Protein 8TBA (pdb70)

Foldseek 3Di:
DEEEEEEQAQLLLLLVLLVLVLQFDAEYEYEHAPVDDDPLVDDLVVLQVVLLVVVVVCVVVPHQEYEHSFLLSVLRHQVVNCVVDPHYYHYLQVLLLVVCVVVPVPLAAAEEEEEGNNNVVSCSNVVSSVVVRRDHYHYFYLHVLVVCVVVVVQDDDVVLVSLCVGCVVDPDQGLEYEDSGSRCVSNVVVNQVNSCVVVVDPGGRHYGDRSNSVSVVVCVVGPSNSHHYHFHYSPDRCVRVVCSVVSSD/DFAEEEEEQAQLLLLLVLLCVVLVDDAHYEYEHAPVDDDPLPDDLVVLQVVLCVVLVVCVVVPGQEYEHSFLLSVLRHQVVNVVPDPHHYHYLQVLLLVVCVVVPVDLAAAEEEEEGNNNVVSCSNVVSSVVVRRDHYHYFYLHVLVVCVVVVVQDDDVVLVSCCVGPVPDPDLGQEYEPSGSRCVSNVVVNQVVSCVVPVDPGGRHYRHSSNSVVVVVCVVPVHYYDFHYSPDRVVRVVSSVVSND

Sequence (496 aa):
MKIGVFDSGVGGFSVLKSLLKARLFDEIIYYGDSARVPYGTKDPTTIKQFGLEALDFFKPHEIELLIVACNTASALALEEMQKYSKIPIVGVIEPSILAIKRQVEDKNAPILVLGTKATIQSNAYDNALKQQGYLNISHLATSLFVPLIEESILEGELLETCMHYYFTPLEILPEVIILGCTHFPLIAQKIEGYFMGHFALPTPPLLIHSGDAIVEYLQQKYALKFPKVEFHASGDVIWLERQAKEWLKHMKIGVFDSGVGGFSVLKSLLKARLFDEIIYYGDSARVPYGTKDPTTIKQFGLEALDFFKPHEIELLIVACNTASALALEEMQKYSKIPIVGVIEPSILAIKRQVEDKNAPILVLGTKATIQSNAYDNALKQQGYLNISHLATSLFVPLIEESILEGELLETCMHYYFTPLEILPEVIILGCTHFPLIAQKIEGYFMGHFALPTPPLLIHSGDAIVEYLQQKYAPKVEFHASGDVIWLERQAKEWLK

Nearest PDB structures (foldseek):
  8tba-assembl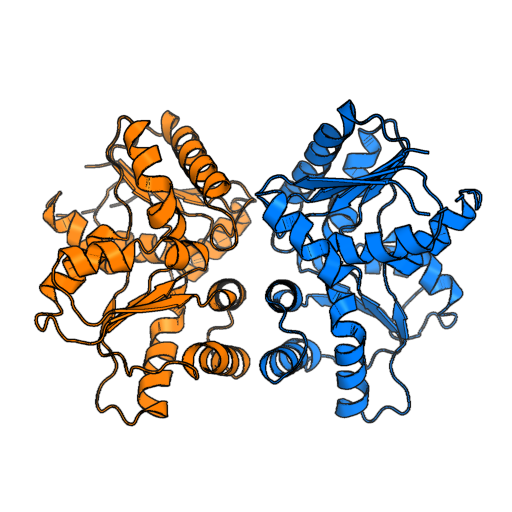y1_B  TM=1.004E+00  e=4.350E-52  Helicobacter pylori
  8udi-assembly1_A  TM=1.001E+00  e=2.253E-48  Helicobacter pylori
  8tba-assembly1_A  TM=9.999E-01  e=2.119E-48  Helicobacter pylori
  8udi-assembly1_B  TM=1.002E+00  e=6.819E-48  Helicobacter pylori
  5w1q-assembly1_B  TM=9.992E-01  e=3.377E-47  Helicobacter pylori

Organism: Helicobacter pylori (strain J99 / ATCC 700824) (NCBI:txid85963)

Structure (mmCIF, N/CA/C/O backbone):
data_8TBA
#
_entry.id   8TBA
#
_cell.length_a   63.350
_cell.length_b   79.868
_cell.length_c   114.887
_cell.angle_alpha   90.00
_cell.angle_beta   90.00
_cell.angle_gamma   90.00
#
_symmetry.space_group_name_H-M   'P 21 21 21'
#
loop_
_entity.id
_entity.type
_entity.pdbx_description
1 polymer 'Glutamate racemase'
2 non-polymer (2M)-N-(1,5-dimethyl-3-oxo-2-phenyl-2,3-dihydro-1H-pyrazol-4-yl)-2-[5-(4-methylphenyl)-1,3-oxazol-2-yl]benzamide
3 non-polymer 'D-GLUTAMIC ACID'
4 non-polymer 'DIMETHYL SULFOXIDE'
5 water water
#
loop_
_atom_site.group_PDB
_atom_site.id
_atom_site.type_symbol
_atom_site.label_atom_id
_atom_site.label_alt_id
_atom_site.label_comp_id
_atom_site.label_asym_id
_atom_site.label_entity_id
_atom_site.label_seq_id
_atom_site.pdbx_PDB_ins_code
_atom_site.Cartn_x
_atom_site.Cartn_y
_atom_site.Cartn_z
_atom_site.occupancy
_atom_site.B_iso_or_equiv
_atom_site.auth_seq_id
_atom_site.auth_comp_id
_atom_site.auth_asym_id
_atom_site.auth_atom_id
_atom_site.pdbx_PDB_model_num
ATOM 1 N N . MET A 1 2 ? -0.929 -22.617 3.787 1.00 50.26 1 MET A N 1
ATOM 2 C CA . MET A 1 2 ? -0.698 -21.336 3.118 1.00 50.14 1 MET A CA 1
ATOM 3 C C . MET A 1 2 ? -0.683 -21.521 1.599 1.00 47.80 1 MET A C 1
ATOM 4 O O . MET A 1 2 ? 0.266 -22.072 1.044 1.00 45.42 1 MET A O 1
ATOM 9 N N . LYS A 1 3 ? -1.747 -21.069 0.943 1.00 45.18 2 LYS A N 1
ATOM 10 C CA . LYS A 1 3 ? -1.945 -21.261 -0.488 1.00 41.38 2 LYS A CA 1
ATOM 11 C C . LYS A 1 3 ? -1.842 -19.909 -1.176 1.00 41.12 2 LYS A C 1
ATOM 12 O O . LYS A 1 3 ? -2.548 -18.967 -0.803 1.00 41.71 2 LYS A O 1
ATOM 18 N N . ILE A 1 4 ? -0.974 -19.814 -2.185 1.00 42.74 3 ILE A N 1
ATOM 19 C CA . ILE A 1 4 ? -0.741 -18.546 -2.864 1.00 35.71 3 ILE A CA 1
ATOM 20 C C . ILE A 1 4 ? -0.881 -18.744 -4.366 1.00 34.00 3 ILE A C 1
ATOM 21 O O . ILE A 1 4 ? -0.846 -19.864 -4.880 1.00 36.27 3 ILE A O 1
ATOM 26 N N . GLY A 1 5 ? -1.067 -17.628 -5.061 1.00 35.81 4 GLY A N 1
ATOM 27 C CA . GLY A 1 5 ? -1.080 -17.603 -6.511 1.00 35.60 4 GLY A CA 1
ATOM 28 C C . GLY A 1 5 ? 0.126 -16.838 -7.014 1.00 34.66 4 GLY A C 1
ATOM 29 O O . GLY A 1 5 ? 0.648 -15.953 -6.331 1.00 33.28 4 GLY A O 1
ATOM 30 N N . VAL A 1 6 ? 0.595 -17.211 -8.205 1.00 34.28 5 VAL A N 1
ATOM 31 C CA . VAL A 1 6 ? 1.655 -16.497 -8.899 1.00 34.00 5 VAL A CA 1
ATOM 32 C C . VAL A 1 6 ? 1.122 -16.189 -10.283 1.00 32.56 5 VAL A C 1
ATOM 33 O O . VAL A 1 6 ? 0.638 -17.094 -10.968 1.00 32.75 5 VAL A O 1
ATOM 37 N N . PHE A 1 7 ? 1.181 -14.920 -10.678 1.00 32.17 6 PHE A N 1
ATOM 38 C CA . PHE A 1 7 ? 0.674 -14.465 -11.967 1.00 34.51 6 PHE A CA 1
ATOM 39 C C . PHE A 1 7 ? 1.826 -13.954 -12.825 1.00 34.98 6 PHE A C 1
ATOM 40 O O . PHE A 1 7 ? 2.646 -13.152 -12.358 1.00 32.22 6 PHE A O 1
ATOM 48 N N . ASP A 1 8 ? 1.878 -14.409 -14.080 1.00 30.80 7 ASP A N 1
ATOM 49 C CA . ASP A 1 8 ? 2.804 -13.865 -15.064 1.00 31.42 7 ASP A CA 1
ATOM 50 C C . ASP A 1 8 ? 2.130 -13.849 -16.430 1.00 31.06 7 ASP A C 1
ATOM 51 O O . ASP A 1 8 ? 1.114 -14.510 -16.652 1.00 28.86 7 ASP A O 1
ATOM 56 N N . SER A 1 9 ? 2.680 -13.048 -17.352 1.00 30.33 8 SER A N 1
ATOM 57 C CA . SER A 1 9 ? 2.153 -13.077 -18.715 1.00 29.26 8 SER A CA 1
ATOM 58 C C . SER A 1 9 ? 2.359 -14.421 -19.409 1.00 30.50 8 SER A C 1
ATOM 59 O O . SER A 1 9 ? 1.672 -14.707 -20.400 1.00 31.28 8 SER A O 1
ATOM 62 N N . GLY A 1 10 ? 3.278 -15.252 -18.938 1.00 27.17 9 GLY A N 1
ATOM 63 C CA . GLY A 1 10 ? 3.544 -16.489 -19.662 1.00 30.23 9 GLY A CA 1
ATOM 64 C C . GLY A 1 10 ? 4.461 -17.410 -18.895 1.00 30.54 9 GLY A C 1
ATOM 65 O O . GLY A 1 10 ? 4.148 -17.788 -17.759 1.00 30.42 9 GLY A O 1
ATOM 66 N N . VAL A 1 11 ? 5.600 -17.765 -19.498 1.00 30.60 10 VAL A N 1
ATOM 67 C CA . VAL A 1 11 ? 6.571 -18.655 -18.862 1.00 31.15 10 VAL A CA 1
ATOM 68 C C . VAL A 1 11 ? 7.690 -17.905 -18.152 1.00 32.01 10 VAL A C 1
ATOM 69 O O . VAL A 1 11 ? 8.410 -18.506 -17.341 1.00 30.55 10 VAL A O 1
ATOM 73 N N . GLY A 1 12 ? 7.847 -16.607 -18.396 1.00 30.99 11 GLY A N 1
ATOM 74 C CA . GLY A 1 12 ? 8.944 -15.902 -17.760 1.00 33.34 11 GLY A CA 1
ATOM 75 C C . GLY A 1 12 ? 8.869 -15.951 -16.250 1.00 30.92 11 GLY A C 1
ATOM 76 O O . GLY A 1 12 ? 9.901 -16.007 -15.573 1.00 32.05 11 GLY A O 1
ATOM 77 N N . GLY A 1 13 ? 7.653 -15.931 -15.702 1.00 31.38 12 GLY A N 1
ATOM 78 C CA . GLY A 1 13 ? 7.462 -15.985 -14.269 1.00 31.03 12 GLY A CA 1
ATOM 79 C C . GLY A 1 13 ? 8.091 -17.192 -13.607 1.00 30.51 12 GLY A C 1
ATOM 80 O O . GLY A 1 13 ? 8.212 -17.198 -12.376 1.00 33.82 12 GLY A O 1
ATOM 81 N N . PHE A 1 14 ? 8.502 -18.203 -14.388 1.00 30.20 13 PHE A N 1
ATOM 82 C CA . PHE A 1 14 ? 9.185 -19.340 -13.778 1.00 31.07 13 PHE A CA 1
ATOM 83 C C . PHE A 1 14 ? 10.489 -18.912 -13.112 1.00 34.95 13 PHE A C 1
ATOM 84 O O . PHE A 1 14 ? 10.948 -19.594 -12.189 1.00 34.59 13 PHE A O 1
ATOM 92 N N . SER A 1 15 ? 11.078 -17.785 -13.534 1.00 35.28 14 SER A N 1
ATOM 93 C CA . SER A 1 15 ? 12.303 -17.322 -12.893 1.00 38.97 14 SER A CA 1
ATOM 94 C C . SER A 1 15 ? 12.030 -16.873 -11.467 1.00 36.69 14 SER A C 1
ATOM 95 O O . SER A 1 15 ? 12.886 -17.046 -10.591 1.00 40.24 14 SER A O 1
ATOM 98 N N . VAL A 1 16 ? 10.834 -16.341 -11.208 1.00 34.55 15 VAL A N 1
ATOM 99 C CA . VAL A 1 16 ? 10.431 -16.003 -9.846 1.00 34.41 15 VAL A CA 1
ATOM 100 C C . VAL A 1 16 ? 10.019 -17.261 -9.085 1.00 37.80 15 VAL A C 1
ATOM 101 O O . VAL A 1 16 ? 10.400 -17.450 -7.925 1.00 38.04 15 VAL A O 1
ATOM 105 N N . LEU A 1 17 ? 9.266 -18.156 -9.739 1.00 34.34 16 LEU A N 1
ATOM 106 C CA . LEU A 1 17 ? 8.876 -19.417 -9.120 1.00 36.57 16 LEU A CA 1
ATOM 107 C C . LEU A 1 17 ? 10.089 -20.174 -8.602 1.00 37.39 16 LEU A C 1
ATOM 108 O O . LEU A 1 17 ? 10.063 -20.722 -7.492 1.00 38.88 16 LEU A O 1
ATOM 113 N N . LYS A 1 18 ? 11.173 -20.195 -9.380 1.00 38.38 17 LYS A N 1
ATOM 114 C CA . LYS A 1 18 ? 12.395 -20.854 -8.933 1.00 38.75 17 LYS A CA 1
ATOM 115 C C . LYS A 1 18 ? 12.834 -20.335 -7.567 1.00 39.07 17 LYS A C 1
ATOM 116 O O . LYS A 1 18 ? 13.163 -21.117 -6.666 1.00 42.43 17 LYS A O 1
ATOM 122 N N . SER A 1 19 ? 12.855 -19.009 -7.400 1.00 38.23 18 SER A N 1
ATOM 123 C CA . SER A 1 19 ? 13.229 -18.432 -6.110 1.00 40.31 18 SER A CA 1
ATOM 124 C C . SER A 1 19 ? 12.216 -18.790 -5.029 1.00 43.92 18 SER A C 1
ATOM 125 O O . SER A 1 19 ? 12.593 -19.068 -3.885 1.00 42.64 18 SER A O 1
ATOM 128 N N . LEU A 1 20 ? 10.925 -18.784 -5.365 1.00 42.35 19 LEU A N 1
ATOM 129 C CA . LEU A 1 20 ? 9.903 -19.060 -4.360 1.00 41.17 19 LEU A CA 1
ATOM 130 C C . LEU A 1 20 ? 9.985 -20.498 -3.874 1.00 47.40 19 LEU A C 1
ATOM 131 O O . LEU A 1 20 ? 9.749 -20.773 -2.692 1.00 44.53 19 LEU A O 1
ATOM 136 N N . LEU A 1 21 ? 10.303 -21.432 -4.772 1.00 41.78 20 LEU A N 1
ATOM 137 C CA . LEU A 1 21 ? 10.401 -22.829 -4.360 1.00 42.90 20 LEU A CA 1
ATOM 138 C C . LEU A 1 21 ? 11.568 -23.036 -3.409 1.00 51.30 20 LEU A C 1
ATOM 139 O O . LEU A 1 21 ? 11.457 -23.792 -2.437 1.00 53.17 20 LEU A O 1
ATOM 144 N N . LYS A 1 22 ? 12.696 -22.378 -3.674 1.00 52.75 21 LYS A N 1
ATOM 145 C CA . LYS A 1 22 ? 13.873 -22.541 -2.833 1.00 54.09 21 LYS A CA 1
ATOM 146 C C . LYS A 1 22 ? 13.745 -21.829 -1.495 1.00 59.52 21 LYS A C 1
ATOM 147 O O . LYS A 1 22 ? 14.637 -21.972 -0.653 1.00 64.49 21 LYS A O 1
ATOM 153 N N . ALA A 1 23 ? 12.667 -21.077 -1.275 1.00 57.23 22 ALA A N 1
ATOM 154 C CA . ALA A 1 23 ? 12.489 -20.337 -0.035 1.00 59.21 22 ALA A CA 1
ATOM 155 C C . ALA A 1 23 ? 11.722 -21.117 1.020 1.00 61.25 22 ALA A C 1
ATOM 156 O O . ALA A 1 23 ? 11.738 -20.719 2.190 1.00 64.84 22 ALA A O 1
ATOM 158 N N . ARG A 1 24 ? 11.055 -22.203 0.642 1.00 62.66 23 ARG A N 1
ATOM 159 C CA . ARG A 1 24 ? 10.324 -23.039 1.589 1.00 65.08 23 ARG A CA 1
ATOM 160 C C . ARG A 1 24 ? 9.436 -22.177 2.488 1.00 65.36 23 ARG A C 1
ATOM 161 O O . ARG A 1 24 ? 9.508 -22.213 3.720 1.00 68.44 23 ARG A O 1
ATOM 163 N N . LEU A 1 25 ? 8.595 -21.380 1.833 1.00 61.50 24 LEU A N 1
ATOM 164 C CA . LEU A 1 25 ? 7.703 -20.450 2.510 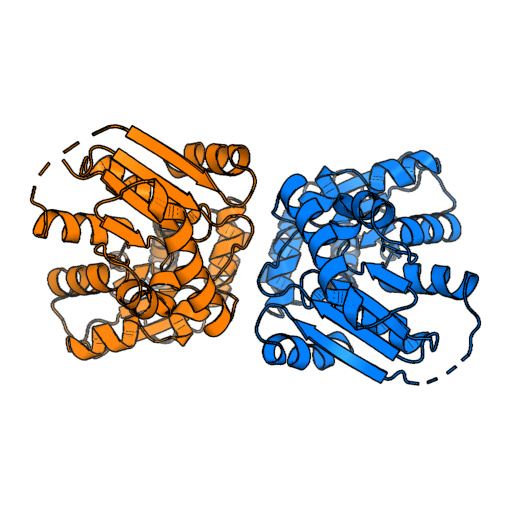1.00 58.82 24 LEU A CA 1
ATOM 165 C C . LEU A 1 25 ? 6.230 -20.802 2.374 1.00 57.36 24 LEU A C 1
ATOM 166 O O . LEU A 1 25 ? 5.439 -20.439 3.249 1.00 57.80 24 LEU A O 1
ATOM 171 N N . PHE A 1 26 ? 5.841 -21.503 1.309 1.00 51.37 25 PHE A N 1
ATOM 172 C CA . PHE A 1 26 ? 4.440 -21.755 1.012 1.00 48.24 25 PHE A CA 1
ATOM 173 C C . PHE A 1 26 ? 4.186 -23.246 0.866 1.00 48.70 25 PHE A C 1
ATOM 174 O O . PHE A 1 26 ? 5.067 -24.006 0.460 1.00 51.66 25 PHE A O 1
ATOM 182 N N . ASP A 1 27 ? 2.954 -23.650 1.185 1.00 44.34 26 ASP A N 1
ATOM 183 C CA . ASP A 1 27 ? 2.527 -25.037 1.049 1.00 48.92 26 ASP A CA 1
ATOM 184 C C . ASP A 1 27 ? 1.981 -25.368 -0.331 1.00 46.33 26 ASP A C 1
ATOM 185 O O . ASP A 1 27 ? 2.134 -26.506 -0.789 1.00 44.68 26 ASP A O 1
ATOM 190 N N . GLU A 1 28 ? 1.358 -24.399 -1.003 1.00 43.30 27 GLU A N 1
ATOM 191 C CA . GLU A 1 28 ? 0.680 -24.629 -2.274 1.00 42.13 27 GLU A CA 1
ATOM 192 C C . GLU A 1 28 ? 0.848 -23.379 -3.121 1.00 39.04 27 GLU A C 1
ATOM 193 O O . GLU A 1 28 ? 0.642 -22.274 -2.616 1.00 39.04 27 GLU A O 1
ATOM 199 N N . ILE A 1 29 ? 1.216 -23.548 -4.390 1.00 37.83 28 ILE A N 1
ATOM 200 C CA . ILE A 1 29 ? 1.381 -22.424 -5.312 1.00 37.39 28 ILE A CA 1
ATOM 201 C C . ILE A 1 29 ? 0.552 -22.708 -6.556 1.00 35.14 28 ILE A C 1
ATOM 202 O O . ILE A 1 29 ? 0.725 -23.754 -7.194 1.00 37.40 28 ILE A O 1
ATOM 207 N N . ILE A 1 30 ? -0.348 -21.792 -6.893 1.00 36.68 29 ILE A N 1
ATOM 208 C CA . ILE A 1 30 ? -1.121 -21.847 -8.131 1.00 36.41 29 ILE A CA 1
ATOM 209 C C . ILE A 1 30 ? -0.471 -20.864 -9.094 1.00 34.00 29 ILE A C 1
ATOM 210 O O . ILE A 1 30 ? -0.545 -19.647 -8.885 1.00 34.81 29 ILE A O 1
ATOM 215 N N . TYR A 1 31 ? 0.180 -21.384 -10.133 1.00 34.86 30 TYR A N 1
ATOM 216 C CA . TYR A 1 31 ? 0.836 -20.554 -11.140 1.00 33.48 30 TYR A CA 1
ATOM 217 C C . TYR A 1 31 ? -0.084 -20.391 -12.341 1.00 34.11 30 TYR A C 1
ATOM 218 O O . TYR A 1 31 ? -0.609 -21.381 -12.858 1.00 32.55 30 TYR A O 1
ATOM 227 N N . TYR A 1 32 ? -0.287 -19.144 -12.773 1.00 31.37 31 TYR A N 1
ATOM 228 C CA . TYR A 1 32 ? -1.102 -18.851 -13.949 1.00 31.93 31 TYR A CA 1
ATOM 229 C C . TYR A 1 32 ? -0.304 -17.953 -14.879 1.00 32.21 31 TYR A C 1
ATOM 230 O O . TYR A 1 32 ? 0.072 -16.845 -14.485 1.00 30.93 31 TYR A O 1
ATOM 239 N N . GLY A 1 33 ? -0.070 -18.414 -16.106 1.00 30.10 32 GLY A N 1
ATOM 240 C CA . GLY A 1 33 ? 0.531 -17.592 -17.147 1.00 29.11 32 GLY A CA 1
ATOM 241 C C . GLY A 1 33 ? -0.487 -17.327 -18.250 1.00 30.10 32 GLY A C 1
ATOM 242 O O . GLY A 1 33 ? -1.097 -18.259 -18.773 1.00 29.88 32 GLY A O 1
ATOM 243 N N . ASP A 1 34 ? -0.627 -16.050 -18.605 1.00 30.35 33 ASP A N 1
ATOM 244 C CA . ASP A 1 34 ? -1.571 -15.618 -19.636 1.00 31.52 33 ASP A CA 1
ATOM 245 C C . ASP A 1 34 ? -0.944 -15.804 -21.016 1.00 30.08 33 ASP A C 1
ATOM 246 O O . ASP A 1 34 ? -0.854 -14.883 -21.829 1.00 29.75 33 ASP A O 1
ATOM 251 N N . SER A 1 35 ? -0.538 -17.051 -21.283 1.00 29.63 34 SER A N 1
ATOM 252 C CA . SER A 1 35 ? 0.234 -17.357 -22.482 1.00 28.37 34 SER A CA 1
ATOM 253 C C . SER A 1 35 ? -0.546 -17.143 -23.782 1.00 29.45 34 SER A C 1
ATOM 254 O O . SER A 1 35 ? 0.075 -17.107 -24.852 1.00 28.30 34 SER A O 1
ATOM 257 N N . ALA A 1 36 ? -1.874 -16.997 -23.737 1.00 28.15 35 ALA A N 1
ATOM 258 C CA . ALA A 1 36 ? -2.581 -16.653 -24.966 1.00 30.63 35 ALA A CA 1
ATOM 259 C C . ALA A 1 36 ? -2.320 -15.215 -25.387 1.00 30.24 35 ALA A C 1
ATOM 260 O O . ALA A 1 36 ? -2.441 -14.900 -26.576 1.00 28.31 35 ALA A O 1
ATOM 262 N N . ARG A 1 37 ? -1.941 -14.339 -24.448 1.00 30.41 36 ARG A N 1
ATOM 263 C CA . ARG A 1 37 ? -1.836 -12.923 -24.758 1.00 28.14 36 ARG A CA 1
ATOM 264 C C . ARG A 1 37 ? -0.440 -12.350 -24.586 1.00 27.16 36 ARG A C 1
ATOM 265 O O . ARG A 1 37 ? -0.241 -11.170 -24.881 1.00 31.29 36 ARG A O 1
ATOM 273 N N . VAL A 1 38 ? 0.530 -13.157 -24.185 1.00 26.85 37 VAL A N 1
ATOM 274 C CA . VAL A 1 38 ? 1.924 -12.740 -24.016 1.00 27.12 37 VAL A CA 1
ATOM 275 C C . VAL A 1 38 ? 2.494 -12.329 -25.370 1.00 28.64 37 VAL A C 1
ATOM 276 O O . VAL A 1 38 ? 2.091 -12.893 -26.410 1.00 29.89 37 VAL A O 1
ATOM 280 N N . PRO A 1 39 ? 3.397 -11.332 -25.448 1.00 27.54 38 PRO A N 1
ATOM 281 C CA . PRO A 1 39 ? 3.945 -10.481 -24.369 1.00 29.94 38 PRO A CA 1
ATOM 282 C C . PRO A 1 39 ? 3.066 -9.308 -23.985 1.00 29.11 38 PRO A C 1
ATOM 283 O O . PRO A 1 39 ? 2.258 -8.797 -24.758 1.00 30.00 38 PRO A O 1
ATOM 287 N N . TYR A 1 40 ? 3.258 -8.854 -22.752 1.00 27.10 39 TYR A N 1
ATOM 288 C CA . TYR A 1 40 ? 2.640 -7.627 -22.274 1.00 28.44 39 TYR A CA 1
ATOM 289 C C . TYR A 1 40 ? 3.503 -6.401 -22.544 1.00 28.11 39 TYR A C 1
ATOM 290 O O . TYR A 1 40 ? 2.975 -5.294 -22.730 1.00 27.93 39 TYR A O 1
ATOM 299 N N . GLY A 1 41 ? 4.822 -6.575 -22.588 1.00 29.32 40 GLY A N 1
ATOM 300 C CA . GLY A 1 41 ? 5.701 -5.420 -22.513 1.00 28.75 40 GLY A CA 1
ATOM 301 C C . GLY A 1 41 ? 5.716 -4.564 -23.756 1.00 29.56 40 GLY A C 1
ATOM 302 O O . GLY A 1 41 ? 6.193 -3.423 -23.707 1.00 30.59 40 GLY A O 1
ATOM 303 N N . THR A 1 42 ? 5.214 -5.082 -24.878 1.00 28.85 41 THR A N 1
ATOM 304 C CA . THR A 1 42 ? 5.111 -4.289 -26.093 1.00 30.17 41 THR A CA 1
ATOM 305 C C . THR A 1 42 ? 3.781 -3.566 -26.206 1.00 31.31 41 THR A C 1
ATOM 306 O O . THR A 1 42 ? 3.520 -2.922 -27.235 1.00 31.59 41 THR A O 1
ATOM 310 N N . LYS A 1 43 ? 2.929 -3.681 -25.196 1.00 30.24 42 LYS A N 1
ATOM 311 C CA . LYS A 1 43 ? 1.596 -3.128 -25.295 1.00 29.42 42 LYS A CA 1
ATOM 312 C C . LYS A 1 43 ? 1.467 -1.915 -24.379 1.00 31.69 42 LYS A C 1
ATOM 313 O O . LYS A 1 43 ? 2.426 -1.484 -23.725 1.00 32.57 42 LYS A O 1
ATOM 319 N N . ASP A 1 44 ? 0.275 -1.359 -24.361 1.00 31.07 43 ASP A N 1
ATOM 320 C CA . ASP A 1 44 ? -0.072 -0.051 -23.816 1.00 29.64 43 ASP A CA 1
ATOM 321 C C . ASP A 1 44 ? -0.662 -0.133 -22.418 1.00 31.24 43 ASP A C 1
ATOM 322 O O . ASP A 1 44 ? -1.230 -1.144 -22.012 1.00 29.69 43 ASP A O 1
ATOM 327 N N . PRO A 1 45 ? -0.492 0.925 -21.626 1.00 31.95 44 PRO A N 1
ATOM 328 C CA . PRO A 1 45 ? -0.933 0.877 -20.221 1.00 33.49 44 PRO A CA 1
ATOM 329 C C . PRO A 1 45 ? -2.388 0.489 -20.037 1.00 31.97 44 PRO A C 1
ATOM 330 O O . PRO A 1 45 ? -2.695 -0.303 -19.140 1.00 32.97 44 PRO A O 1
ATOM 334 N N . THR A 1 46 ? -3.294 1.004 -20.866 1.00 34.09 45 THR A N 1
ATOM 335 C CA . THR A 1 46 ? -4.703 0.648 -20.707 1.00 33.97 45 THR A CA 1
ATOM 336 C C . THR A 1 46 ? -4.910 -0.855 -20.849 1.00 36.14 45 THR A C 1
ATOM 337 O O . THR A 1 46 ? -5.555 -1.494 -20.009 1.00 33.91 45 THR A O 1
ATOM 341 N N . THR A 1 47 ? -4.350 -1.434 -21.907 1.00 31.95 46 THR A N 1
ATOM 342 C CA . THR A 1 47 ? -4.468 -2.874 -22.123 1.00 31.82 46 THR A CA 1
ATOM 343 C C . THR A 1 47 ? -3.907 -3.676 -20.948 1.00 31.66 46 THR A C 1
ATOM 344 O O . THR A 1 47 ? -4.526 -4.639 -20.488 1.00 32.78 46 THR A O 1
ATOM 348 N N . ILE A 1 48 ? -2.710 -3.322 -20.484 1.00 32.23 47 ILE A N 1
ATOM 349 C CA . ILE A 1 48 ? -2.054 -4.103 -19.441 1.00 30.57 47 ILE A CA 1
ATOM 350 C C . ILE A 1 48 ? -2.827 -4.005 -18.124 1.00 32.73 47 ILE A C 1
ATOM 351 O O . ILE A 1 48 ? -2.961 -4.993 -17.399 1.00 33.02 47 ILE A O 1
ATOM 356 N N . LYS A 1 49 ? -3.349 -2.818 -17.799 1.00 33.41 48 LYS A N 1
ATOM 357 C CA . LYS A 1 49 ? -4.168 -2.677 -16.591 1.00 35.34 48 LYS A CA 1
ATOM 358 C C . LYS A 1 49 ? -5.349 -3.632 -16.629 1.00 36.72 48 LYS A C 1
ATOM 359 O O . LYS A 1 49 ? -5.658 -4.302 -15.636 1.00 36.58 48 LYS A O 1
ATOM 365 N N . GLN A 1 50 ? -6.019 -3.713 -17.774 1.00 34.03 49 GLN A N 1
ATOM 366 C CA . GLN A 1 50 ? -7.180 -4.583 -17.877 1.00 35.56 49 GLN A CA 1
ATOM 367 C C . GLN A 1 50 ? -6.786 -6.055 -17.790 1.00 37.44 49 GLN A C 1
ATOM 368 O O . GLN A 1 50 ? -7.502 -6.855 -17.174 1.00 37.42 49 GLN A O 1
ATOM 374 N N . PHE A 1 51 ? -5.641 -6.432 -18.377 1.00 34.51 50 PHE A N 1
ATOM 375 C CA . PHE A 1 51 ? -5.129 -7.792 -18.202 1.00 34.07 50 PHE A CA 1
ATOM 376 C C . PHE A 1 51 ? -4.961 -8.137 -16.730 1.00 35.33 50 PHE A C 1
ATOM 377 O O . PHE A 1 51 ? -5.294 -9.251 -16.296 1.00 35.90 50 PHE A O 1
ATOM 385 N N . GLY A 1 52 ? -4.384 -7.210 -15.962 1.00 34.40 51 GLY A N 1
ATOM 386 C CA . GLY A 1 52 ? -4.157 -7.454 -14.549 1.00 37.81 51 GLY A CA 1
ATOM 387 C C . GLY A 1 52 ? -5.448 -7.666 -13.786 1.00 37.02 51 GLY A C 1
ATOM 388 O O . GLY A 1 52 ? -5.539 -8.563 -12.941 1.00 36.18 51 GLY A O 1
ATOM 389 N N . LEU A 1 53 ? -6.464 -6.846 -14.071 1.00 36.03 52 LEU A N 1
ATOM 390 C CA . LEU A 1 53 ? -7.762 -7.048 -13.430 1.00 41.17 52 LEU A CA 1
ATOM 391 C C . LEU A 1 53 ? -8.356 -8.407 -13.793 1.00 43.93 52 LEU A C 1
ATOM 392 O O . LEU A 1 53 ? -8.913 -9.102 -12.934 1.00 40.96 52 LEU A O 1
ATOM 397 N N . GLU A 1 54 ? -8.248 -8.814 -15.062 1.00 39.45 53 GLU A N 1
ATOM 398 C CA . GLU A 1 54 ? -8.779 -10.121 -15.431 1.00 41.16 53 GLU A CA 1
ATOM 399 C C . GLU A 1 54 ? -8.024 -11.248 -14.732 1.00 39.65 53 GLU A C 1
ATOM 400 O O . GLU A 1 54 ? -8.596 -12.313 -14.460 1.00 43.62 53 GLU A O 1
ATOM 406 N N . ALA A 1 55 ? -6.746 -11.037 -14.427 1.00 37.67 54 ALA A N 1
ATOM 407 C CA . ALA A 1 55 ? -5.988 -12.064 -13.727 1.00 39.20 54 ALA A CA 1
ATOM 408 C C . ALA A 1 55 ? -6.587 -12.339 -12.354 1.00 40.10 54 ALA A C 1
ATOM 409 O O . ALA A 1 55 ? -6.607 -13.488 -11.895 1.00 39.62 54 ALA A O 1
ATOM 411 N N . LEU A 1 56 ? -7.083 -11.298 -11.681 1.00 39.73 55 LEU A N 1
ATOM 412 C CA . LEU A 1 56 ? -7.714 -11.525 -10.380 1.00 39.03 55 LEU A CA 1
ATOM 413 C C . LEU A 1 56 ? -8.903 -12.458 -10.525 1.00 44.94 55 LEU A C 1
ATOM 414 O O . LEU A 1 56 ? -9.137 -13.318 -9.664 1.00 44.49 55 LEU A O 1
ATOM 419 N N . ASP A 1 57 ? -9.656 -12.308 -11.618 1.00 44.05 56 ASP A N 1
ATOM 420 C CA . ASP A 1 57 ? -10.789 -13.191 -11.878 1.00 48.08 56 ASP A CA 1
ATOM 421 C C . ASP A 1 57 ? -10.354 -14.653 -11.907 1.00 49.59 56 ASP A C 1
ATOM 422 O O . ASP A 1 57 ? -11.042 -15.527 -11.361 1.00 48.55 56 ASP A O 1
ATOM 427 N N . PHE A 1 58 ? -9.217 -14.949 -12.541 1.00 45.55 57 PHE A N 1
ATOM 428 C CA . PHE A 1 58 ? -8.793 -16.341 -12.618 1.00 43.90 57 PHE A CA 1
ATOM 429 C C . PHE A 1 58 ? -8.615 -16.945 -11.229 1.00 45.37 57 PHE A C 1
ATOM 430 O O . PHE A 1 58 ? -9.012 -18.091 -10.990 1.00 44.03 57 PHE A O 1
ATOM 438 N N . PHE A 1 59 ? -8.024 -16.192 -10.294 1.00 43.83 58 PHE A N 1
ATOM 439 C CA . PHE A 1 59 ? -7.638 -16.772 -9.012 1.00 43.02 58 PHE A CA 1
ATOM 440 C C . PHE A 1 59 ? -8.782 -16.861 -8.010 1.00 49.23 58 PHE A C 1
ATOM 441 O O . PHE A 1 59 ? -8.625 -17.538 -6.991 1.00 46.57 58 PHE A O 1
ATOM 449 N N . LYS A 1 60 ? -9.914 -16.214 -8.269 1.00 50.02 59 LYS A N 1
ATOM 450 C CA . LYS A 1 60 ? -11.035 -16.217 -7.332 1.00 51.69 59 LYS A CA 1
ATOM 451 C C . LYS A 1 60 ? -11.344 -17.630 -6.849 1.00 51.76 59 LYS A C 1
ATOM 452 O O . LYS A 1 60 ? -11.300 -17.892 -5.638 1.00 56.19 59 LYS A O 1
ATOM 454 N N . PRO A 1 61 ? -11.645 -18.573 -7.751 1.00 52.64 60 PRO A N 1
ATOM 455 C CA . PRO A 1 61 ? -12.046 -19.919 -7.306 1.00 50.33 60 PRO A CA 1
ATOM 456 C C . PRO A 1 61 ? -10.948 -20.712 -6.619 1.00 51.95 60 PRO A C 1
ATOM 457 O O . PRO A 1 61 ? -11.238 -21.799 -6.103 1.00 56.10 60 PRO A O 1
ATOM 461 N N . HIS A 1 62 ? -9.707 -20.230 -6.592 1.00 48.72 61 HIS A N 1
ATOM 462 C CA . HIS A 1 62 ? -8.630 -20.987 -5.965 1.00 50.81 61 HIS A CA 1
ATOM 463 C C . HIS A 1 62 ? -8.383 -20.597 -4.512 1.00 49.64 61 HIS A C 1
ATOM 464 O O . HIS A 1 62 ? -7.542 -21.222 -3.855 1.00 47.93 61 HIS A O 1
ATOM 471 N N . GLU A 1 63 ? -9.076 -19.578 -4.008 1.00 50.10 62 GLU A N 1
ATOM 472 C CA . GLU A 1 63 ? -9.015 -19.193 -2.600 1.00 52.61 62 GLU A CA 1
ATOM 473 C C . GLU A 1 63 ? -7.570 -19.090 -2.103 1.00 51.80 62 GLU A C 1
ATOM 474 O O . GLU A 1 63 ? -7.158 -19.761 -1.158 1.00 50.92 62 GLU A O 1
ATOM 476 N N . ILE A 1 64 ? -6.794 -18.226 -2.758 1.00 47.15 63 ILE A N 1
ATOM 477 C CA . ILE A 1 64 ? -5.403 -18.016 -2.379 1.00 44.43 63 ILE A CA 1
ATOM 478 C C . ILE A 1 64 ? -5.347 -16.962 -1.279 1.00 39.50 63 ILE A C 1
ATOM 479 O O . ILE A 1 64 ? -6.238 -16.126 -1.146 1.00 45.60 63 ILE A O 1
ATOM 484 N N . GLU A 1 65 ? -4.279 -16.994 -0.486 1.00 41.25 64 GLU A N 1
ATOM 485 C CA . GLU A 1 65 ? -4.131 -16.036 0.605 1.00 46.80 64 GLU A CA 1
ATOM 486 C C . GLU A 1 65 ? -3.294 -14.826 0.210 1.00 44.20 64 GLU A C 1
ATOM 487 O O . GLU A 1 65 ? -3.327 -13.798 0.898 1.00 41.61 64 GLU A O 1
ATOM 489 N N . LEU A 1 66 ? -2.577 -14.922 -0.902 1.00 40.40 65 LEU A N 1
ATOM 490 C CA . LEU A 1 66 ? -1.620 -13.921 -1.334 1.00 38.68 65 LEU A CA 1
ATOM 491 C C . LEU A 1 66 ? -1.454 -14.130 -2.831 1.00 35.55 65 LEU A C 1
ATOM 492 O O . LEU A 1 66 ? -1.484 -15.274 -3.290 1.00 37.87 65 LEU A O 1
ATOM 497 N N . LEU A 1 67 ? -1.315 -13.039 -3.586 1.00 39.12 66 LEU A N 1
ATOM 498 C CA . LEU A 1 67 ? -1.055 -13.126 -5.024 1.00 37.56 66 LEU A CA 1
ATOM 499 C C . LEU A 1 67 ? 0.266 -12.438 -5.307 1.00 34.62 66 LEU A C 1
ATOM 500 O O . LEU A 1 67 ? 0.432 -11.264 -4.969 1.00 36.76 66 LEU A O 1
ATOM 505 N N . ILE A 1 68 ? 1.206 -13.172 -5.895 1.00 34.81 67 ILE A N 1
ATOM 506 C CA . ILE A 1 68 ? 2.472 -12.613 -6.338 1.00 33.34 67 ILE A CA 1
ATOM 507 C C . ILE A 1 68 ? 2.340 -12.304 -7.823 1.00 36.54 67 ILE A C 1
ATOM 508 O O . ILE A 1 68 ? 2.021 -13.197 -8.620 1.00 35.33 67 ILE A O 1
ATOM 513 N N . VAL A 1 69 ? 2.578 -11.049 -8.193 1.00 33.98 68 VAL A N 1
ATOM 514 C CA . VAL A 1 69 ? 2.662 -10.652 -9.601 1.00 30.83 68 VAL A CA 1
ATOM 515 C C . VAL A 1 69 ? 4.134 -10.765 -9.987 1.00 33.41 68 VAL A C 1
ATOM 516 O O . VAL A 1 69 ? 4.929 -9.864 -9.723 1.00 34.08 68 VAL A O 1
ATOM 520 N N . ALA A 1 70 ? 4.498 -11.896 -10.600 1.00 32.72 69 ALA A N 1
ATOM 521 C CA . ALA A 1 70 ? 5.884 -12.152 -10.986 1.00 29.19 69 ALA A CA 1
ATOM 522 C C . ALA A 1 70 ? 6.326 -11.293 -12.159 1.00 32.16 69 ALA A C 1
ATOM 523 O O . ALA A 1 70 ? 7.531 -11.083 -12.343 1.00 30.66 69 ALA A O 1
ATOM 525 N N . CYS A 1 71 ? 5.373 -10.816 -12.957 1.00 30.11 70 CYS A N 1
ATOM 526 C CA . CYS A 1 71 ? 5.653 -10.063 -14.178 1.00 29.36 70 CYS A CA 1
ATOM 527 C C . CYS A 1 71 ? 6.050 -8.635 -13.833 1.00 29.18 70 CYS A C 1
ATOM 528 O O . CYS A 1 71 ? 5.293 -7.920 -13.169 1.00 31.67 70 CYS A O 1
ATOM 531 N N . ASN A 1 72 ? 7.223 -8.209 -14.297 1.00 29.71 71 ASN A N 1
ATOM 532 C CA . ASN A 1 72 ? 7.640 -6.828 -14.057 1.00 30.12 71 ASN A CA 1
ATOM 533 C C . ASN A 1 72 ? 6.749 -5.823 -14.788 1.00 32.04 71 ASN A C 1
ATOM 534 O O . ASN A 1 72 ? 6.518 -4.715 -14.283 1.00 29.75 71 ASN A O 1
ATOM 539 N N . THR A 1 73 ? 6.237 -6.191 -15.965 1.00 28.78 72 THR A N 1
ATOM 540 C CA . THR A 1 73 ? 5.380 -5.287 -16.721 1.00 30.44 72 THR A CA 1
ATOM 541 C C . THR A 1 73 ? 4.045 -5.097 -16.013 1.00 31.33 72 THR A C 1
ATOM 542 O O . THR A 1 73 ? 3.583 -3.964 -15.813 1.00 30.72 72 THR A O 1
ATOM 546 N N . ALA A 1 74 ? 3.402 -6.196 -15.627 1.00 29.78 73 ALA A N 1
ATOM 547 C CA . ALA A 1 74 ? 2.169 -6.061 -14.861 1.00 30.46 73 ALA A CA 1
ATOM 548 C C . ALA A 1 74 ? 2.416 -5.345 -13.536 1.00 32.57 73 ALA A C 1
ATOM 549 O O . ALA A 1 74 ? 1.585 -4.540 -13.101 1.00 30.20 73 ALA A O 1
ATOM 551 N N . SER A 1 75 ? 3.555 -5.615 -12.886 1.00 30.14 74 SER A N 1
ATOM 552 C CA . SER A 1 75 ? 3.873 -4.908 -11.640 1.00 33.40 74 SER A CA 1
ATOM 553 C C . SER A 1 75 ? 3.964 -3.406 -11.862 1.00 35.99 74 SER A C 1
ATOM 554 O O . SER A 1 75 ? 3.566 -2.613 -10.992 1.00 35.37 74 SER A O 1
ATOM 557 N N . ALA A 1 76 ? 4.514 -2.998 -13.003 1.00 31.70 75 ALA A N 1
ATOM 558 C CA . ALA A 1 76 ? 4.716 -1.577 -13.283 1.00 31.03 75 ALA A CA 1
ATOM 559 C C . ALA A 1 76 ? 3.430 -0.856 -13.670 1.00 37.49 75 ALA A C 1
ATOM 560 O O . ALA A 1 76 ? 3.284 0.341 -13.381 1.00 37.03 75 ALA A O 1
ATOM 562 N N . LEU A 1 77 ? 2.501 -1.534 -14.339 1.00 35.35 76 LEU A N 1
ATOM 563 C CA . LEU A 1 77 ? 1.346 -0.858 -14.919 1.00 35.48 76 LEU A CA 1
ATOM 564 C C . LEU A 1 77 ? 0.025 -1.171 -14.232 1.00 40.28 76 LEU A C 1
ATOM 565 O O . LEU A 1 77 ? -0.864 -0.317 -14.228 1.00 42.99 76 LEU A O 1
ATOM 570 N N . ALA A 1 78 ? -0.125 -2.354 -13.630 1.00 35.34 77 ALA A N 1
ATOM 571 C CA . ALA A 1 78 ? -1.435 -2.823 -13.204 1.00 35.67 77 ALA A CA 1
ATOM 572 C C . ALA A 1 78 ? -1.550 -3.068 -11.707 1.00 38.71 77 ALA A C 1
ATOM 573 O O . ALA A 1 78 ? -2.664 -3.292 -11.221 1.00 39.70 77 ALA A O 1
ATOM 575 N N . LEU A 1 79 ? -0.440 -3.039 -10.969 1.00 37.31 78 LEU A N 1
ATOM 576 C CA . LEU A 1 79 ? -0.469 -3.475 -9.579 1.00 40.28 78 LEU A CA 1
ATOM 577 C C . LEU A 1 79 ? -1.395 -2.600 -8.743 1.00 40.91 78 LEU A C 1
ATOM 578 O O . LEU A 1 79 ? -2.216 -3.107 -7.970 1.00 39.55 78 LEU A O 1
ATOM 583 N N . GLU A 1 80 ? -1.281 -1.277 -8.888 1.00 40.21 79 GLU A N 1
ATOM 584 C CA . GLU A 1 80 ? -2.125 -0.383 -8.101 1.00 42.27 79 GLU A CA 1
ATOM 585 C C . GLU A 1 80 ? -3.598 -0.634 -8.395 1.00 43.01 79 GLU A C 1
ATOM 586 O O . GLU A 1 80 ? -4.423 -0.700 -7.476 1.00 44.41 79 GLU A O 1
ATOM 588 N N . GLU A 1 81 ? -3.938 -0.801 -9.672 1.00 41.69 80 GLU A N 1
ATOM 589 C CA . GLU A 1 81 ? -5.299 -1.161 -10.054 1.00 44.40 80 GLU A CA 1
ATOM 590 C C . GLU A 1 81 ? -5.724 -2.507 -9.476 1.00 45.74 80 GLU A C 1
ATOM 591 O O . GLU A 1 81 ? -6.856 -2.654 -9.007 1.00 48.32 80 GLU A O 1
ATOM 597 N N . MET A 1 82 ? -4.860 -3.524 -9.529 1.00 40.84 81 MET A N 1
ATOM 598 C CA . MET A 1 82 ? -5.312 -4.788 -8.950 1.00 41.31 81 MET A CA 1
ATOM 599 C C . MET A 1 82 ? -5.498 -4.677 -7.439 1.00 43.44 81 MET A C 1
ATOM 600 O O . MET A 1 82 ? -6.388 -5.322 -6.870 1.00 44.54 81 MET A O 1
ATOM 605 N N . GLN A 1 83 ? -4.637 -3.914 -6.764 1.00 41.06 82 GLN A N 1
ATOM 606 C CA . GLN A 1 83 ? -4.746 -3.830 -5.312 1.00 45.71 82 GLN A CA 1
ATOM 607 C C . GLN A 1 83 ? -6.047 -3.164 -4.891 1.00 47.93 82 GLN A C 1
ATOM 608 O O . GLN A 1 83 ? -6.625 -3.536 -3.861 1.00 48.25 82 GLN A O 1
ATOM 614 N N . LYS A 1 84 ? -6.532 -2.205 -5.680 1.00 47.77 83 LYS A N 1
ATOM 615 C CA . LYS A 1 84 ? -7.753 -1.495 -5.326 1.00 52.97 83 LYS A CA 1
ATOM 616 C C . LYS A 1 84 ? -8.976 -2.398 -5.393 1.00 54.77 83 LYS A C 1
ATOM 617 O O . LYS A 1 84 ? -9.963 -2.152 -4.694 1.00 59.59 83 LYS A O 1
ATOM 619 N N . TYR A 1 85 ? -8.942 -3.440 -6.222 1.00 54.21 84 TYR A N 1
ATOM 620 C CA . TYR A 1 85 ? -10.102 -4.302 -6.415 1.00 55.18 84 TYR A CA 1
ATOM 621 C C . TYR A 1 85 ? -9.925 -5.681 -5.794 1.00 53.52 84 TYR A C 1
ATOM 622 O O . TYR A 1 85 ? -10.778 -6.553 -5.994 1.00 60.06 84 TYR A O 1
ATOM 631 N N . SER A 1 86 ? -8.853 -5.904 -5.039 1.00 50.78 85 SER A N 1
ATOM 632 C CA . SER A 1 86 ? -8.604 -7.185 -4.396 1.00 54.10 85 SER A CA 1
ATOM 633 C C . SER A 1 86 ? -8.778 -7.077 -2.887 1.00 55.66 85 SER A C 1
ATOM 634 O O . SER A 1 86 ? -8.348 -6.099 -2.270 1.00 56.59 85 SER A O 1
ATOM 637 N N . LYS A 1 87 ? -9.399 -8.098 -2.296 1.00 57.10 86 LYS A N 1
ATOM 638 C CA . LYS A 1 87 ? -9.455 -8.178 -0.843 1.00 55.40 86 LYS A CA 1
ATOM 639 C C . LYS A 1 87 ? -8.195 -8.807 -0.264 1.00 56.74 86 LYS A C 1
ATOM 640 O O . LYS A 1 87 ? -7.856 -8.542 0.895 1.00 61.02 86 LYS A O 1
ATOM 642 N N . ILE A 1 88 ? -7.486 -9.619 -1.044 1.00 55.24 87 ILE A N 1
ATOM 643 C CA . ILE A 1 88 ? -6.269 -10.285 -0.582 1.00 50.46 87 ILE A CA 1
ATOM 644 C C . ILE A 1 88 ? -5.047 -9.451 -0.948 1.00 49.24 87 ILE A C 1
ATOM 645 O O . ILE A 1 88 ? -5.099 -8.663 -1.902 1.00 49.35 87 ILE A O 1
ATOM 650 N N . PRO A 1 89 ? -3.939 -9.587 -0.224 1.00 44.13 88 PRO A N 1
ATOM 651 C CA . PRO A 1 89 ? -2.735 -8.817 -0.557 1.00 45.03 88 PRO A CA 1
ATOM 652 C C . PRO A 1 89 ? -2.109 -9.251 -1.876 1.00 42.00 88 PRO A C 1
ATOM 653 O O . PRO A 1 89 ? -2.144 -10.426 -2.253 1.00 42.18 88 PRO A O 1
ATOM 657 N N . ILE A 1 90 ? -1.516 -8.274 -2.566 1.00 41.56 89 ILE A N 1
ATOM 658 C CA . ILE A 1 90 ? -0.851 -8.471 -3.855 1.00 41.78 89 ILE A CA 1
ATOM 659 C C . ILE A 1 90 ? 0.543 -7.870 -3.748 1.00 39.77 89 ILE A C 1
ATOM 660 O O . ILE A 1 90 ? 0.690 -6.693 -3.392 1.00 40.60 89 ILE A O 1
ATOM 665 N N . VAL A 1 91 ? 1.560 -8.678 -4.021 1.00 36.50 90 VAL A N 1
ATOM 666 C CA . VAL A 1 91 ? 2.955 -8.253 -4.010 1.00 38.09 90 VAL A CA 1
ATOM 667 C C . VAL A 1 91 ? 3.493 -8.363 -5.434 1.00 35.64 90 VAL A C 1
ATOM 668 O O . VAL A 1 91 ? 3.420 -9.440 -6.045 1.00 36.32 90 VAL A O 1
ATOM 672 N N . GLY A 1 92 ? 4.033 -7.261 -5.962 1.00 36.09 91 GLY A N 1
ATOM 673 C CA . GLY A 1 92 ? 4.710 -7.263 -7.241 1.00 35.08 91 GLY A CA 1
ATOM 674 C C . GLY A 1 92 ? 6.214 -7.322 -7.051 1.00 37.66 91 GLY A C 1
ATOM 675 O O . GLY A 1 92 ? 6.725 -7.395 -5.931 1.00 38.20 91 GLY A O 1
ATOM 676 N N . VAL A 1 93 ? 6.941 -7.237 -8.165 1.00 33.97 92 VAL A N 1
ATOM 677 C CA . VAL A 1 93 ? 8.374 -7.503 -8.149 1.00 35.68 92 VAL A CA 1
ATOM 678 C C . VAL A 1 93 ? 9.212 -6.251 -8.232 1.00 38.38 92 VAL A C 1
ATOM 679 O O . VAL A 1 93 ? 10.448 -6.354 -8.275 1.00 37.86 92 VAL A O 1
ATOM 683 N N . ILE A 1 94 ? 8.598 -5.071 -8.256 1.00 37.06 93 ILE A N 1
ATOM 684 C CA . ILE A 1 94 ? 9.363 -3.836 -8.340 1.00 35.15 93 ILE A CA 1
ATOM 685 C C . ILE A 1 94 ? 9.738 -3.330 -6.956 1.00 37.62 93 ILE A C 1
ATOM 686 O O . ILE A 1 94 ? 10.920 -3.146 -6.655 1.00 37.81 93 ILE A O 1
ATOM 691 N N . GLU A 1 95 ? 8.746 -3.147 -6.095 1.00 39.20 94 GLU A N 1
ATOM 692 C CA . GLU A 1 95 ? 9.025 -2.588 -4.775 1.00 40.95 94 GLU A CA 1
ATOM 693 C C . GLU A 1 95 ? 9.994 -3.441 -3.966 1.00 40.61 94 GLU A C 1
ATOM 694 O O . GLU A 1 95 ? 10.886 -2.860 -3.325 1.00 39.54 94 GLU A O 1
ATOM 700 N N . PRO A 1 96 ? 9.895 -4.778 -3.934 1.00 38.91 95 PRO A N 1
ATOM 701 C CA . PRO A 1 96 ? 10.929 -5.554 -3.227 1.00 35.77 95 PRO A CA 1
ATOM 702 C C . PRO A 1 96 ? 12.315 -5.341 -3.798 1.00 37.44 95 PRO A C 1
ATOM 703 O O . PRO A 1 96 ? 13.307 -5.470 -3.072 1.00 37.92 95 PRO A O 1
ATOM 707 N N . SER A 1 97 ? 12.422 -5.057 -5.097 1.00 35.39 96 SER A N 1
ATOM 708 C CA . SER A 1 97 ? 13.732 -4.802 -5.685 1.00 34.33 96 SER A CA 1
ATOM 709 C C . SER A 1 97 ? 14.299 -3.481 -5.186 1.00 38.85 96 SER A C 1
ATOM 710 O O . SER A 1 97 ? 15.517 -3.338 -5.045 1.00 38.54 96 SER A O 1
ATOM 713 N N . ILE A 1 98 ? 13.438 -2.498 -4.946 1.00 37.41 97 ILE A N 1
ATOM 714 C CA . ILE A 1 98 ? 13.926 -1.218 -4.441 1.00 37.17 97 ILE A CA 1
ATOM 715 C C . ILE A 1 98 ? 14.531 -1.406 -3.053 1.00 41.29 97 ILE A C 1
ATOM 716 O O . ILE A 1 98 ? 15.564 -0.811 -2.721 1.00 42.67 97 ILE A O 1
ATOM 721 N N . LEU A 1 99 ? 13.918 -2.264 -2.234 1.00 40.91 98 LEU A N 1
ATOM 722 C CA . LEU A 1 99 ? 14.463 -2.531 -0.904 1.00 41.17 98 LEU A CA 1
ATOM 723 C C . LEU A 1 99 ? 15.806 -3.249 -0.990 1.00 44.38 98 LEU A C 1
ATOM 724 O O . LEU A 1 99 ? 16.716 -2.986 -0.193 1.00 44.94 98 LEU A O 1
ATOM 729 N N . ALA A 1 100 ? 15.953 -4.162 -1.950 1.00 42.30 99 ALA A N 1
ATOM 730 C CA . ALA A 1 100 ? 17.225 -4.856 -2.098 1.00 42.57 99 ALA A CA 1
ATOM 731 C C . ALA A 1 100 ? 18.335 -3.888 -2.491 1.00 43.88 99 ALA A C 1
ATOM 732 O O . ALA A 1 100 ? 19.480 -4.031 -2.045 1.00 44.10 99 ALA A O 1
ATOM 734 N N . ILE A 1 101 ? 18.015 -2.902 -3.333 1.00 39.13 100 ILE A N 1
ATOM 735 C CA . ILE A 1 101 ? 19.001 -1.896 -3.727 1.00 40.25 100 ILE A CA 1
ATOM 736 C C . ILE A 1 101 ? 19.403 -1.042 -2.530 1.00 45.15 100 ILE A C 1
ATOM 737 O O . ILE A 1 101 ? 20.570 -0.660 -2.389 1.00 44.54 100 ILE A O 1
ATOM 742 N N . LYS A 1 102 ? 18.443 -0.734 -1.654 1.00 42.88 101 LYS A N 1
ATOM 743 C CA . LYS A 1 102 ? 18.750 0.027 -0.445 1.00 45.88 101 LYS A CA 1
ATOM 744 C C . LYS A 1 102 ? 19.734 -0.708 0.454 1.00 48.90 101 LYS A C 1
ATOM 745 O O . LYS A 1 102 ? 20.531 -0.067 1.152 1.00 50.59 101 LYS A O 1
ATOM 751 N N . ARG A 1 103 ? 19.687 -2.045 0.463 1.00 45.55 102 ARG A N 1
ATOM 752 C CA . ARG A 1 103 ? 20.617 -2.829 1.269 1.00 49.36 102 ARG A CA 1
ATOM 753 C C . ARG A 1 103 ? 21.980 -2.963 0.594 1.00 50.26 102 ARG A C 1
ATOM 754 O O . ARG A 1 103 ? 23.018 -2.845 1.252 1.00 49.82 102 ARG A O 1
ATOM 762 N N . GLN A 1 104 ? 22.005 -3.207 -0.711 1.00 47.85 103 GLN A N 1
ATOM 763 C CA . GLN A 1 104 ? 23.240 -3.568 -1.390 1.00 46.84 103 GLN A CA 1
ATOM 764 C C . GLN A 1 104 ? 23.953 -2.393 -2.043 1.00 50.10 103 GLN A C 1
ATOM 765 O O . GLN A 1 104 ? 25.112 -2.544 -2.444 1.00 51.93 103 GLN A O 1
ATOM 771 N N . VAL A 1 105 ? 23.309 -1.233 -2.155 1.00 49.15 104 VAL A N 1
ATOM 772 C CA . VAL A 1 105 ? 23.868 -0.090 -2.875 1.00 49.05 104 VAL A CA 1
ATOM 773 C C . VAL A 1 105 ? 23.778 1.112 -1.937 1.00 50.90 104 VAL A C 1
ATOM 774 O O . VAL A 1 105 ? 22.781 1.839 -1.931 1.00 51.22 104 VAL A O 1
ATOM 778 N N . GLU A 1 106 ? 24.828 1.336 -1.146 1.00 50.34 105 GLU A N 1
ATOM 779 C CA . GLU A 1 106 ? 24.781 2.436 -0.189 1.00 51.48 105 GLU A CA 1
ATOM 780 C C . GLU A 1 106 ? 25.101 3.786 -0.818 1.00 49.21 105 GLU A C 1
ATOM 781 O O . GLU A 1 106 ? 24.594 4.811 -0.348 1.00 50.31 105 GLU A O 1
ATOM 787 N N . ASP A 1 107 ? 25.926 3.825 -1.866 1.00 49.60 106 ASP A N 1
ATOM 788 C CA . ASP A 1 107 ? 26.246 5.088 -2.529 1.00 47.83 106 ASP A CA 1
ATOM 789 C C . ASP A 1 107 ? 25.055 5.495 -3.391 1.00 49.27 106 ASP A C 1
ATOM 790 O O . ASP A 1 107 ? 24.742 4.830 -4.387 1.00 48.04 106 ASP A O 1
ATOM 795 N N . LYS A 1 108 ? 24.390 6.588 -3.011 1.00 45.65 107 LYS A N 1
ATOM 796 C CA . LYS A 1 108 ? 23.234 7.064 -3.761 1.00 45.41 107 LYS A CA 1
ATOM 797 C C . LYS A 1 108 ? 23.601 7.663 -5.110 1.00 47.55 107 LYS A C 1
ATOM 798 O O . LYS A 1 108 ? 22.700 7.927 -5.912 1.00 44.32 107 LYS A O 1
ATOM 804 N N . ASN A 1 109 ? 24.884 7.901 -5.373 1.00 46.40 108 ASN A N 1
ATOM 805 C CA . ASN A 1 109 ? 25.357 8.376 -6.666 1.00 48.23 108 ASN A CA 1
ATOM 806 C C . ASN A 1 109 ? 25.868 7.254 -7.552 1.00 44.71 108 ASN A C 1
ATOM 807 O O . ASN A 1 109 ? 26.362 7.525 -8.653 1.00 47.50 108 ASN A O 1
ATOM 812 N N . ALA A 1 110 ? 25.782 6.015 -7.100 1.00 44.94 109 ALA A N 1
ATOM 813 C CA . ALA A 1 110 ? 26.219 4.899 -7.925 1.00 45.91 109 ALA A CA 1
ATOM 814 C C . ALA A 1 110 ? 25.396 4.877 -9.208 1.00 47.08 109 ALA A C 1
ATOM 815 O O . ALA A 1 110 ? 24.172 5.051 -9.152 1.00 45.87 109 ALA A O 1
ATOM 817 N N . PRO A 1 111 ? 26.021 4.710 -10.374 1.00 50.08 110 PRO A N 1
ATOM 818 C CA . PRO A 1 111 ? 25.240 4.627 -11.621 1.00 44.54 110 PRO A CA 1
ATOM 819 C C . PRO A 1 111 ? 24.476 3.311 -11.688 1.00 44.84 110 PRO A C 1
ATOM 820 O O . PRO A 1 111 ? 25.071 2.232 -11.688 1.00 45.44 110 PRO A O 1
ATOM 824 N N . ILE A 1 112 ? 23.147 3.412 -11.724 1.00 42.58 111 ILE A N 1
ATOM 825 C CA . ILE A 1 112 ? 22.238 2.272 -11.788 1.00 41.05 111 ILE A CA 1
ATOM 826 C C . ILE A 1 112 ? 21.591 2.260 -13.168 1.00 40.04 111 ILE A C 1
ATOM 827 O O . ILE A 1 112 ? 21.127 3.300 -13.652 1.00 39.08 111 ILE A O 1
ATOM 832 N N . LEU A 1 113 ? 21.561 1.085 -13.801 1.00 40.43 112 LEU A N 1
ATOM 833 C CA . LEU A 1 113 ? 20.930 0.894 -15.102 1.00 38.02 112 LEU A CA 1
ATOM 834 C C . LEU A 1 113 ? 19.746 -0.053 -14.937 1.00 36.18 112 LEU A C 1
ATOM 835 O O . LEU A 1 113 ? 19.914 -1.173 -14.447 1.00 38.70 112 LEU A O 1
ATOM 840 N N . VAL A 1 114 ? 18.555 0.403 -15.327 1.00 36.03 113 VAL A N 1
ATOM 841 C CA . VAL A 1 114 ? 17.337 -0.410 -15.292 1.00 35.17 113 VAL A CA 1
ATOM 842 C C . VAL A 1 114 ? 17.117 -0.974 -16.691 1.00 32.22 113 VAL A C 1
ATOM 843 O O . VAL A 1 114 ? 17.019 -0.210 -17.657 1.00 35.61 113 VAL A O 1
ATOM 847 N N . LEU A 1 115 ? 17.034 -2.298 -16.800 1.00 36.05 114 LEU A N 1
ATOM 848 C CA . LEU A 1 115 ? 16.673 -2.971 -18.044 1.00 36.04 114 LEU A CA 1
ATOM 849 C C . LEU A 1 115 ? 15.266 -3.541 -17.913 1.00 32.02 114 LEU A C 1
ATOM 850 O O . LEU A 1 115 ? 14.933 -4.135 -16.891 1.00 33.14 114 LEU A O 1
ATOM 855 N N . GLY A 1 116 ? 14.433 -3.360 -18.941 1.00 30.78 115 GLY A N 1
ATOM 856 C CA . GLY A 1 116 ? 13.085 -3.899 -18.848 1.00 33.21 115 GLY A CA 1
ATOM 857 C C . GLY A 1 116 ? 12.431 -3.917 -20.214 1.00 30.51 115 GLY A C 1
ATOM 858 O O . GLY A 1 116 ? 13.048 -3.564 -21.223 1.00 31.41 115 GLY A O 1
ATOM 859 N N . THR A 1 117 ? 11.157 -4.331 -20.238 1.00 31.43 116 THR A N 1
ATOM 860 C CA . THR A 1 117 ? 10.372 -4.207 -21.464 1.00 31.48 116 THR A CA 1
ATOM 861 C C . THR A 1 117 ? 10.130 -2.735 -21.801 1.00 30.34 116 THR A C 1
ATOM 862 O O . THR A 1 117 ? 10.308 -1.828 -20.973 1.00 32.38 116 THR A O 1
ATOM 866 N N . LYS A 1 118 ? 9.644 -2.489 -23.006 1.00 29.25 117 LYS A N 1
ATOM 867 C CA . LYS A 1 118 ? 9.306 -1.098 -23.386 1.00 28.61 117 LYS A CA 1
ATOM 868 C C . LYS A 1 118 ? 8.284 -0.531 -22.400 1.00 31.89 117 LYS A C 1
ATOM 869 O O . LYS A 1 118 ? 8.447 0.608 -21.976 1.00 30.86 117 LYS A O 1
ATOM 875 N N . ALA A 1 119 ? 7.253 -1.309 -22.068 1.00 29.70 118 ALA A N 1
ATOM 876 C CA . ALA A 1 119 ? 6.219 -0.755 -21.201 1.00 30.56 118 ALA A CA 1
ATOM 877 C C . ALA A 1 119 ? 6.756 -0.485 -19.800 1.00 29.97 118 ALA A C 1
ATOM 878 O O . ALA A 1 119 ? 6.436 0.545 -19.198 1.00 30.81 118 ALA A O 1
ATOM 880 N N . THR A 1 120 ? 7.588 -1.388 -19.267 1.00 29.36 119 THR A N 1
ATOM 881 C CA . THR A 1 120 ? 8.151 -1.170 -17.937 1.00 30.27 119 THR A CA 1
ATOM 882 C C . THR A 1 120 ? 8.986 0.106 -17.902 1.00 32.55 119 THR A C 1
ATOM 883 O O . THR A 1 120 ? 8.856 0.935 -16.986 1.00 32.48 119 THR A O 1
ATOM 887 N N . ILE A 1 121 ? 9.846 0.281 -18.901 1.00 33.03 120 ILE A N 1
ATOM 888 C CA . ILE A 1 121 ? 10.730 1.445 -18.931 1.00 31.85 120 ILE A CA 1
ATOM 889 C C . ILE A 1 121 ? 9.918 2.718 -19.135 1.00 35.64 120 ILE A C 1
ATOM 890 O O . ILE A 1 121 ? 10.127 3.723 -18.443 1.00 35.97 120 ILE A O 1
ATOM 895 N N . GLN A 1 122 ? 8.943 2.683 -20.044 1.00 32.90 121 GLN A N 1
ATOM 896 C CA . GLN A 1 122 ? 8.132 3.866 -20.317 1.00 35.11 121 GLN A CA 1
ATOM 897 C C . GLN A 1 122 ? 7.365 4.330 -19.083 1.00 35.78 121 GLN A C 1
ATOM 898 O O . GLN A 1 122 ? 7.150 5.537 -18.904 1.00 36.08 121 GLN A O 1
ATOM 904 N N . SER A 1 123 ? 6.936 3.399 -18.229 1.00 32.65 122 SER A N 1
ATOM 905 C CA . SER A 1 123 ? 6.196 3.757 -17.017 1.00 29.67 122 SER A CA 1
ATOM 906 C C . SER A 1 123 ? 7.039 4.519 -16.010 1.00 36.20 122 SER A C 1
ATOM 907 O O . SER A 1 123 ? 6.478 5.153 -15.113 1.00 36.16 122 SER A O 1
ATOM 910 N N . ASN A 1 124 ? 8.359 4.435 -16.105 1.00 35.21 123 ASN A N 1
ATOM 911 C CA . ASN A 1 124 ? 9.244 5.014 -15.101 1.00 37.70 123 ASN A CA 1
ATOM 912 C C . ASN A 1 124 ? 8.997 4.453 -13.698 1.00 36.85 123 ASN A C 1
ATOM 913 O O . ASN A 1 124 ? 9.374 5.086 -12.698 1.00 39.30 123 ASN A O 1
ATOM 918 N N . ALA A 1 125 ? 8.379 3.272 -13.563 1.00 32.54 124 ALA A N 1
ATOM 919 C CA . ALA A 1 125 ? 8.119 2.742 -12.226 1.00 33.01 124 ALA A CA 1
ATOM 920 C C . ALA A 1 125 ? 9.408 2.593 -11.423 1.00 35.04 124 ALA A C 1
ATOM 921 O O . ALA A 1 125 ? 9.447 2.934 -10.233 1.00 36.11 124 ALA A O 1
ATOM 923 N N . TYR A 1 126 ? 10.476 2.091 -12.048 1.00 32.22 125 TYR A N 1
ATOM 924 C CA . TYR A 1 126 ? 11.723 1.897 -11.310 1.00 35.67 125 TYR A CA 1
ATOM 925 C C . TYR A 1 126 ? 12.371 3.240 -10.980 1.00 35.99 125 TYR A C 1
ATOM 926 O O . TYR A 1 126 ? 12.742 3.492 -9.824 1.00 37.51 125 TYR A O 1
ATOM 935 N N . ASP A 1 127 ? 12.529 4.103 -11.990 1.00 36.95 126 ASP A N 1
ATOM 936 C CA . ASP A 1 127 ? 13.111 5.434 -11.772 1.00 37.94 126 ASP A CA 1
ATOM 937 C C . ASP A 1 127 ? 12.391 6.190 -10.665 1.00 41.48 126 ASP A C 1
ATOM 938 O O . ASP A 1 127 ? 13.032 6.778 -9.781 1.00 39.64 126 ASP A O 1
ATOM 943 N N . ASN A 1 128 ? 11.059 6.183 -10.683 1.00 39.11 127 ASN A N 1
ATOM 944 C CA . ASN A 1 128 ? 10.313 6.922 -9.670 1.00 40.00 127 ASN A CA 1
ATOM 945 C C . ASN A 1 128 ? 10.556 6.360 -8.273 1.00 40.59 127 ASN A C 1
ATOM 946 O O . ASN A 1 128 ? 10.800 7.121 -7.325 1.00 39.85 127 ASN A O 1
ATOM 951 N N . ALA A 1 129 ? 10.472 5.035 -8.112 1.00 37.09 128 ALA A N 1
ATOM 952 C CA . ALA A 1 129 ? 10.708 4.438 -6.804 1.00 37.28 128 ALA A CA 1
ATOM 953 C C . ALA A 1 129 ? 12.134 4.689 -6.328 1.00 38.70 128 ALA A C 1
ATOM 954 O O . ALA A 1 129 ? 12.361 4.981 -5.145 1.00 39.68 128 ALA A O 1
ATOM 956 N N . LEU A 1 130 ? 13.108 4.599 -7.233 1.00 36.41 129 LEU A N 1
ATOM 957 C CA . LEU A 1 130 ? 14.497 4.831 -6.846 1.00 34.66 129 LEU A CA 1
ATOM 958 C C . LEU A 1 130 ? 14.709 6.280 -6.431 1.00 36.69 129 LEU A C 1
ATOM 959 O O . LEU A 1 130 ? 15.334 6.557 -5.401 1.00 40.70 129 LEU A O 1
ATOM 964 N N . LYS A 1 131 ? 14.195 7.218 -7.222 1.00 37.08 130 LYS A N 1
ATOM 965 C CA . LYS A 1 131 ? 14.336 8.627 -6.852 1.00 40.82 130 LYS A CA 1
ATOM 966 C C . LYS A 1 131 ? 13.702 8.911 -5.491 1.00 41.97 130 LYS A C 1
ATOM 967 O O . LYS A 1 131 ? 14.234 9.707 -4.701 1.00 42.39 130 LYS A O 1
ATOM 973 N N . GLN A 1 132 ? 12.574 8.260 -5.185 1.00 38.47 131 GLN A N 1
ATOM 974 C CA . GLN A 1 132 ? 11.938 8.432 -3.878 1.00 43.56 131 GLN A CA 1
ATOM 975 C C . GLN A 1 132 ? 12.856 8.034 -2.728 1.00 43.14 131 GLN A C 1
ATOM 976 O O . GLN A 1 132 ? 12.677 8.511 -1.599 1.00 44.97 131 GLN A O 1
ATOM 982 N N . GLN A 1 133 ? 13.793 7.122 -2.972 1.00 39.98 132 GLN A N 1
ATOM 983 C CA . GLN A 1 133 ? 14.725 6.653 -1.960 1.00 41.15 132 GLN A CA 1
ATOM 984 C C . GLN A 1 133 ? 16.050 7.395 -1.999 1.00 42.07 132 GLN A C 1
ATOM 985 O O . GLN A 1 133 ? 16.976 7.019 -1.275 1.00 42.73 132 GLN A O 1
ATOM 991 N N . GLY A 1 134 ? 16.163 8.422 -2.833 1.00 42.84 133 GLY A N 1
ATOM 992 C CA . GLY A 1 134 ? 17.344 9.257 -2.876 1.00 39.61 133 GLY A CA 1
ATOM 993 C C . GLY A 1 134 ? 18.413 8.889 -3.883 1.00 43.24 133 GLY A C 1
ATOM 994 O O . GLY A 1 134 ? 19.516 9.444 -3.810 1.00 41.30 133 GLY A O 1
ATOM 995 N N . TYR A 1 135 ? 18.141 7.993 -4.833 1.00 39.25 134 TYR A N 1
ATOM 996 C CA . TYR A 1 135 ? 19.148 7.700 -5.846 1.00 41.82 134 TYR A CA 1
ATOM 997 C C . TYR A 1 135 ? 19.105 8.741 -6.962 1.00 41.81 134 TYR A C 1
ATOM 998 O O . TYR A 1 135 ? 18.032 9.128 -7.432 1.00 43.56 134 TYR A O 1
ATOM 1007 N N . LEU A 1 136 ? 20.284 9.224 -7.365 1.00 41.81 135 LEU A N 1
ATOM 1008 C CA . LEU A 1 136 ? 20.379 10.360 -8.276 1.00 47.09 135 LEU A CA 1
ATOM 1009 C C . LEU A 1 136 ? 20.992 10.031 -9.624 1.00 46.25 135 LEU A C 1
ATOM 1010 O O . LEU A 1 136 ? 21.079 10.919 -10.477 1.00 47.32 135 LEU A O 1
ATOM 1015 N N . ASN A 1 137 ? 21.433 8.805 -9.842 1.00 42.53 136 ASN A N 1
ATOM 1016 C CA . ASN A 1 137 ? 22.224 8.459 -11.014 1.00 42.64 136 ASN A CA 1
ATOM 1017 C C . ASN A 1 137 ? 21.592 7.222 -11.663 1.00 42.69 136 ASN A C 1
ATOM 1018 O O . ASN A 1 137 ? 22.163 6.136 -11.618 1.00 42.76 136 ASN A O 1
ATOM 1023 N N . ILE A 1 138 ? 20.412 7.396 -12.259 1.00 45.11 137 ILE A N 1
ATOM 1024 C CA . ILE A 1 138 ? 19.628 6.283 -12.794 1.00 41.40 137 ILE A CA 1
ATOM 1025 C C . ILE A 1 138 ? 19.540 6.422 -14.301 1.00 42.53 137 ILE A C 1
ATOM 1026 O O . ILE A 1 138 ? 19.141 7.475 -14.811 1.00 39.80 137 ILE A O 1
ATOM 1031 N N . SER A 1 139 ? 19.874 5.348 -15.010 1.00 40.11 138 SER A N 1
ATOM 1032 C CA . SER A 1 139 ? 19.646 5.251 -16.437 1.00 38.26 138 SER A CA 1
ATOM 1033 C C . SER A 1 139 ? 18.687 4.095 -16.685 1.00 39.26 138 SER A C 1
ATOM 1034 O O . SER A 1 139 ? 18.569 3.184 -15.868 1.00 38.43 138 SER A O 1
ATOM 1037 N N . HIS A 1 140 ? 17.977 4.150 -17.810 1.00 40.40 139 HIS A N 1
ATOM 1038 C CA . HIS A 1 140 ? 17.027 3.096 -18.130 1.00 37.32 139 HIS A CA 1
ATOM 1039 C C . HIS A 1 140 ? 17.124 2.750 -19.604 1.00 37.65 139 HIS A C 1
ATOM 1040 O O . HIS A 1 140 ? 17.445 3.593 -20.444 1.00 41.89 139 HIS A O 1
ATOM 1047 N N . LEU A 1 141 ? 16.841 1.486 -19.911 1.00 36.37 140 LEU A N 1
ATOM 1048 C CA . LEU A 1 141 ? 17.023 0.991 -21.268 1.00 38.66 140 LEU A CA 1
ATOM 1049 C C . LEU A 1 141 ? 16.007 -0.107 -21.519 1.00 35.30 140 LEU A C 1
ATOM 1050 O O . LEU A 1 141 ? 16.002 -1.107 -20.806 1.00 34.39 140 LEU A O 1
ATOM 1055 N N . ALA A 1 142 ? 15.139 0.090 -22.506 1.00 37.01 141 ALA A N 1
ATOM 1056 C CA . ALA A 1 142 ? 14.246 -0.982 -22.926 1.00 34.87 141 ALA A CA 1
ATOM 1057 C C . ALA A 1 142 ? 15.027 -1.915 -23.839 1.00 36.66 141 ALA A C 1
ATOM 1058 O O . ALA A 1 142 ? 15.588 -1.472 -24.852 1.00 41.28 141 ALA A O 1
ATOM 1060 N N . THR A 1 143 ? 15.081 -3.194 -23.481 1.00 34.61 142 THR A N 1
ATOM 1061 C CA . THR A 1 143 ? 15.789 -4.208 -24.264 1.00 34.48 142 THR A CA 1
ATOM 1062 C C . THR A 1 143 ? 14.760 -5.233 -24.750 1.00 35.02 142 THR A C 1
ATOM 1063 O O . THR A 1 143 ? 14.801 -6.416 -24.380 1.00 35.09 142 THR A O 1
ATOM 1067 N N . SER A 1 144 ? 13.845 -4.756 -25.605 1.00 36.02 143 SER A N 1
ATOM 1068 C CA . SER A 1 144 ? 12.654 -5.521 -25.972 1.00 32.78 143 SER A CA 1
ATOM 1069 C C . SER A 1 144 ? 12.997 -6.893 -26.535 1.00 32.79 143 SER A C 1
ATOM 1070 O O . SER A 1 144 ? 12.343 -7.889 -26.200 1.00 32.09 143 SER A O 1
ATOM 1073 N N . LEU A 1 145 ? 13.983 -6.959 -27.430 1.00 33.86 144 LEU A N 1
ATOM 1074 C CA . LEU A 1 145 ? 14.204 -8.194 -28.169 1.00 31.32 144 LEU A CA 1
ATOM 1075 C C . LEU A 1 145 ? 14.824 -9.291 -27.315 1.00 33.71 144 LEU A C 1
ATOM 1076 O O . LEU A 1 145 ? 14.858 -10.446 -27.755 1.00 30.85 144 LEU A O 1
ATOM 1081 N N . PHE A 1 146 ? 15.322 -8.968 -26.118 1.00 33.50 145 PHE A N 1
ATOM 1082 C CA . PHE A 1 146 ? 15.779 -10.033 -25.235 1.00 31.79 145 PHE A CA 1
ATOM 1083 C C . PHE A 1 146 ? 14.665 -11.033 -24.965 1.00 31.30 145 PHE A C 1
ATOM 1084 O O . PHE A 1 146 ? 14.928 -12.226 -24.818 1.00 31.14 145 PHE A O 1
ATOM 1092 N N . VAL A 1 147 ? 13.422 -10.567 -24.870 1.00 31.04 146 VAL A N 1
ATOM 1093 C CA . VAL A 1 147 ? 12.328 -11.447 -24.471 1.00 29.22 146 VAL A CA 1
ATOM 1094 C C . VAL A 1 147 ? 12.128 -12.527 -25.537 1.00 29.59 146 VAL A C 1
ATOM 1095 O O . VAL A 1 147 ? 12.192 -13.726 -25.203 1.00 32.30 146 VAL A O 1
ATOM 1099 N N . PRO A 1 148 ? 11.865 -12.187 -26.801 1.00 30.59 147 PRO A N 1
ATOM 1100 C CA . PRO A 1 148 ? 11.682 -13.271 -27.795 1.00 30.76 147 PRO A CA 1
ATOM 1101 C C . PRO A 1 148 ? 12.932 -14.102 -28.016 1.00 31.96 147 PRO A C 1
ATOM 1102 O O . PRO A 1 148 ? 12.821 -15.308 -28.262 1.00 33.51 147 PRO A O 1
ATOM 1106 N N . LEU A 1 149 ? 14.125 -13.506 -27.937 1.00 33.32 148 LEU A N 1
ATOM 1107 C CA . LEU A 1 149 ? 15.341 -14.310 -28.024 1.00 33.20 148 LEU A CA 1
ATOM 1108 C C . LEU A 1 149 ? 15.372 -15.386 -26.938 1.00 34.21 148 LEU A C 1
ATOM 1109 O O . LEU A 1 149 ? 15.605 -16.567 -27.220 1.00 35.85 148 LEU A O 1
ATOM 1114 N N . ILE A 1 150 ? 15.132 -14.999 -25.682 1.00 31.27 149 ILE A N 1
ATOM 1115 C CA . ILE A 1 150 ? 15.201 -15.964 -24.586 1.00 32.27 149 ILE A CA 1
ATOM 1116 C C . ILE A 1 150 ? 14.108 -17.015 -24.724 1.00 33.47 149 ILE A C 1
ATOM 1117 O O . ILE A 1 150 ? 14.302 -18.192 -24.376 1.00 35.89 149 ILE A O 1
ATOM 1122 N N . GLU A 1 151 ? 12.945 -16.622 -25.238 1.00 33.95 150 GLU A N 1
ATOM 1123 C CA . GLU A 1 151 ? 11.866 -17.590 -25.394 1.00 34.32 150 GLU A CA 1
ATOM 1124 C C . GLU A 1 151 ? 12.157 -18.604 -26.495 1.00 36.63 150 GLU A C 1
ATOM 1125 O O . GLU A 1 151 ? 11.605 -19.715 -26.451 1.00 38.95 150 GLU A O 1
ATOM 1131 N N . GLU A 1 152 ? 13.032 -18.273 -27.445 1.00 35.46 151 GLU A N 1
ATOM 1132 C CA . GLU A 1 152 ? 13.510 -19.246 -28.425 1.00 37.81 151 GLU A CA 1
ATOM 1133 C C . GLU A 1 152 ? 14.714 -20.026 -27.917 1.00 41.67 151 GLU A C 1
ATOM 1134 O O . GLU A 1 152 ? 15.329 -20.770 -28.686 1.00 44.55 151 GLU A O 1
ATOM 1140 N N . SER A 1 153 ? 15.082 -19.849 -26.655 1.00 39.13 152 SER A N 1
ATOM 1141 C CA . SER A 1 153 ? 16.241 -20.509 -26.063 1.00 43.41 152 SER A CA 1
ATOM 1142 C C . SER A 1 153 ? 17.555 -20.029 -26.674 1.00 42.22 152 SER A C 1
ATOM 1143 O O . SER A 1 153 ? 18.535 -20.776 -26.715 1.00 45.53 152 SER A O 1
ATOM 1146 N N . ILE A 1 154 ? 17.614 -18.779 -27.130 1.00 39.43 153 ILE A N 1
ATOM 1147 C CA . ILE A 1 154 ? 18.848 -18.234 -27.700 1.00 40.51 153 ILE A CA 1
ATOM 1148 C C . ILE A 1 154 ? 19.566 -17.532 -26.549 1.00 42.52 153 ILE A C 1
ATOM 1149 O O . ILE A 1 154 ? 19.379 -16.341 -26.293 1.00 41.94 153 ILE A O 1
ATOM 1154 N N . LEU A 1 155 ? 20.405 -18.296 -25.842 1.00 42.61 154 LEU A N 1
ATOM 1155 C CA . LEU A 1 155 ? 21.030 -17.852 -24.602 1.00 41.70 154 LEU A CA 1
ATOM 1156 C C . LEU A 1 155 ? 22.537 -17.655 -24.723 1.00 43.86 154 LEU A C 1
ATOM 1157 O O . LEU A 1 155 ? 23.210 -17.432 -23.711 1.00 48.90 154 LEU A O 1
ATOM 1162 N N . GLU A 1 156 ? 23.079 -17.716 -25.931 1.00 48.10 155 GLU A N 1
ATOM 1163 C CA . GLU A 1 156 ? 24.492 -17.451 -26.173 1.00 49.95 155 GLU A CA 1
ATOM 1164 C C . GLU A 1 156 ? 24.693 -17.445 -27.682 1.00 49.68 155 GLU A C 1
ATOM 1165 O O . GLU A 1 156 ? 23.778 -17.773 -28.444 1.00 48.60 155 GLU A O 1
ATOM 1171 N N . GLY A 1 157 ? 25.890 -17.057 -28.109 1.00 47.45 156 GLY A N 1
ATOM 1172 C CA . GLY A 1 157 ? 26.230 -17.066 -29.520 1.00 50.03 156 GLY A CA 1
ATOM 1173 C C . GLY A 1 157 ? 26.111 -15.700 -30.169 1.00 48.12 156 GLY A C 1
ATOM 1174 O O . GLY A 1 157 ? 25.846 -14.682 -29.524 1.00 45.66 156 GLY A O 1
ATOM 1175 N N . GLU A 1 158 ? 26.301 -15.698 -31.496 1.00 49.59 157 GLU A N 1
ATOM 1176 C CA . GLU A 1 158 ? 26.382 -14.451 -32.257 1.00 51.03 157 GLU A CA 1
ATOM 1177 C C . GLU A 1 158 ? 25.103 -13.632 -32.176 1.00 46.66 157 GLU A C 1
ATOM 1178 O O . GLU A 1 158 ? 25.157 -12.400 -32.071 1.00 47.04 157 GLU A O 1
ATOM 1184 N N . LEU A 1 159 ? 23.945 -14.281 -32.297 1.00 45.21 158 LEU A N 1
ATOM 1185 C CA . LEU A 1 159 ? 22.691 -13.533 -32.321 1.00 43.88 158 LEU A CA 1
ATOM 1186 C C . LEU A 1 159 ? 22.488 -12.780 -31.013 1.00 42.14 158 LEU A C 1
ATOM 1187 O O . LEU A 1 159 ? 22.206 -11.574 -31.013 1.00 40.58 158 LEU A O 1
ATOM 1192 N N . LEU A 1 160 ? 22.634 -13.478 -29.886 1.00 41.41 159 LEU A N 1
ATOM 1193 C CA . LEU A 1 160 ? 22.517 -12.811 -28.594 1.00 43.02 159 LEU A CA 1
ATOM 1194 C C . LEU A 1 160 ? 23.543 -11.695 -28.459 1.00 43.49 159 LEU A C 1
ATOM 1195 O O . LEU A 1 160 ? 23.217 -10.592 -28.013 1.00 41.05 159 LEU A O 1
ATOM 1200 N N . GLU A 1 161 ? 24.796 -11.962 -28.831 1.00 44.12 160 GLU A N 1
ATOM 1201 C CA . GLU A 1 161 ? 25.823 -10.943 -28.638 1.00 45.26 160 GLU A CA 1
ATOM 1202 C C . GLU A 1 161 ? 25.563 -9.714 -29.504 1.00 43.86 160 GLU A C 1
ATOM 1203 O O . GLU A 1 161 ? 25.740 -8.582 -29.045 1.00 43.57 160 GLU A O 1
ATOM 1209 N N . THR A 1 162 ? 25.146 -9.915 -30.757 1.00 43.22 161 THR A N 1
ATOM 1210 C CA . THR A 1 162 ? 24.806 -8.782 -31.609 1.00 40.96 161 THR A CA 1
ATOM 1211 C C . THR A 1 162 ? 23.614 -8.013 -31.056 1.00 39.96 161 THR A C 1
ATOM 1212 O O . THR A 1 162 ? 23.562 -6.783 -31.147 1.00 40.71 161 THR A O 1
ATOM 1216 N N . CYS A 1 163 ? 22.626 -8.724 -30.510 1.00 39.38 162 CYS A N 1
ATOM 1217 C CA . CYS A 1 163 ? 21.483 -8.034 -29.914 1.00 38.98 162 CYS A CA 1
ATOM 1218 C C . CYS A 1 163 ? 21.918 -7.225 -28.703 1.00 40.56 162 CYS A C 1
ATOM 1219 O O . CYS A 1 163 ? 21.460 -6.096 -28.486 1.00 39.16 162 CYS A O 1
ATOM 1222 N N . MET A 1 164 ? 22.815 -7.794 -27.916 1.00 39.97 163 MET A N 1
ATOM 1223 C CA . MET A 1 164 ? 23.295 -7.165 -26.699 1.00 42.99 163 MET A CA 1
ATOM 1224 C C . MET A 1 164 ? 24.088 -5.915 -27.046 1.00 45.46 163 MET A C 1
ATOM 1225 O O . MET A 1 164 ? 23.869 -4.840 -26.472 1.00 45.77 163 MET A O 1
ATOM 1230 N N . HIS A 1 165 ? 24.967 -6.034 -28.047 1.00 44.45 164 HIS A N 1
ATOM 1231 C CA . HIS A 1 165 ? 25.699 -4.884 -28.565 1.00 45.38 164 HIS A CA 1
ATOM 1232 C C . HIS A 1 165 ? 24.754 -3.799 -29.076 1.00 47.10 164 HIS A C 1
ATOM 1233 O O . HIS A 1 165 ? 24.970 -2.603 -28.833 1.00 45.57 164 HIS A O 1
ATOM 1240 N N . TYR A 1 166 ? 23.702 -4.197 -29.795 1.00 41.08 165 TYR A N 1
ATOM 1241 C CA . TYR A 1 166 ? 22.769 -3.223 -30.354 1.00 40.37 165 TYR A CA 1
ATOM 1242 C C . TYR A 1 166 ? 22.173 -2.333 -29.266 1.00 43.15 165 TYR A C 1
ATOM 1243 O O . TYR A 1 166 ? 22.055 -1.113 -29.445 1.00 42.51 165 TYR A O 1
ATOM 1252 N N . TYR A 1 167 ? 21.790 -2.924 -28.134 1.00 40.92 166 TYR A N 1
ATOM 1253 C CA . TYR A 1 167 ? 21.136 -2.150 -27.081 1.00 41.29 166 TYR A CA 1
ATOM 1254 C C . TYR A 1 167 ? 22.141 -1.383 -26.234 1.00 43.49 166 TYR A C 1
ATOM 1255 O O . TYR A 1 167 ? 21.870 -0.249 -25.827 1.00 43.64 166 TYR A O 1
ATOM 1264 N N . PHE A 1 168 ? 23.304 -1.981 -25.967 1.00 42.47 167 PHE A N 1
ATOM 1265 C CA . PHE A 1 168 ? 24.238 -1.455 -24.977 1.00 45.76 167 PHE A CA 1
ATOM 1266 C C . PHE A 1 168 ? 25.251 -0.468 -25.542 1.00 49.15 167 PHE A C 1
ATOM 1267 O O . PHE A 1 168 ? 25.798 0.339 -24.780 1.00 48.79 167 PHE A O 1
ATOM 1275 N N . THR A 1 169 ? 25.519 -0.511 -26.844 1.00 48.71 168 THR A N 1
ATOM 1276 C CA . THR A 1 169 ? 26.472 0.423 -27.442 1.00 50.53 168 THR A CA 1
ATOM 1277 C C . THR A 1 169 ? 26.150 1.881 -27.156 1.00 52.98 168 THR A C 1
ATOM 1278 O O . THR A 1 169 ? 27.076 2.639 -26.826 1.00 55.73 168 THR A O 1
ATOM 1282 N N . PRO A 1 170 ? 24.896 2.342 -27.261 1.00 50.72 169 PRO A N 1
ATOM 1283 C CA . PRO A 1 170 ? 24.613 3.771 -27.039 1.00 51.62 169 PRO A CA 1
ATOM 1284 C C . PRO A 1 170 ? 24.738 4.221 -25.589 1.00 54.80 169 PRO A C 1
ATOM 1285 O O . PRO A 1 170 ? 24.452 5.387 -25.284 1.00 57.74 169 PRO A O 1
ATOM 1289 N N . LEU A 1 171 ? 25.159 3.333 -24.689 1.00 51.52 170 LEU A N 1
ATOM 1290 C CA . LEU A 1 171 ? 25.247 3.687 -23.276 1.00 56.75 170 LEU A CA 1
ATOM 1291 C C . LEU A 1 171 ? 26.365 4.695 -23.040 1.00 57.37 170 LEU A C 1
ATOM 1292 O O . LEU A 1 171 ? 27.505 4.489 -23.470 1.00 60.05 170 LEU A O 1
ATOM 1297 N N . GLU A 1 172 ? 26.035 5.782 -22.342 1.00 61.35 171 GLU A N 1
ATOM 1298 C CA . GLU A 1 172 ? 27.001 6.828 -22.020 1.00 62.84 171 GLU A CA 1
ATOM 1299 C C . GLU A 1 172 ? 27.621 6.652 -20.644 1.00 63.23 171 GLU A C 1
ATOM 1300 O O . GLU A 1 172 ? 28.740 7.125 -20.410 1.00 63.06 171 GLU A O 1
ATOM 1306 N N . ILE A 1 173 ? 26.912 6.004 -19.727 1.00 59.55 172 ILE A N 1
ATOM 1307 C CA . ILE A 1 173 ? 27.382 5.781 -18.367 1.00 58.78 172 ILE A CA 1
ATOM 1308 C C . ILE A 1 173 ? 27.594 4.286 -18.180 1.00 58.64 172 ILE A C 1
ATOM 1309 O O . ILE A 1 173 ? 26.686 3.489 -18.443 1.00 58.45 172 ILE A O 1
ATOM 1314 N N . LEU A 1 174 ? 28.787 3.908 -17.742 1.00 57.44 173 LEU A N 1
ATOM 1315 C CA . LEU A 1 174 ? 29.048 2.521 -17.386 1.00 58.33 173 LEU A CA 1
ATOM 1316 C C . LEU A 1 174 ? 28.410 2.233 -16.032 1.00 54.73 173 LEU A C 1
ATOM 1317 O O . LEU A 1 174 ? 28.747 2.900 -15.050 1.00 54.97 173 LEU A O 1
ATOM 1322 N N . PRO A 1 175 ? 27.507 1.264 -15.931 1.00 54.60 174 PRO A N 1
ATOM 1323 C CA . PRO A 1 175 ? 26.796 1.052 -14.668 1.00 50.39 174 PRO A CA 1
ATOM 1324 C C . PRO A 1 175 ? 27.610 0.254 -13.664 1.00 50.83 174 PRO A C 1
ATOM 1325 O O . PRO A 1 175 ? 28.384 -0.641 -14.013 1.00 51.28 174 PRO A O 1
ATOM 1329 N N . GLU A 1 176 ? 27.414 0.602 -12.391 1.00 47.50 175 GLU A N 1
ATOM 1330 C CA . GLU A 1 176 ? 27.836 -0.242 -11.284 1.00 49.73 175 GLU A CA 1
ATOM 1331 C C . GLU A 1 176 ? 26.755 -1.226 -10.863 1.00 47.77 175 GLU A C 1
ATOM 1332 O O . GLU A 1 176 ? 27.073 -2.266 -10.277 1.00 44.34 175 GLU A O 1
ATOM 1338 N N . VAL A 1 177 ? 25.492 -0.922 -11.138 1.00 46.71 176 VAL A N 1
ATOM 1339 C CA . VAL A 1 177 ? 24.371 -1.781 -10.779 1.00 46.02 176 VAL A CA 1
ATOM 1340 C C . VAL A 1 177 ? 23.464 -1.913 -11.996 1.00 41.39 176 VAL A C 1
ATOM 1341 O O . VAL A 1 177 ? 23.194 -0.926 -12.687 1.00 40.24 176 VAL A O 1
ATOM 1345 N N . ILE A 1 178 ? 23.004 -3.132 -12.263 1.00 42.76 177 ILE A N 1
ATOM 1346 C CA . ILE A 1 178 ? 22.052 -3.389 -13.340 1.00 42.36 177 ILE A CA 1
ATOM 1347 C C . ILE A 1 178 ? 20.858 -4.116 -12.739 1.00 37.72 177 ILE A C 1
ATOM 1348 O O . ILE A 1 178 ? 21.016 -5.188 -12.147 1.00 39.76 177 ILE A O 1
ATOM 1353 N N . ILE A 1 179 ? 19.675 -3.523 -12.861 1.00 38.27 178 ILE A N 1
ATOM 1354 C CA . ILE A 1 179 ? 18.442 -4.158 -12.414 1.00 35.53 178 ILE A CA 1
ATOM 1355 C C . ILE A 1 179 ? 17.893 -4.980 -13.579 1.00 35.48 178 ILE A C 1
ATOM 1356 O O . ILE A 1 179 ? 17.688 -4.448 -14.677 1.00 38.46 178 ILE A O 1
ATOM 1361 N N . LEU A 1 180 ? 17.677 -6.276 -13.341 1.00 36.55 179 LEU A N 1
ATOM 1362 C CA . LEU A 1 180 ? 17.073 -7.173 -14.330 1.00 36.43 179 LEU A CA 1
ATOM 1363 C C . LEU A 1 180 ? 15.557 -7.081 -14.168 1.00 34.76 179 LEU A C 1
ATOM 1364 O O . LEU A 1 180 ? 14.901 -7.950 -13.593 1.00 37.36 179 LEU A O 1
ATOM 1369 N N . GLY A 1 181 ? 15.000 -5.984 -14.673 1.00 34.50 180 GLY A N 1
ATOM 1370 C CA . GLY A 1 181 ? 13.608 -5.655 -14.421 1.00 34.49 180 GLY A CA 1
ATOM 1371 C C . GLY A 1 181 ? 12.650 -6.289 -15.411 1.00 31.88 180 GLY A C 1
ATOM 1372 O O . GLY A 1 181 ? 11.728 -5.631 -15.908 1.00 31.87 180 GLY A O 1
ATOM 1373 N N . CYS A 1 182 ? 12.863 -7.577 -15.668 1.00 31.07 181 CYS A N 1
ATOM 1374 C CA . CYS A 1 182 ? 12.051 -8.380 -16.571 1.00 30.77 181 CYS A CA 1
ATOM 1375 C C . CYS A 1 182 ? 12.243 -9.835 -16.191 1.00 32.83 181 CYS A C 1
ATOM 1376 O O . CYS A 1 182 ? 13.376 -10.255 -15.935 1.00 32.32 181 CYS A O 1
ATOM 1379 N N . THR A 1 183 ? 11.141 -10.600 -16.179 1.00 29.53 182 THR A N 1
ATOM 1380 C CA . THR A 1 183 ? 11.209 -12.013 -15.785 1.00 32.31 182 THR A CA 1
ATOM 1381 C C . THR A 1 183 ? 12.249 -12.797 -16.577 1.00 32.77 182 THR A C 1
ATOM 1382 O O . THR A 1 183 ? 12.815 -13.773 -16.064 1.00 32.70 182 THR A O 1
ATOM 1386 N N . HIS A 1 184 ? 12.471 -12.441 -17.842 1.00 33.50 183 HIS A N 1
ATOM 1387 C CA . HIS A 1 184 ? 13.312 -13.281 -18.691 1.00 34.06 183 HIS A CA 1
ATOM 1388 C C . HIS A 1 184 ? 14.797 -13.051 -18.484 1.00 35.63 183 HIS A C 1
ATOM 1389 O O . HIS A 1 184 ? 15.595 -13.930 -18.811 1.00 32.89 183 HIS A O 1
ATOM 1396 N N . PHE A 1 185 ? 15.192 -11.892 -17.962 1.00 32.73 184 PHE A N 1
ATOM 1397 C CA . PHE A 1 185 ? 16.581 -11.480 -18.108 1.00 34.87 184 PHE A CA 1
ATOM 1398 C C . PHE A 1 185 ? 17.544 -12.278 -17.232 1.00 37.98 184 PHE A C 1
ATOM 1399 O O . PHE A 1 185 ? 18.730 -12.377 -17.581 1.00 37.45 184 PHE A O 1
ATOM 1407 N N . PRO A 1 186 ? 17.108 -12.868 -16.111 1.00 35.48 185 PRO A N 1
ATOM 1408 C CA . PRO A 1 186 ? 18.045 -13.715 -15.354 1.00 37.48 185 PRO A CA 1
ATOM 1409 C C . PRO A 1 186 ? 18.659 -14.827 -16.185 1.00 40.19 185 PRO A C 1
ATOM 1410 O O . PRO A 1 186 ? 19.766 -15.277 -15.867 1.00 39.47 185 PRO A O 1
ATOM 1414 N N . LEU A 1 187 ? 17.991 -15.280 -17.251 1.00 38.32 186 LEU A N 1
ATOM 1415 C CA . LEU A 1 187 ? 18.553 -16.379 -18.024 1.00 38.43 186 LEU A CA 1
ATOM 1416 C C . LEU A 1 187 ? 19.758 -15.953 -18.848 1.00 40.95 186 LEU A C 1
ATOM 1417 O O . LEU A 1 187 ? 20.436 -16.822 -19.407 1.00 42.41 186 LEU A O 1
ATOM 1422 N N . ILE A 1 188 ? 20.043 -14.653 -18.941 1.00 40.09 187 ILE A N 1
ATOM 1423 C CA . ILE A 1 188 ? 21.224 -14.194 -19.664 1.00 37.26 187 ILE A CA 1
ATOM 1424 C C . ILE A 1 188 ? 22.057 -13.291 -18.766 1.00 39.68 187 ILE A C 1
ATOM 1425 O O . ILE A 1 188 ? 22.863 -12.489 -19.253 1.00 41.23 187 ILE A O 1
ATOM 1430 N N . ALA A 1 189 ? 21.885 -13.437 -17.449 1.00 40.37 188 ALA A N 1
ATOM 1431 C CA . ALA A 1 189 ? 22.598 -12.586 -16.498 1.00 43.29 188 ALA A CA 1
ATOM 1432 C C . ALA A 1 189 ? 24.107 -12.692 -16.682 1.00 43.81 188 ALA A C 1
ATOM 1433 O O . ALA A 1 189 ? 24.811 -11.675 -16.747 1.00 45.86 188 ALA A O 1
ATOM 1435 N N . GLN A 1 190 ? 24.624 -13.922 -16.777 1.00 46.85 189 GLN A N 1
ATOM 1436 C CA . GLN A 1 190 ? 26.059 -14.105 -16.966 1.00 47.08 189 GLN A CA 1
ATOM 1437 C C . GLN A 1 190 ? 26.532 -13.479 -18.271 1.00 48.23 189 GLN A C 1
ATOM 1438 O O . GLN A 1 190 ? 27.629 -12.913 -18.331 1.00 47.95 189 GLN A O 1
ATOM 1440 N N . LYS A 1 191 ? 25.721 -13.571 -19.331 1.00 46.80 190 LYS A N 1
ATOM 1441 C CA . LYS A 1 191 ? 26.128 -12.996 -20.608 1.00 44.84 190 LYS A CA 1
ATOM 1442 C C . LYS A 1 191 ? 26.121 -11.472 -20.554 1.00 45.84 190 LYS A C 1
ATOM 1443 O O . LYS A 1 191 ? 26.982 -10.820 -21.156 1.00 47.19 190 LYS A O 1
ATOM 1449 N N . ILE A 1 192 ? 25.159 -10.888 -19.837 1.00 43.69 191 ILE A N 1
ATOM 1450 C CA . ILE A 1 192 ? 25.118 -9.436 -19.686 1.00 45.56 191 ILE A CA 1
ATOM 1451 C C . ILE A 1 192 ? 26.360 -8.949 -18.949 1.00 46.00 191 ILE A C 1
ATOM 1452 O O . ILE A 1 192 ? 27.020 -7.992 -19.370 1.00 48.24 191 ILE A O 1
ATOM 1457 N N . GLU A 1 193 ? 26.711 -9.611 -17.846 1.00 46.59 192 GLU A N 1
ATOM 1458 C CA . GLU A 1 193 ? 27.907 -9.176 -17.134 1.00 51.83 192 GLU A CA 1
ATOM 1459 C C . GLU A 1 193 ? 29.165 -9.465 -17.947 1.00 51.54 192 GLU A C 1
ATOM 1460 O O . GLU A 1 193 ? 30.106 -8.663 -17.947 1.00 54.69 192 GLU A O 1
A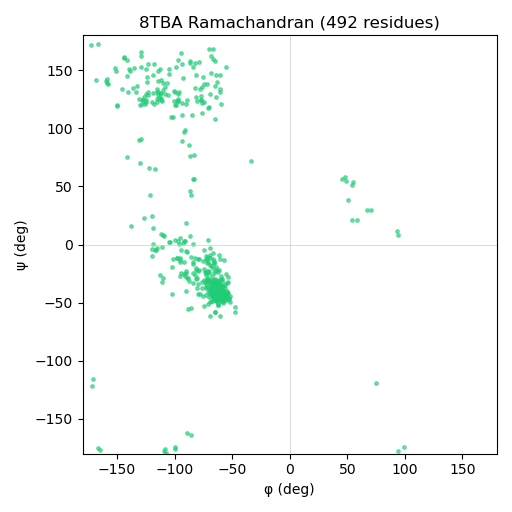TOM 1466 N N . GLY A 1 194 ? 29.187 -10.579 -18.682 1.00 51.55 193 GLY A N 1
ATOM 1467 C CA . GLY A 1 194 ? 30.282 -10.812 -19.611 1.00 51.75 193 GLY A CA 1
ATOM 1468 C C . GLY A 1 194 ? 30.450 -9.692 -20.624 1.00 55.83 193 GLY A C 1
ATOM 1469 O O . GLY A 1 194 ? 31.573 -9.333 -20.989 1.00 57.31 193 GLY A O 1
ATOM 1470 N N . TYR A 1 195 ? 29.338 -9.123 -21.096 1.00 51.56 194 TYR A N 1
ATOM 1471 C CA . TYR A 1 195 ? 29.435 -8.065 -22.097 1.00 52.91 194 TYR A CA 1
ATOM 1472 C C . TYR A 1 195 ? 30.126 -6.835 -21.526 1.00 53.68 194 TYR A C 1
ATOM 1473 O O . TYR A 1 195 ? 30.937 -6.196 -22.206 1.00 56.25 194 TYR A O 1
ATOM 1482 N N . PHE A 1 196 ? 29.817 -6.482 -20.281 1.00 53.52 195 PHE A N 1
ATOM 1483 C CA . PHE A 1 196 ? 30.354 -5.244 -19.729 1.00 57.13 195 PHE A CA 1
ATOM 1484 C C . PHE A 1 196 ? 31.819 -5.391 -19.330 1.00 60.84 195 PHE A C 1
ATOM 1485 O O . PHE A 1 196 ? 32.614 -4.465 -19.534 1.00 62.82 195 PHE A O 1
ATOM 1493 N N . MET A 1 197 ? 32.203 -6.548 -18.787 1.00 60.68 196 MET A N 1
ATOM 1494 C CA . MET A 1 197 ? 33.611 -6.779 -18.485 1.00 65.04 196 MET A CA 1
ATOM 1495 C C . MET A 1 197 ? 34.454 -6.776 -19.754 1.00 66.20 196 MET A C 1
ATOM 1496 O O . MET A 1 197 ? 35.544 -6.196 -19.783 1.00 70.64 196 MET A O 1
ATOM 1501 N N . GLY A 1 198 ? 33.960 -7.416 -20.818 1.00 62.59 197 GLY A N 1
ATOM 1502 C CA . GLY A 1 198 ? 34.736 -7.547 -22.038 1.00 65.34 197 GLY A CA 1
ATOM 1503 C C . GLY A 1 198 ? 34.756 -6.322 -22.927 1.00 63.62 197 GLY A C 1
ATOM 1504 O O . GLY A 1 198 ? 35.673 -6.183 -23.743 1.00 65.58 197 GLY A O 1
ATOM 1505 N N . HIS A 1 199 ? 33.769 -5.434 -22.801 1.00 64.45 198 HIS A N 1
ATOM 1506 C CA . HIS A 1 199 ? 33.706 -4.247 -23.645 1.00 63.38 198 HIS A CA 1
ATOM 1507 C C . HIS A 1 199 ? 34.164 -2.978 -22.945 1.00 66.28 198 HIS A C 1
ATOM 1508 O O . HIS A 1 199 ? 34.486 -1.999 -23.626 1.00 69.59 198 HIS A O 1
ATOM 1515 N N . PHE A 1 200 ? 34.193 -2.961 -21.612 1.00 66.95 199 PHE A N 1
ATOM 1516 C CA . PHE A 1 200 ? 34.663 -1.798 -20.865 1.00 70.62 199 PHE A CA 1
ATOM 1517 C C . PHE A 1 200 ? 35.876 -2.125 -20.001 1.00 73.39 199 PHE A C 1
ATOM 1518 O O . PHE A 1 200 ? 36.237 -1.336 -19.123 1.00 75.34 199 PHE A O 1
ATOM 1526 N N . ALA A 1 201 ? 36.517 -3.264 -20.245 1.00 73.54 200 ALA A N 1
ATOM 1527 C CA . ALA A 1 201 ? 37.722 -3.671 -19.528 1.00 77.55 200 ALA A CA 1
ATOM 1528 C C . ALA A 1 201 ? 37.559 -3.443 -18.026 1.00 78.85 200 ALA A C 1
ATOM 1529 O O . ALA A 1 201 ? 38.333 -2.736 -17.378 1.00 81.45 200 ALA A O 1
ATOM 1531 N N . LEU A 1 202 ? 36.508 -4.052 -17.482 1.00 78.33 201 LEU A N 1
ATOM 1532 C CA . LEU A 1 202 ? 36.229 -3.886 -16.061 1.00 77.73 201 LEU A CA 1
ATOM 1533 C C . LEU A 1 202 ? 36.874 -5.009 -15.259 1.00 79.53 201 LEU A C 1
ATOM 1534 O O . LEU A 1 202 ? 36.916 -6.156 -15.717 1.00 79.31 201 LEU A O 1
ATOM 1539 N N . PRO A 1 203 ? 37.381 -4.696 -14.067 1.00 81.93 202 PRO A N 1
ATOM 1540 C CA . PRO A 1 203 ? 37.970 -5.742 -13.221 1.00 81.73 202 PRO A CA 1
ATOM 1541 C C . PRO A 1 203 ? 36.946 -6.809 -12.865 1.00 81.47 202 PRO A C 1
ATOM 1542 O O . PRO A 1 203 ? 37.098 -7.984 -13.214 1.00 80.02 202 PRO A O 1
ATOM 1546 N N . THR A 1 204 ? 35.891 -6.391 -12.172 1.00 81.30 203 THR A N 1
ATOM 1547 C CA . THR A 1 204 ? 34.770 -7.245 -11.807 1.00 76.86 203 THR A CA 1
ATOM 1548 C C . THR A 1 204 ? 33.558 -6.865 -12.650 1.00 74.61 203 THR A C 1
ATOM 1549 O O . THR A 1 204 ? 33.649 -5.962 -13.493 1.00 75.28 203 THR A O 1
ATOM 1553 N N . PRO A 1 205 ? 32.417 -7.520 -12.466 1.00 72.53 204 PRO A N 1
ATOM 1554 C CA . PRO A 1 205 ? 31.221 -7.146 -13.222 1.00 69.06 204 PRO A CA 1
ATOM 1555 C C . PRO A 1 205 ? 30.367 -6.171 -12.431 1.00 64.82 204 PRO A C 1
ATOM 1556 O O . PRO A 1 205 ? 30.560 -6.005 -11.218 1.00 62.95 204 PRO A O 1
ATOM 1560 N N . PRO A 1 206 ? 29.420 -5.497 -13.079 1.00 59.54 205 PRO A N 1
ATOM 1561 C CA . PRO A 1 206 ? 28.426 -4.730 -12.323 1.00 56.61 205 PRO A CA 1
ATOM 1562 C C . PRO A 1 206 ? 27.559 -5.663 -11.493 1.00 55.10 205 PRO A C 1
ATOM 1563 O O . PRO A 1 206 ? 27.430 -6.856 -11.778 1.00 54.58 205 PRO A O 1
ATOM 1567 N N . LEU A 1 207 ? 26.955 -5.102 -10.450 1.00 49.99 206 LEU A N 1
ATOM 1568 C CA . LEU A 1 207 ? 26.091 -5.888 -9.579 1.00 48.54 206 LEU A CA 1
ATOM 1569 C C . LEU A 1 207 ? 24.707 -6.029 -10.203 1.00 48.06 206 LEU A C 1
ATOM 1570 O O . LEU A 1 207 ? 24.082 -5.029 -10.571 1.00 46.94 206 LEU A O 1
ATOM 1575 N N . LEU A 1 208 ? 24.227 -7.269 -10.321 1.00 48.67 207 LEU A N 1
ATOM 1576 C CA . LEU A 1 208 ? 22.933 -7.553 -10.931 1.00 45.44 207 LEU A CA 1
ATOM 1577 C C . LEU A 1 208 ? 21.888 -7.796 -9.847 1.00 43.20 207 LEU A C 1
ATOM 1578 O O . LEU A 1 208 ? 22.125 -8.558 -8.904 1.00 47.32 207 LEU A O 1
ATOM 1583 N N . ILE A 1 209 ? 20.739 -7.142 -9.981 1.00 42.39 208 ILE A N 1
ATOM 1584 C CA . ILE A 1 209 ? 19.608 -7.319 -9.078 1.00 39.89 208 ILE A CA 1
ATOM 1585 C C . ILE A 1 209 ? 18.600 -8.237 -9.760 1.00 40.04 208 ILE A C 1
ATOM 1586 O O . ILE A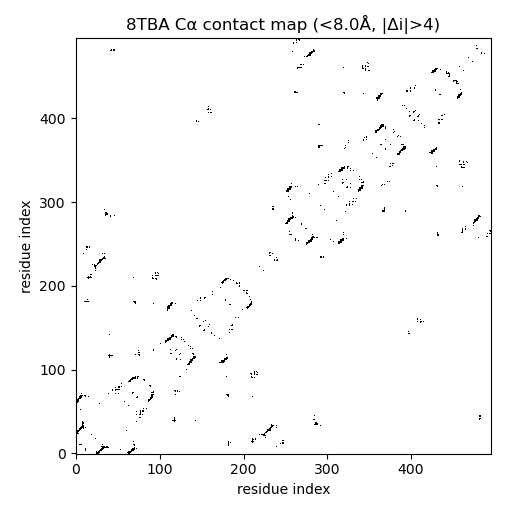 1 209 ? 18.122 -7.935 -10.859 1.00 39.90 208 ILE A O 1
ATOM 1591 N N . HIS A 1 210 ? 18.261 -9.343 -9.109 1.00 40.58 209 HIS A N 1
ATOM 1592 C CA . HIS A 1 210 ? 17.345 -10.339 -9.654 1.00 40.50 209 HIS A CA 1
ATOM 1593 C C . HIS A 1 210 ? 16.009 -10.194 -8.924 1.00 39.05 209 HIS A C 1
ATOM 1594 O O . HIS A 1 210 ? 15.982 -10.120 -7.692 1.00 37.38 209 HIS A O 1
ATOM 1601 N N . SER A 1 211 ? 14.909 -10.082 -9.686 1.00 36.70 210 SER A N 1
ATOM 1602 C CA . SER A 1 211 ? 13.604 -9.771 -9.090 1.00 36.39 210 SER A CA 1
ATOM 1603 C C . SER A 1 211 ? 13.113 -10.871 -8.160 1.00 39.57 210 SER A C 1
ATOM 1604 O O . SER A 1 211 ? 12.448 -10.592 -7.156 1.00 38.31 210 SER A O 1
ATOM 1607 N N . GLY A 1 212 ? 13.346 -12.131 -8.523 1.00 39.67 211 GLY A N 1
ATOM 1608 C CA . GLY A 1 212 ? 12.864 -13.228 -7.695 1.00 36.89 211 GLY A CA 1
ATOM 1609 C C . GLY A 1 212 ? 13.583 -13.316 -6.364 1.00 40.58 211 GLY A C 1
ATOM 1610 O O . GLY A 1 212 ? 12.962 -13.556 -5.326 1.00 39.84 211 GLY A O 1
ATOM 1611 N N . ASP A 1 213 ? 14.896 -13.103 -6.369 1.00 40.14 212 ASP A N 1
ATOM 1612 C CA . ASP A 1 213 ? 15.625 -13.119 -5.108 1.00 42.39 212 ASP A CA 1
ATOM 1613 C C . ASP A 1 213 ? 15.197 -11.959 -4.215 1.00 44.74 212 ASP A C 1
ATOM 1614 O O . ASP A 1 213 ? 15.095 -12.116 -2.992 1.00 42.10 212 ASP A O 1
ATOM 1619 N N . ALA A 1 214 ? 14.900 -10.800 -4.814 1.00 39.02 213 ALA A N 1
ATOM 1620 C CA . ALA A 1 214 ? 14.459 -9.649 -4.034 1.00 38.65 213 ALA A CA 1
ATOM 1621 C C . ALA A 1 214 ? 13.087 -9.886 -3.421 1.00 41.80 213 ALA A C 1
ATOM 1622 O O . ALA A 1 214 ? 12.844 -9.526 -2.263 1.00 39.17 213 ALA A O 1
ATOM 1624 N N . ILE A 1 215 ? 12.165 -10.485 -4.173 1.00 37.17 214 ILE A N 1
ATOM 1625 C CA . ILE A 1 215 ? 10.846 -10.673 -3.592 1.00 36.27 214 ILE A CA 1
ATOM 1626 C C . ILE A 1 215 ? 10.893 -11.745 -2.507 1.00 40.39 214 ILE A C 1
ATOM 1627 O O . ILE A 1 215 ? 10.129 -11.686 -1.534 1.00 41.37 214 ILE A O 1
ATOM 1632 N N . VAL A 1 216 ? 11.788 -12.726 -2.638 1.00 39.44 215 VAL A N 1
ATOM 1633 C CA . VAL A 1 216 ? 11.936 -13.725 -1.581 1.00 39.83 215 VAL A CA 1
ATOM 1634 C C . VAL A 1 216 ? 12.407 -13.060 -0.290 1.00 45.28 215 VAL A C 1
ATOM 1635 O O . VAL A 1 216 ? 11.836 -13.282 0.782 1.00 46.08 215 VAL A O 1
ATOM 1639 N N . GLU A 1 217 ? 13.446 -12.220 -0.378 1.00 46.02 216 GLU A N 1
ATOM 1640 C CA . GLU A 1 217 ? 13.937 -11.507 0.801 1.00 46.56 216 GLU A CA 1
ATOM 1641 C C . GLU A 1 217 ? 12.806 -10.766 1.497 1.00 48.04 216 GLU A C 1
ATOM 1642 O O . GLU A 1 217 ? 12.665 -10.818 2.724 1.00 50.25 216 GLU A O 1
ATOM 1648 N N . TYR A 1 218 ? 11.992 -10.055 0.719 1.00 41.62 217 TYR A N 1
ATOM 1649 C CA . TYR A 1 218 ? 10.863 -9.326 1.281 1.00 43.45 217 TYR A CA 1
ATOM 1650 C C . TYR A 1 218 ? 9.859 -10.266 1.933 1.00 47.16 217 TYR A C 1
ATOM 1651 O O . TYR A 1 218 ? 9.476 -10.074 3.093 1.00 48.89 217 TYR A O 1
ATOM 1660 N N . LEU A 1 219 ? 9.424 -11.296 1.204 1.00 42.52 218 LEU A N 1
ATOM 1661 C CA . LEU A 1 219 ? 8.386 -12.182 1.720 1.00 42.26 218 LEU A CA 1
ATOM 1662 C C . LEU A 1 219 ? 8.828 -12.858 3.013 1.00 49.57 218 LEU A C 1
ATOM 1663 O O . LEU A 1 219 ? 8.007 -13.109 3.902 1.00 50.12 218 LEU A O 1
ATOM 1668 N N . GLN A 1 220 ? 10.118 -13.186 3.122 1.00 47.75 219 GLN A N 1
ATOM 1669 C CA . GLN A 1 220 ? 10.611 -13.836 4.333 1.00 51.99 219 GLN A CA 1
ATOM 1670 C C . GLN A 1 220 ? 10.520 -12.912 5.535 1.00 55.37 219 GLN A C 1
ATOM 1671 O O . GLN A 1 220 ? 10.266 -13.373 6.655 1.00 58.87 219 GLN A O 1
ATOM 1677 N N . GLN A 1 221 ? 10.720 -11.611 5.327 1.00 54.73 220 GLN A N 1
ATOM 1678 C CA . GLN A 1 221 ? 10.532 -10.647 6.399 1.00 56.26 220 GLN A CA 1
ATOM 1679 C C . GLN A 1 221 ? 9.079 -10.537 6.836 1.00 58.66 220 GLN A C 1
ATOM 1680 O O . GLN A 1 221 ? 8.815 -9.946 7.887 1.00 64.03 220 GLN A O 1
ATOM 1686 N N . LYS A 1 222 ? 8.137 -11.091 6.074 1.00 56.34 221 LYS A N 1
ATOM 1687 C CA . LYS A 1 222 ? 6.724 -10.985 6.413 1.00 58.27 221 LYS A CA 1
ATOM 1688 C C . LYS A 1 222 ? 6.059 -12.325 6.697 1.00 58.83 221 LYS A C 1
ATOM 1689 O O . LYS A 1 222 ? 4.887 -12.342 7.093 1.00 60.00 221 LYS A O 1
ATOM 1691 N N . TYR A 1 223 ? 6.766 -13.443 6.525 1.00 59.37 222 TYR A N 1
ATOM 1692 C CA . TYR A 1 223 ? 6.188 -14.764 6.731 1.00 62.25 222 TYR A CA 1
ATOM 1693 C C . TYR A 1 223 ? 7.211 -15.684 7.386 1.00 65.89 222 TYR A C 1
ATOM 1694 O O . TYR A 1 223 ? 8.414 -15.596 7.117 1.00 66.19 222 TYR A O 1
ATOM 1703 N N . ALA A 1 224 ? 6.714 -16.574 8.243 1.00 69.22 223 ALA A N 1
ATOM 1704 C CA . ALA A 1 224 ? 7.562 -17.528 8.946 1.00 72.44 223 ALA A CA 1
ATOM 1705 C C . ALA A 1 224 ? 8.154 -18.550 7.976 1.00 74.23 223 ALA A C 1
ATOM 1706 O O . ALA A 1 224 ? 7.673 -18.736 6.853 1.00 75.76 223 ALA A O 1
ATOM 1708 N N . LEU A 1 225 ? 9.210 -19.229 8.433 1.00 75.59 224 LEU A N 1
ATOM 1709 C CA . LEU A 1 225 ? 9.972 -20.149 7.594 1.00 77.45 224 LEU A CA 1
ATOM 1710 C C . LEU A 1 225 ? 9.265 -21.477 7.338 1.00 78.92 224 LEU A C 1
ATOM 1711 O O . LEU A 1 225 ? 9.687 -22.214 6.438 1.00 80.06 224 LEU A O 1
ATOM 1713 N N . LYS A 1 226 ? 8.219 -21.802 8.096 1.00 78.35 225 LYS A N 1
ATOM 1714 C CA . LYS A 1 226 ? 7.481 -23.056 7.912 1.00 81.04 225 LYS A CA 1
ATOM 1715 C C . LYS A 1 226 ? 8.259 -24.252 8.461 1.00 81.60 225 LYS A C 1
ATOM 1716 O O . LYS A 1 226 ? 7.746 -25.017 9.283 1.00 83.30 225 LYS A O 1
ATOM 1718 N N . PHE A 1 232 ? 8.929 -28.907 0.192 1.00 66.33 231 PHE A N 1
ATOM 1719 C CA . PHE A 1 232 ? 8.649 -28.710 -1.229 1.00 64.34 231 PHE A CA 1
ATOM 1720 C C . PHE A 1 232 ? 7.150 -28.547 -1.465 1.00 61.86 231 PHE A C 1
ATOM 1721 O O . PHE A 1 232 ? 6.393 -29.514 -1.356 1.00 63.25 231 PHE A O 1
ATOM 1723 N N . PRO A 1 233 ? 6.724 -27.326 -1.788 1.00 61.17 232 PRO A N 1
ATOM 1724 C CA . PRO A 1 233 ? 5.287 -27.059 -1.929 1.00 55.38 232 PRO A CA 1
ATOM 1725 C C . PRO A 1 233 ? 4.676 -27.792 -3.116 1.00 54.97 232 PRO A C 1
ATOM 1726 O O . PRO A 1 233 ? 5.361 -28.237 -4.039 1.00 54.62 232 PRO A O 1
ATOM 1730 N N . LYS A 1 234 ? 3.351 -27.933 -3.057 1.00 52.77 233 LYS A N 1
ATOM 1731 C CA . LYS A 1 234 ? 2.568 -28.396 -4.193 1.00 46.18 233 LYS A CA 1
ATOM 1732 C C . LYS A 1 234 ? 2.381 -27.249 -5.181 1.00 43.63 233 LYS A C 1
ATOM 1733 O O . LYS A 1 234 ? 2.042 -26.129 -4.789 1.00 41.71 233 LYS A O 1
ATOM 1739 N N . VAL A 1 235 ? 2.597 -27.535 -6.465 1.00 44.58 234 VAL A N 1
ATOM 1740 C CA . VAL A 1 235 ? 2.544 -26.529 -7.523 1.00 40.37 234 VAL A CA 1
ATOM 1741 C C . VAL A 1 235 ? 1.548 -26.973 -8.584 1.00 40.11 234 VAL A C 1
ATOM 1742 O O . VAL A 1 235 ? 1.613 -28.114 -9.058 1.00 40.40 234 VAL A O 1
ATOM 1746 N N . GLU A 1 236 ? 0.628 -26.081 -8.944 1.00 36.94 235 GLU A N 1
ATOM 1747 C CA . GLU A 1 236 ? -0.299 -26.280 -10.049 1.00 36.39 235 GLU A CA 1
ATOM 1748 C C . GLU A 1 236 ? 0.072 -25.295 -11.152 1.00 32.37 235 GLU A C 1
ATOM 1749 O O . GLU A 1 236 ? 0.438 -24.154 -10.859 1.00 36.12 235 GLU A O 1
ATOM 1755 N N . PHE A 1 237 ? -0.019 -25.736 -12.406 1.00 33.44 236 PHE A N 1
ATOM 1756 C CA . PHE A 1 237 ? 0.231 -24.883 -13.565 1.00 33.22 236 PHE A CA 1
ATOM 1757 C C . PHE A 1 237 ? -1.058 -24.709 -14.355 1.00 32.38 236 PHE A C 1
ATOM 1758 O O . PHE A 1 237 ? -1.731 -25.691 -14.684 1.00 34.00 236 PHE A O 1
ATOM 1766 N N . HIS A 1 238 ? -1.376 -23.458 -14.690 1.00 32.07 237 HIS A N 1
ATOM 1767 C CA . HIS A 1 238 ? -2.549 -23.100 -15.472 1.00 32.23 237 HIS A CA 1
ATOM 1768 C C . HIS A 1 238 ? -2.122 -22.082 -16.517 1.00 30.02 237 HIS A C 1
ATOM 1769 O O . HIS A 1 238 ? -1.193 -21.305 -16.282 1.00 32.77 237 HIS A O 1
ATOM 1776 N N . ALA A 1 239 ? -2.832 -22.055 -17.642 1.00 31.08 238 ALA A N 1
ATOM 1777 C CA . ALA A 1 239 ? -2.479 -21.140 -18.727 1.00 31.09 238 ALA A CA 1
ATOM 1778 C C . ALA A 1 239 ? -3.711 -20.769 -19.534 1.00 32.59 238 ALA A C 1
ATOM 1779 O O . ALA A 1 239 ? -4.665 -21.545 -19.636 1.00 34.57 238 ALA A O 1
ATOM 1781 N N . SER A 1 240 ? -3.675 -19.575 -20.135 1.00 28.82 239 SER A N 1
ATOM 1782 C CA . SER A 1 240 ? -4.743 -19.210 -21.064 1.00 31.77 239 SER A CA 1
ATOM 1783 C C . SER A 1 240 ? -4.528 -19.789 -22.465 1.00 31.65 239 SER A C 1
ATOM 1784 O O . SER A 1 240 ? -5.500 -19.971 -23.202 1.00 34.20 239 SER A O 1
ATOM 1787 N N . GLY A 1 241 ? -3.283 -20.053 -22.869 1.00 28.45 240 GLY A N 1
ATOM 1788 C CA . GLY A 1 241 ? -2.997 -20.868 -24.035 1.00 27.95 240 GLY A CA 1
ATOM 1789 C C . GLY A 1 241 ? -2.886 -22.327 -23.620 1.00 31.14 240 GLY A C 1
ATOM 1790 O O . GLY A 1 241 ? -3.306 -22.713 -22.527 1.00 31.64 240 GLY A O 1
ATOM 1791 N N . ASP A 1 242 ? -2.272 -23.134 -24.484 1.00 30.38 241 ASP A N 1
ATOM 1792 C CA . ASP A 1 242 ? -2.121 -24.569 -24.209 1.00 28.10 241 ASP A CA 1
ATOM 1793 C C . ASP A 1 242 ? -1.325 -24.791 -22.922 1.00 31.45 241 ASP A C 1
ATOM 1794 O O . ASP A 1 242 ? -0.164 -24.380 -22.822 1.00 30.37 241 ASP A O 1
ATOM 1799 N N . VAL A 1 243 ? -1.932 -25.472 -21.938 1.00 30.01 242 VAL A N 1
ATOM 1800 C CA . VAL A 1 243 ? -1.274 -25.573 -20.636 1.00 29.75 242 VAL A CA 1
ATOM 1801 C C . VAL A 1 243 ? -0.054 -26.484 -20.690 1.00 29.68 242 VAL A C 1
ATOM 1802 O O . VAL A 1 243 ? 0.884 -26.313 -19.906 1.00 31.55 242 VAL A O 1
ATOM 1806 N N . ILE A 1 244 ? -0.044 -27.476 -21.588 1.00 28.57 243 ILE A N 1
ATOM 1807 C CA . ILE A 1 244 ? 1.114 -28.359 -21.680 1.00 28.29 243 ILE A CA 1
ATOM 1808 C C . ILE A 1 244 ? 2.290 -27.629 -22.315 1.00 28.25 243 ILE A C 1
ATOM 1809 O O . ILE A 1 244 ? 3.450 -27.824 -21.934 1.00 31.32 243 ILE A O 1
ATOM 1814 N N . TRP A 1 245 ? 2.018 -26.773 -23.295 1.00 30.64 244 TRP A N 1
ATOM 1815 C CA . TRP A 1 245 ? 3.095 -25.968 -23.861 1.00 32.02 244 TRP A CA 1
ATOM 1816 C C . TRP A 1 245 ? 3.746 -25.107 -22.782 1.00 30.72 244 TRP A C 1
ATOM 1817 O O . TRP A 1 245 ? 4.961 -24.868 -22.811 1.00 34.47 244 TRP A O 1
ATOM 1828 N N . LEU A 1 246 ? 2.950 -24.628 -21.833 1.00 28.18 245 LEU A N 1
ATOM 1829 C CA . LEU A 1 246 ? 3.487 -23.836 -20.726 1.00 29.76 245 LEU A CA 1
ATOM 1830 C C . LEU A 1 246 ? 4.216 -24.710 -19.713 1.00 30.87 245 LEU A C 1
ATOM 1831 O O . LEU A 1 246 ? 5.384 -24.466 -19.394 1.00 32.39 245 LEU A O 1
ATOM 1836 N N . GLU A 1 247 ? 3.551 -25.757 -19.223 1.00 29.52 246 GLU A N 1
ATOM 1837 C CA . GLU A 1 247 ? 4.109 -26.542 -18.128 1.00 32.60 246 GLU A CA 1
ATOM 1838 C C . GLU A 1 247 ? 5.384 -27.265 -18.542 1.00 34.46 246 GLU A C 1
ATOM 1839 O O . GLU A 1 247 ? 6.324 -27.388 -17.743 1.00 36.53 246 GLU A O 1
ATOM 1845 N N . ARG A 1 248 ? 5.441 -27.758 -19.783 1.00 32.49 247 ARG A N 1
ATOM 1846 C CA . ARG A 1 248 ? 6.619 -28.518 -20.179 1.00 33.77 247 ARG A CA 1
ATOM 1847 C C . ARG A 1 248 ? 7.883 -27.663 -20.214 1.00 36.39 247 ARG A C 1
ATOM 1848 O O . ARG A 1 248 ? 8.985 -28.222 -20.215 1.00 40.01 247 ARG A O 1
ATOM 1856 N N . GLN A 1 249 ? 7.767 -26.333 -20.215 1.00 34.74 248 GLN A N 1
ATOM 1857 C CA . GLN A 1 249 ? 8.953 -25.495 -20.146 1.00 36.17 248 GLN A CA 1
ATOM 1858 C C . GLN A 1 249 ? 9.425 -25.236 -18.723 1.00 38.11 248 GLN A C 1
ATOM 1859 O O . GLN A 1 249 ? 10.533 -24.723 -18.543 1.00 40.49 248 GLN A O 1
ATOM 1865 N N . ALA A 1 250 ? 8.629 -25.589 -17.715 1.00 36.63 249 ALA A N 1
ATOM 1866 C CA . ALA A 1 250 ? 9.004 -25.277 -16.337 1.00 37.19 249 ALA A CA 1
ATOM 1867 C C . ALA A 1 250 ? 10.340 -25.912 -15.969 1.00 42.07 249 ALA A C 1
ATOM 1868 O O . ALA A 1 250 ? 11.213 -25.258 -15.388 1.00 46.85 249 ALA A O 1
ATOM 1870 N N . LYS A 1 251 ? 10.518 -27.192 -16.308 1.00 44.16 250 LYS A N 1
ATOM 1871 C CA . LYS A 1 251 ? 11.742 -27.899 -15.951 1.00 46.74 250 LYS A CA 1
ATOM 1872 C C . LYS A 1 251 ? 12.976 -27.154 -16.452 1.00 48.36 250 LYS A C 1
ATOM 1873 O O . LYS A 1 251 ? 13.975 -27.035 -15.732 1.00 51.73 250 LYS A O 1
ATOM 1879 N N . GLU A 1 252 ? 12.922 -26.629 -17.679 1.00 47.09 251 GLU A N 1
ATOM 1880 C CA . GLU A 1 252 ? 14.074 -25.919 -18.231 1.00 50.25 251 GLU A CA 1
ATOM 1881 C C . GLU A 1 252 ? 14.310 -24.576 -17.537 1.00 49.56 251 GLU A C 1
ATOM 1882 O O . GLU A 1 252 ? 15.460 -24.135 -17.423 1.00 52.90 251 GLU A O 1
ATOM 1884 N N . TRP A 1 253 ? 13.255 -23.913 -17.064 1.00 45.46 252 TRP A N 1
ATOM 1885 C CA . TRP A 1 253 ? 13.442 -22.655 -16.346 1.00 47.36 252 TRP A CA 1
ATOM 1886 C C . TRP A 1 253 ? 13.863 -22.878 -14.898 1.00 49.42 252 TRP A C 1
ATOM 1887 O O . TRP A 1 253 ? 14.643 -22.088 -14.351 1.00 47.79 252 TRP A O 1
ATOM 1898 N N . LEU A 1 254 ? 13.371 -23.940 -14.266 1.00 46.89 253 LEU A N 1
ATOM 1899 C CA . LEU A 1 254 ? 13.691 -24.236 -12.880 1.00 48.45 253 LEU A CA 1
ATOM 1900 C C . LEU A 1 254 ? 14.920 -25.128 -12.740 1.00 54.80 253 LEU A C 1
ATOM 1901 O O . LEU A 1 254 ? 15.119 -25.729 -11.678 1.00 62.97 253 LEU A O 1
ATOM 1906 N N . LYS A 1 255 ? 15.755 -25.212 -13.770 1.00 51.23 254 LYS A N 1
ATOM 1907 C CA . LYS A 1 255 ? 17.002 -25.958 -13.672 1.00 57.91 254 LYS A CA 1
ATOM 1908 C C . LYS A 1 255 ? 18.015 -25.159 -12.856 1.00 59.51 254 LYS A C 1
ATOM 1909 O O . LYS A 1 255 ? 18.187 -25.401 -11.661 1.00 67.01 254 LYS A O 1
ATOM 1911 N N . HIS B 1 1 ? -20.346 -0.045 -54.364 1.00 68.25 0 HIS B N 1
ATOM 1912 C CA . HIS B 1 1 ? -19.341 -1.103 -54.378 1.00 65.96 0 HIS B CA 1
ATOM 1913 C C . HIS B 1 1 ? -19.126 -1.641 -52.958 1.00 61.57 0 HIS B C 1
ATOM 1914 O O . HIS B 1 1 ? -19.696 -1.122 -51.999 1.00 62.05 0 HIS B O 1
ATOM 1921 N N . MET B 1 2 ? -18.293 -2.672 -52.832 1.00 59.77 1 MET B N 1
ATOM 1922 C CA . MET B 1 2 ? -18.270 -3.475 -51.616 1.00 50.92 1 MET B CA 1
ATOM 1923 C C . MET B 1 2 ? -17.640 -2.736 -50.440 1.00 51.04 1 MET B C 1
ATOM 1924 O O . MET B 1 2 ? -16.619 -2.056 -50.577 1.00 54.25 1 MET B O 1
ATOM 1929 N N . LYS B 1 3 ? -18.262 -2.878 -49.275 1.00 47.11 2 LYS B N 1
ATOM 1930 C CA . LYS B 1 3 ? -17.648 -2.521 -48.004 1.00 43.73 2 LYS B CA 1
ATOM 1931 C C . LYS B 1 3 ? -17.080 -3.795 -47.395 1.00 39.91 2 LYS B C 1
ATOM 1932 O O . LYS B 1 3 ? -17.792 -4.799 -47.269 1.00 39.77 2 LYS B O 1
ATOM 1938 N N . ILE B 1 4 ? -15.791 -3.779 -47.060 1.00 38.69 3 ILE B N 1
ATOM 1939 C CA . ILE B 1 4 ? -15.115 -5.001 -46.649 1.00 37.79 3 ILE B CA 1
ATOM 1940 C C . ILE B 1 4 ? -14.381 -4.784 -45.336 1.00 34.45 3 ILE B C 1
ATOM 1941 O O . ILE B 1 4 ? -14.153 -3.655 -44.890 1.00 36.90 3 ILE B O 1
ATOM 1946 N N . GLY B 1 5 ? -13.996 -5.901 -44.728 1.00 34.19 4 GLY B N 1
ATOM 1947 C CA . GLY B 1 5 ? -13.217 -5.898 -43.506 1.00 35.59 4 GLY B CA 1
ATOM 1948 C C . GLY B 1 5 ? -11.857 -6.498 -43.796 1.00 34.10 4 GLY B C 1
ATOM 1949 O O . GLY B 1 5 ? -11.718 -7.350 -44.679 1.00 32.20 4 GLY B O 1
ATOM 1950 N N . VAL B 1 6 ? -10.844 -6.027 -43.067 1.00 31.04 5 VAL B N 1
ATOM 1951 C CA . VAL B 1 6 ? -9.517 -6.629 -43.091 1.00 30.52 5 VAL B CA 1
ATOM 1952 C C . VAL B 1 6 ? -9.157 -6.962 -41.652 1.00 29.47 5 VAL B C 1
ATOM 1953 O O . VAL B 1 6 ? -9.216 -6.092 -40.779 1.00 31.65 5 VAL B O 1
ATOM 1957 N N . PHE B 1 7 ? -8.822 -8.221 -41.392 1.00 31.08 6 PHE B N 1
ATOM 1958 C CA . PHE B 1 7 ? -8.487 -8.677 -40.051 1.00 28.25 6 PHE B CA 1
ATOM 1959 C C . PHE B 1 7 ? -7.034 -9.119 -40.004 1.00 30.23 6 PHE B C 1
ATOM 1960 O O . PHE B 1 7 ? -6.584 -9.871 -40.871 1.00 30.36 6 PHE B O 1
ATOM 1968 N N . ASP B 1 8 ? -6.311 -8.672 -38.976 1.00 29.06 7 ASP B N 1
ATOM 1969 C CA . ASP B 1 8 ? -4.959 -9.155 -38.713 1.00 26.86 7 ASP B CA 1
ATOM 1970 C C . ASP B 1 8 ? -4.738 -9.245 -37.211 1.00 29.69 7 ASP B C 1
ATOM 1971 O O . ASP B 1 8 ? -5.456 -8.625 -36.419 1.00 27.89 7 ASP B O 1
ATOM 1976 N N . SER B 1 9 ? -3.734 -10.032 -36.814 1.00 28.22 8 SER B N 1
ATOM 1977 C CA . SER B 1 9 ? -3.379 -10.073 -35.400 1.00 28.66 8 SER B CA 1
ATOM 1978 C C . SER B 1 9 ? -2.921 -8.719 -34.860 1.00 29.01 8 SER B C 1
ATOM 1979 O O . SER B 1 9 ? -3.013 -8.500 -33.653 1.00 28.96 8 SER B O 1
ATOM 1982 N N . GLY B 1 10 ? -2.462 -7.801 -35.701 1.00 28.55 9 GLY B N 1
ATOM 1983 C CA . GLY B 1 10 ? -1.989 -6.525 -35.179 1.00 27.02 9 GLY B CA 1
ATOM 1984 C C . GLY B 1 10 ? -1.713 -5.523 -36.276 1.00 27.23 9 GLY B C 1
ATOM 1985 O O . GLY B 1 10 ? -2.640 -5.124 -36.983 1.00 28.53 9 GLY B O 1
ATOM 1986 N N . VAL B 1 11 ? -0.453 -5.105 -36.441 1.00 29.20 10 VAL B N 1
ATOM 1987 C CA . VAL B 1 11 ? -0.124 -4.116 -37.464 1.00 26.29 10 VAL B CA 1
ATOM 1988 C C . VAL B 1 11 ? 0.491 -4.727 -38.712 1.00 25.98 10 VAL B C 1
ATOM 1989 O O . VAL B 1 11 ? 0.577 -4.041 -39.741 1.00 27.22 10 VAL B O 1
ATOM 1993 N N . GLY B 1 12 ? 0.900 -5.998 -38.672 1.00 27.41 11 GLY B N 1
ATOM 1994 C CA . GLY B 1 12 ? 1.497 -6.581 -39.858 1.00 28.97 11 GLY B CA 1
ATOM 1995 C C . GLY B 1 12 ? 0.567 -6.556 -41.051 1.00 27.16 11 GLY B C 1
ATOM 1996 O O . GLY B 1 12 ? 1.019 -6.453 -42.189 1.00 26.70 11 GLY B O 1
ATOM 1997 N N . GLY B 1 13 ? -0.745 -6.644 -40.808 1.00 27.55 12 GLY B N 1
ATOM 1998 C CA . GLY B 1 13 ? -1.727 -6.643 -41.881 1.00 27.35 12 GLY B CA 1
ATOM 1999 C C . GLY B 1 13 ? -1.715 -5.390 -42.724 1.00 27.92 12 GLY B C 1
ATOM 2000 O O . GLY B 1 13 ? -2.331 -5.372 -43.798 1.00 28.70 12 GLY B O 1
ATOM 2001 N N . PHE B 1 14 ? -1.028 -4.338 -42.267 1.00 26.75 13 PHE B N 1
ATOM 2002 C CA . PHE B 1 14 ? -0.869 -3.166 -43.112 1.00 25.73 13 PHE B CA 1
ATOM 2003 C C . PHE B 1 14 ? -0.088 -3.465 -44.393 1.00 27.25 13 PHE B C 1
ATOM 2004 O O . PHE B 1 14 ? -0.210 -2.712 -45.354 1.00 27.30 13 PHE B O 1
ATOM 2012 N N . SER B 1 15 ? 0.721 -4.536 -44.440 1.00 28.08 14 SER B N 1
ATOM 2013 C CA . SER B 1 15 ? 1.343 -4.872 -45.717 1.00 28.30 14 SER B CA 1
ATOM 2014 C C . SER B 1 15 ? 0.304 -5.319 -46.726 1.00 28.29 14 SER B C 1
ATOM 2015 O O . SER B 1 15 ? 0.449 -5.037 -47.919 1.00 31.15 14 SER B O 1
ATOM 2018 N N . VAL B 1 16 ? -0.756 -5.989 -46.267 1.00 29.60 15 VAL B N 1
ATOM 2019 C CA . VAL B 1 16 ? -1.852 -6.365 -47.155 1.00 28.44 15 VAL B CA 1
ATOM 2020 C C . VAL B 1 16 ? -2.719 -5.149 -47.475 1.00 30.31 15 VAL B C 1
ATOM 2021 O O . VAL B 1 16 ? -3.122 -4.942 -48.625 1.00 29.78 15 VAL B O 1
ATOM 2025 N N . LEU B 1 17 ? -3.042 -4.348 -46.457 1.00 27.80 16 LEU B N 1
ATOM 2026 C CA . LEU B 1 17 ? -3.843 -3.147 -46.687 1.00 28.39 16 LEU B CA 1
ATOM 2027 C C . LEU B 1 17 ? -3.177 -2.225 -47.704 1.00 30.42 16 LEU B C 1
ATOM 2028 O O . LEU B 1 17 ? -3.849 -1.656 -48.574 1.00 31.42 16 LEU B O 1
ATOM 2033 N N . LYS B 1 18 ? -1.853 -2.088 -47.631 1.00 30.16 17 LYS B N 1
ATOM 2034 C CA . LYS B 1 18 ? -1.136 -1.256 -48.593 1.00 30.51 17 LYS B CA 1
ATOM 2035 C C . LYS B 1 18 ? -1.406 -1.711 -50.022 1.00 32.98 17 LYS B C 1
ATOM 2036 O O . LYS B 1 18 ? -1.677 -0.894 -50.914 1.00 33.40 17 LYS B O 1
ATOM 2042 N N . SER B 1 19 ? -1.305 -3.019 -50.264 1.00 31.28 18 SER B N 1
ATOM 2043 C CA . SER B 1 19 ? -1.575 -3.527 -51.601 1.00 31.84 18 SER B CA 1
ATOM 2044 C C . SER B 1 19 ? -3.005 -3.217 -52.015 1.00 33.55 18 SER B C 1
ATOM 2045 O O . SER B 1 19 ? -3.263 -2.857 -53.171 1.00 35.12 18 SER B O 1
ATOM 2048 N N . LEU B 1 20 ? -3.952 -3.380 -51.088 1.00 32.18 19 LEU B N 1
ATOM 2049 C CA . LEU B 1 20 ? -5.354 -3.143 -51.409 1.00 34.41 19 LEU B CA 1
ATOM 2050 C C . LEU B 1 20 ? -5.596 -1.687 -51.766 1.00 37.31 19 LEU B C 1
ATOM 2051 O O . LEU B 1 20 ? -6.351 -1.394 -52.702 1.00 38.14 19 LEU B O 1
ATOM 2056 N N . LEU B 1 21 ? -4.970 -0.767 -51.025 1.00 34.87 20 LEU B N 1
ATOM 2057 C CA . LEU B 1 21 ? -5.142 0.659 -51.297 1.00 36.37 20 LEU B CA 1
ATOM 2058 C C . LEU B 1 21 ? -4.496 1.055 -52.624 1.00 42.46 20 LEU B C 1
ATOM 2059 O O . LEU B 1 21 ? -5.055 1.865 -53.372 1.00 43.28 20 LEU B O 1
ATOM 2064 N N . LYS B 1 22 ? -3.324 0.497 -52.937 1.00 39.53 21 LYS B N 1
ATOM 2065 C CA . LYS B 1 22 ? -2.678 0.775 -54.223 1.00 42.38 21 LYS B CA 1
ATOM 2066 C C . LYS B 1 22 ? -3.575 0.416 -55.402 1.00 45.69 21 LYS B C 1
ATOM 2067 O O . LYS B 1 22 ? -3.620 1.139 -56.407 1.00 45.71 21 LYS B O 1
ATOM 2073 N N . ALA B 1 23 ? -4.269 -0.712 -55.309 1.00 42.32 22 ALA B N 1
ATOM 2074 C CA . ALA B 1 23 ? -5.094 -1.228 -56.393 1.00 42.69 22 ALA B CA 1
ATOM 2075 C C . ALA B 1 23 ? -6.449 -0.541 -56.494 1.00 48.60 22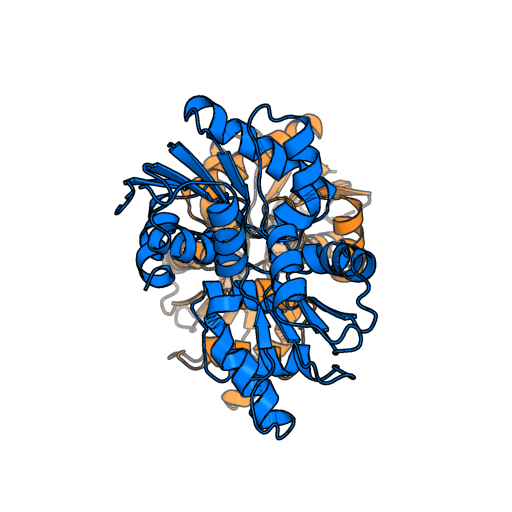 ALA B C 1
ATOM 2076 O O . ALA B 1 23 ? -7.152 -0.737 -57.494 1.00 44.49 22 ALA B O 1
ATOM 2078 N N . ARG B 1 24 ? -6.842 0.231 -55.483 1.00 45.54 23 ARG B N 1
ATOM 2079 C CA . ARG B 1 24 ? -8.112 0.955 -55.490 1.00 48.52 23 ARG B CA 1
ATOM 2080 C C . ARG B 1 24 ? -9.282 0.004 -55.731 1.00 49.15 23 ARG B C 1
ATOM 2081 O O . ARG B 1 24 ? -10.099 0.196 -56.632 1.00 54.16 23 ARG B O 1
ATOM 2089 N N . LEU B 1 25 ? -9.361 -1.040 -54.913 1.00 46.46 24 LEU B N 1
ATOM 2090 C CA . LEU B 1 25 ? -10.346 -2.081 -55.180 1.00 49.36 24 LEU B CA 1
ATOM 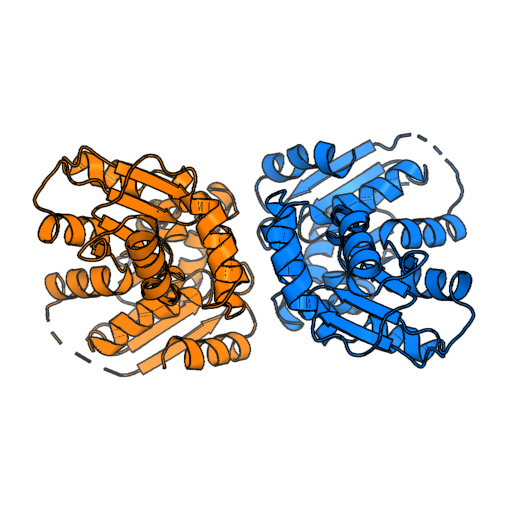2091 C C . LEU B 1 25 ? -11.688 -1.823 -54.512 1.00 53.48 24 LEU B C 1
ATOM 2092 O O . LEU B 1 25 ? -12.733 -2.074 -55.124 1.00 54.36 24 LEU B O 1
ATOM 2097 N N . PHE B 1 26 ? -11.689 -1.324 -53.276 1.00 48.82 25 PHE B N 1
ATOM 2098 C CA . PHE B 1 26 ? -12.899 -1.270 -52.464 1.00 51.26 25 PHE B CA 1
ATOM 2099 C C . PHE B 1 26 ? -13.186 0.151 -51.995 1.00 52.39 25 PHE B C 1
ATOM 2100 O O . PHE B 1 26 ? -12.265 0.920 -51.700 1.00 52.51 25 PHE B O 1
ATOM 2108 N N . ASP B 1 27 ? -14.480 0.485 -51.925 1.00 54.29 26 ASP B N 1
ATOM 2109 C CA . ASP B 1 27 ? -14.895 1.830 -51.534 1.00 56.97 26 ASP B CA 1
ATOM 2110 C C . ASP B 1 27 ? -14.616 2.096 -50.060 1.00 50.92 26 ASP B C 1
ATOM 2111 O O . ASP B 1 27 ? -14.233 3.209 -49.683 1.00 52.12 26 ASP B O 1
ATOM 2116 N N . GLU B 1 28 ? -14.825 1.091 -49.218 1.00 49.17 27 GLU B N 1
ATOM 2117 C CA . GLU B 1 28 ? -14.792 1.242 -47.773 1.00 42.70 27 GLU B CA 1
ATOM 2118 C C . GLU B 1 28 ? -14.114 0.024 -47.168 1.00 41.36 27 GLU B C 1
ATOM 2119 O O . GLU B 1 28 ? -14.470 -1.108 -47.498 1.00 38.66 27 GLU B O 1
ATOM 2125 N N . ILE B 1 29 ? -13.158 0.253 -46.274 1.00 38.93 28 ILE B N 1
ATOM 2126 C CA . ILE B 1 29 ? -12.407 -0.830 -45.652 1.00 35.19 28 ILE B CA 1
ATOM 2127 C C . ILE B 1 29 ? -12.390 -0.604 -44.151 1.00 33.98 28 ILE B C 1
ATOM 2128 O O . ILE B 1 29 ? -11.967 0.465 -43.692 1.00 35.81 28 ILE B O 1
ATOM 2133 N N . ILE B 1 30 ? -12.825 -1.611 -43.393 1.00 33.64 29 ILE B N 1
ATOM 2134 C CA . ILE B 1 30 ? -12.766 -1.598 -41.932 1.00 33.07 29 ILE B CA 1
ATOM 2135 C C . ILE B 1 30 ? -11.601 -2.493 -41.514 1.00 33.83 29 ILE B C 1
ATOM 2136 O O . ILE B 1 30 ? -11.686 -3.721 -41.630 1.00 32.67 29 ILE B O 1
ATOM 2141 N N . TYR B 1 31 ? -10.519 -1.901 -41.002 1.00 33.30 30 TYR B N 1
ATOM 2142 C CA . TYR B 1 31 ? -9.350 -2.660 -40.572 1.00 29.98 30 TYR B CA 1
ATOM 2143 C C . TYR B 1 31 ? -9.422 -2.913 -39.074 1.00 30.01 30 TYR B C 1
ATOM 2144 O O . TYR B 1 31 ? -9.662 -1.985 -38.290 1.00 31.16 30 TYR B O 1
ATOM 2153 N N . TYR B 1 32 ? -9.206 -4.164 -38.675 1.00 30.32 31 TYR B N 1
ATOM 2154 C CA . TYR B 1 32 ? -9.166 -4.529 -37.264 1.00 28.55 31 TYR B CA 1
ATOM 2155 C C . TYR B 1 32 ? -7.908 -5.336 -36.992 1.00 30.15 31 TYR B C 1
ATOM 2156 O O . TYR B 1 32 ? -7.723 -6.408 -37.574 1.00 30.11 31 TYR B O 1
ATOM 2165 N N . GLY B 1 33 ? -7.060 -4.828 -36.100 1.00 28.86 32 GLY B N 1
ATOM 2166 C CA . GLY B 1 33 ? -5.894 -5.556 -35.607 1.00 28.43 32 GLY B CA 1
ATOM 2167 C C . GLY B 1 33 ? -6.066 -5.917 -34.142 1.00 28.15 32 GLY B C 1
ATOM 2168 O O . GLY B 1 33 ? -6.404 -5.063 -33.313 1.00 29.54 32 GLY B O 1
ATOM 2169 N N . ASP B 1 34 ? -5.823 -7.194 -33.826 1.00 27.46 33 ASP B N 1
ATOM 2170 C CA . ASP B 1 34 ? -5.968 -7.693 -32.453 1.00 25.96 33 ASP B CA 1
ATOM 2171 C C . ASP B 1 34 ? -4.696 -7.418 -31.642 1.00 27.35 33 ASP B C 1
ATOM 2172 O O . ASP B 1 34 ? -4.085 -8.309 -31.051 1.00 26.81 33 ASP B O 1
ATOM 2177 N N . SER B 1 35 ? -4.334 -6.137 -31.598 1.00 28.54 34 SER B N 1
ATOM 2178 C CA . SER B 1 35 ? -3.043 -5.730 -31.042 1.00 27.32 34 SER B CA 1
ATOM 2179 C C . SER B 1 35 ? -2.908 -6.008 -29.544 1.00 31.22 34 SER B C 1
ATOM 2180 O O . SER B 1 35 ? -1.781 -6.009 -29.031 1.00 29.10 34 SER B O 1
ATOM 2183 N N . ALA B 1 36 ? -4.007 -6.272 -28.822 1.00 28.37 35 ALA B N 1
ATOM 2184 C CA . ALA B 1 36 ? -3.859 -6.691 -27.432 1.00 29.36 35 ALA B CA 1
ATOM 2185 C C . ALA B 1 36 ? -3.264 -8.093 -27.297 1.00 30.03 35 ALA B C 1
ATOM 2186 O O . ALA B 1 36 ? -2.635 -8.388 -26.276 1.00 29.33 35 ALA B O 1
ATOM 2188 N N . ARG B 1 37 ? -3.402 -8.948 -28.314 1.00 28.60 36 ARG B N 1
ATOM 2189 C CA . ARG B 1 37 ? -3.044 -10.350 -28.165 1.00 27.99 36 ARG B CA 1
ATOM 2190 C C . ARG B 1 37 ? -1.948 -10.813 -29.112 1.00 26.96 36 ARG B C 1
ATOM 2191 O O . ARG B 1 37 ? -1.501 -11.951 -28.993 1.00 31.29 36 ARG B O 1
ATOM 2199 N N . VAL B 1 38 ? -1.483 -9.958 -30.014 1.00 26.56 37 VAL B N 1
ATOM 2200 C CA . VAL B 1 38 ? -0.419 -10.283 -30.960 1.00 28.46 37 VAL B CA 1
ATOM 2201 C C . VAL B 1 38 ? 0.836 -10.645 -30.170 1.00 27.00 37 VAL B C 1
ATOM 2202 O O . VAL B 1 38 ? 1.093 -10.056 -29.106 1.00 28.24 37 VAL B O 1
ATOM 2206 N N . PRO B 1 39 ? 1.661 -11.584 -30.650 1.00 27.04 38 PRO B N 1
ATOM 2207 C CA . PRO B 1 39 ? 1.520 -12.345 -31.906 1.00 28.52 38 PRO B CA 1
ATOM 2208 C C . PRO B 1 39 ? 0.680 -13.590 -31.752 1.00 26.89 38 PRO B C 1
ATOM 2209 O O . PRO B 1 39 ? 0.587 -14.144 -30.655 1.00 28.02 38 PRO B O 1
ATOM 2213 N N . TYR B 1 40 ? 0.131 -14.059 -32.881 1.00 27.45 39 TYR B N 1
ATOM 2214 C CA . TYR B 1 40 ? -0.518 -15.360 -32.943 1.00 26.75 39 TYR B CA 1
ATOM 2215 C C . TYR B 1 40 ? 0.457 -16.478 -33.275 1.00 28.24 39 TYR B C 1
ATOM 2216 O O . TYR B 1 40 ? 0.261 -17.624 -32.835 1.00 28.72 39 TYR B O 1
ATOM 2225 N N . GLY B 1 41 ? 1.531 -16.172 -34.004 1.00 28.30 40 GLY B N 1
ATOM 2226 C CA . GLY B 1 41 ? 2.318 -17.235 -34.624 1.00 27.38 40 GLY B CA 1
ATOM 2227 C C . GLY B 1 41 ? 3.099 -18.114 -33.667 1.00 27.33 40 GLY B C 1
ATOM 2228 O O . GLY B 1 41 ? 3.528 -19.206 -34.060 1.00 28.62 40 GLY B O 1
ATOM 2229 N N . THR B 1 42 ? 3.301 -17.662 -32.433 1.00 27.92 41 THR B N 1
ATOM 2230 C CA . THR B 1 42 ? 4.001 -18.418 -31.407 1.00 28.17 41 THR B CA 1
ATOM 2231 C C . THR B 1 42 ? 3.050 -19.230 -30.547 1.00 29.43 41 THR B C 1
ATOM 2232 O O . THR B 1 42 ? 3.496 -19.879 -29.598 1.00 30.40 41 THR B O 1
ATOM 2236 N N . LYS B 1 43 ? 1.756 -19.191 -30.829 1.00 28.51 42 LYS B N 1
ATOM 2237 C CA . LYS B 1 43 ? 0.796 -19.879 -29.971 1.00 28.10 42 LYS B CA 1
ATOM 2238 C C . LYS B 1 43 ? 0.226 -21.123 -30.650 1.00 29.58 42 LYS B C 1
ATOM 2239 O O . LYS B 1 43 ? 0.661 -21.548 -31.728 1.00 28.21 42 LYS B O 1
ATOM 2245 N N . ASP B 1 44 ? -0.731 -21.762 -29.950 1.00 30.10 43 ASP B N 1
ATOM 2246 C CA . ASP B 1 44 ? -1.173 -23.109 -30.306 1.00 30.43 43 ASP B CA 1
ATOM 2247 C C . ASP B 1 44 ? -2.437 -23.058 -31.155 1.00 29.49 43 ASP B C 1
ATOM 2248 O O . ASP B 1 44 ? -3.184 -22.076 -31.123 1.00 28.62 43 ASP B O 1
ATOM 2253 N N . PRO B 1 45 ? -2.730 -24.127 -31.907 1.00 31.30 44 PRO B N 1
ATOM 2254 C CA . PRO B 1 45 ? -3.902 -24.088 -32.803 1.00 32.04 44 PRO B CA 1
ATOM 2255 C C . PRO B 1 45 ? -5.224 -23.806 -32.101 1.00 30.89 44 PRO B C 1
ATOM 2256 O O . PRO B 1 45 ? -6.057 -23.071 -32.650 1.00 31.60 44 PRO B O 1
ATOM 2260 N N . THR B 1 46 ? -5.476 -24.408 -30.932 1.00 31.50 45 THR B N 1
ATOM 2261 C CA . THR B 1 46 ? -6.743 -24.158 -30.245 1.00 31.94 45 THR B CA 1
ATOM 2262 C C . THR B 1 46 ? -6.917 -22.676 -29.938 1.00 32.13 45 THR B C 1
ATOM 2263 O O . THR B 1 46 ? -7.984 -22.096 -30.177 1.00 31.43 45 THR B O 1
ATOM 2267 N N . THR B 1 47 ? -5.864 -22.045 -29.433 1.00 30.22 46 THR B N 1
ATOM 2268 C CA . THR B 1 47 ? -5.924 -20.618 -29.128 1.00 28.82 46 THR B CA 1
ATOM 2269 C C . THR B 1 47 ? -6.206 -19.787 -30.383 1.00 30.96 46 THR B C 1
ATOM 2270 O O . THR B 1 47 ? -7.062 -18.890 -30.382 1.00 31.28 46 THR B O 1
ATOM 2274 N N . ILE B 1 48 ? -5.488 -20.072 -31.468 1.00 28.56 47 ILE B N 1
ATOM 2275 C CA . ILE B 1 48 ? -5.625 -19.278 -32.685 1.00 29.07 47 ILE B CA 1
ATOM 2276 C C . ILE B 1 48 ? -7.011 -19.455 -33.289 1.00 30.83 47 ILE B C 1
ATOM 2277 O O . ILE B 1 48 ? -7.626 -18.490 -33.754 1.00 30.73 47 ILE B O 1
ATOM 2282 N N . LYS B 1 49 ? -7.540 -20.681 -33.278 1.00 31.73 48 LYS B N 1
ATOM 2283 C CA . LYS B 1 49 ? -8.870 -20.880 -33.843 1.00 31.74 48 LYS B CA 1
ATOM 2284 C C . LYS B 1 49 ? -9.899 -20.031 -33.113 1.00 32.52 48 LYS B C 1
ATOM 2285 O O . LYS B 1 49 ? -10.763 -19.405 -33.742 1.00 36.17 48 LYS B O 1
ATOM 2291 N N . GLN B 1 50 ? -9.803 -19.965 -31.792 1.00 32.90 49 GLN B N 1
ATOM 2292 C CA . GLN B 1 50 ? -10.761 -19.173 -31.027 1.00 35.16 49 GLN B CA 1
ATOM 2293 C C . GLN B 1 50 ? -10.577 -17.681 -31.292 1.00 34.14 49 GLN B C 1
ATOM 2294 O O . GLN B 1 50 ? -11.563 -16.941 -31.409 1.00 34.96 49 GLN B O 1
ATOM 2300 N N . PHE B 1 51 ? -9.325 -17.219 -31.405 1.00 32.87 50 PHE B N 1
ATOM 2301 C CA . PHE B 1 51 ? -9.094 -15.826 -31.804 1.00 32.94 50 PHE B CA 1
ATOM 2302 C C . PHE B 1 51 ? -9.797 -15.511 -33.116 1.00 34.87 50 PHE B C 1
ATOM 2303 O O . PHE B 1 51 ? -10.344 -14.416 -33.292 1.00 36.08 50 PHE B O 1
ATOM 2311 N N . GLY B 1 52 ? -9.775 -16.457 -34.057 1.00 34.74 51 GLY B N 1
ATOM 2312 C CA . GLY B 1 52 ? -10.390 -16.212 -35.354 1.00 34.62 51 GLY B CA 1
ATOM 2313 C C . GLY B 1 52 ? -11.896 -16.075 -35.259 1.00 34.80 51 GLY B C 1
ATOM 2314 O O . GLY B 1 52 ? -12.486 -15.186 -35.878 1.00 34.73 51 GLY B O 1
ATOM 2315 N N . LEU B 1 53 ? -12.538 -16.956 -34.484 1.00 37.35 52 LEU B N 1
ATOM 2316 C CA . LEU B 1 53 ? -13.974 -16.820 -34.250 1.00 39.35 52 LEU B CA 1
ATOM 2317 C C . LEU B 1 53 ? -14.305 -15.470 -33.626 1.00 39.52 52 LEU B C 1
ATOM 2318 O O . LEU B 1 53 ? -15.253 -14.796 -34.051 1.00 40.17 52 LEU B O 1
ATOM 2323 N N . GLU B 1 54 ? -13.535 -15.053 -32.618 1.00 36.10 53 GLU B N 1
ATOM 2324 C CA . GLU B 1 54 ? -13.813 -13.781 -31.959 1.00 38.36 53 GLU B CA 1
ATOM 2325 C C . GLU B 1 54 ? -13.689 -12.602 -32.918 1.00 39.45 53 GLU B C 1
ATOM 2326 O O . GLU B 1 54 ? -14.417 -11.613 -32.787 1.00 39.55 53 GLU B O 1
ATOM 2332 N N . ALA B 1 55 ? -12.801 -12.686 -33.910 1.00 38.94 54 ALA B N 1
ATOM 2333 C CA . ALA B 1 55 ? -12.711 -11.588 -34.861 1.00 37.50 54 ALA B CA 1
ATOM 2334 C C . ALA B 1 55 ? -14.017 -11.422 -35.626 1.00 37.60 54 ALA B C 1
ATOM 2335 O O . ALA B 1 55 ? -14.405 -10.296 -35.967 1.00 40.10 54 ALA B O 1
ATOM 2337 N N . LEU B 1 56 ? -14.718 -12.525 -35.895 1.00 38.41 55 LEU B N 1
ATOM 2338 C CA . LEU B 1 56 ? -15.986 -12.417 -36.607 1.00 40.89 55 LEU B CA 1
ATOM 2339 C C . LEU B 1 56 ? -16.991 -11.596 -35.811 1.00 42.11 55 LEU B C 1
ATOM 2340 O O . LEU B 1 56 ? -17.741 -10.791 -36.380 1.00 41.24 55 LEU B O 1
ATOM 2345 N N . ASP B 1 57 ? -17.020 -11.789 -34.491 1.00 42.17 56 ASP B N 1
ATOM 2346 C CA . ASP B 1 57 ? -17.934 -11.024 -33.654 1.00 44.65 56 ASP B CA 1
ATOM 2347 C C . ASP B 1 57 ? -17.656 -9.534 -33.758 1.00 45.20 56 ASP B C 1
ATOM 2348 O O . ASP B 1 57 ? -18.587 -8.723 -33.705 1.00 47.34 56 ASP B O 1
ATOM 2353 N N . PHE B 1 58 ? -16.387 -9.152 -33.912 1.00 42.56 57 PHE B N 1
ATOM 2354 C CA . PHE B 1 58 ? -16.072 -7.739 -34.050 1.00 40.11 57 PHE B CA 1
ATOM 2355 C C . PHE B 1 58 ? -16.752 -7.130 -35.269 1.00 42.62 57 PHE B C 1
ATOM 2356 O O . PHE B 1 58 ? -17.226 -5.988 -35.220 1.00 41.45 57 PHE B O 1
ATOM 2364 N N . PHE B 1 59 ? -16.780 -7.861 -36.385 1.00 39.90 58 PHE B N 1
ATOM 2365 C CA . PHE B 1 59 ? -17.217 -7.261 -37.642 1.00 41.34 58 PHE B CA 1
ATOM 2366 C C . PHE B 1 59 ? -18.737 -7.259 -37.810 1.00 46.07 58 PHE B C 1
ATOM 2367 O O . PHE B 1 59 ? -19.247 -6.543 -38.679 1.00 45.26 58 PHE B O 1
ATOM 2375 N N . LYS B 1 60 ? -19.463 -8.038 -37.008 1.00 48.01 59 LYS B N 1
ATOM 2376 C CA . LYS B 1 60 ? -20.913 -8.154 -37.169 1.00 47.88 59 LYS B CA 1
ATOM 2377 C C . LYS B 1 60 ? -21.621 -6.810 -37.306 1.00 48.45 59 LYS B C 1
ATOM 2378 O O . LYS B 1 60 ? -22.344 -6.621 -38.296 1.00 51.35 59 LYS B O 1
ATOM 2380 N N . PRO B 1 61 ? -21.455 -5.844 -36.394 1.00 49.47 60 PRO B N 1
ATOM 2381 C CA . PRO B 1 61 ? -22.174 -4.564 -36.533 1.00 49.91 60 PRO B CA 1
ATOM 2382 C C . PRO B 1 61 ? -21.710 -3.699 -37.694 1.00 48.54 60 PRO B C 1
ATOM 2383 O O . PRO B 1 61 ? -22.374 -2.699 -37.997 1.00 50.82 60 PRO B O 1
ATOM 2387 N N . HIS B 1 62 ? -20.616 -4.043 -38.366 1.00 48.28 61 HIS B N 1
ATOM 2388 C CA . HIS B 1 62 ? -20.124 -3.214 -39.456 1.00 45.21 61 HIS B CA 1
ATOM 2389 C C . HIS B 1 62 ? -20.704 -3.588 -40.815 1.00 47.31 61 HIS B C 1
ATOM 2390 O O . HIS B 1 62 ? -20.429 -2.894 -41.799 1.00 46.59 61 HIS B O 1
ATOM 2397 N N . GLU B 1 63 ? -21.490 -4.661 -40.901 1.00 47.07 62 GLU B N 1
ATOM 2398 C CA . GLU B 1 63 ? -22.224 -4.987 -42.121 1.00 51.74 62 GLU B CA 1
ATOM 2399 C C . GLU B 1 63 ? -21.289 -5.069 -43.328 1.00 45.32 62 GLU B C 1
ATOM 2400 O O . GLU B 1 63 ? -21.517 -4.444 -44.367 1.00 47.70 62 GLU B O 1
ATOM 2406 N N . ILE B 1 64 ? -20.222 -5.845 -43.186 1.00 44.13 63 ILE B N 1
ATOM 2407 C CA . ILE B 1 64 ? -19.272 -5.992 -44.282 1.00 38.91 63 ILE B CA 1
ATOM 2408 C C . ILE B 1 64 ? -19.770 -7.066 -45.237 1.00 39.96 63 ILE B C 1
ATOM 2409 O O . ILE B 1 64 ? -20.488 -7.998 -44.851 1.00 41.88 63 ILE B O 1
ATOM 2414 N N . GLU B 1 65 ? -19.369 -6.936 -46.498 1.00 39.85 64 GLU B N 1
ATOM 2415 C CA . GLU B 1 65 ? -19.745 -7.872 -47.549 1.00 39.77 64 GLU B CA 1
ATOM 2416 C C . GLU B 1 65 ? -18.680 -8.922 -47.824 1.00 40.90 64 GLU B C 1
ATOM 2417 O O . GLU B 1 65 ? -18.951 -9.899 -48.542 1.00 41.11 64 GLU B O 1
ATOM 2423 N N . LEU B 1 66 ? -17.482 -8.741 -47.281 1.00 37.11 65 LEU B N 1
ATOM 2424 C CA . LEU B 1 66 ? -16.361 -9.647 -47.482 1.00 36.28 65 LEU B CA 1
ATOM 2425 C C . LEU B 1 66 ? -15.385 -9.401 -46.342 1.00 34.84 65 LEU B C 1
ATOM 2426 O O . LEU B 1 66 ? -15.188 -8.253 -45.953 1.00 37.93 65 LEU B O 1
ATOM 2431 N N . LEU B 1 67 ? -14.786 -10.464 -45.811 1.00 38.66 66 LEU B N 1
ATOM 2432 C CA . LEU B 1 67 ? -13.745 -10.332 -44.795 1.00 32.75 66 LEU B CA 1
ATOM 2433 C C . LEU B 1 67 ? -12.461 -10.915 -45.355 1.00 34.09 66 LEU B C 1
ATOM 2434 O O . LEU B 1 67 ? -12.429 -12.091 -45.734 1.00 35.23 66 LEU B O 1
ATOM 2439 N N . ILE B 1 68 ? -11.427 -10.089 -45.429 1.00 31.29 67 ILE B N 1
ATOM 2440 C CA . ILE B 1 68 ? -10.084 -10.528 -45.786 1.00 31.18 67 ILE B CA 1
ATOM 2441 C C . ILE B 1 68 ? -9.335 -10.833 -44.495 1.00 30.84 67 ILE B C 1
ATOM 2442 O O . ILE B 1 68 ? -9.196 -9.959 -43.631 1.00 32.53 67 ILE B O 1
ATOM 2447 N N . VAL B 1 69 ? -8.854 -12.066 -44.357 1.00 30.52 68 VAL B N 1
ATOM 2448 C CA . VAL B 1 69 ? -7.982 -12.421 -43.242 1.00 30.48 68 VAL B CA 1
ATOM 2449 C C . VAL B 1 69 ? -6.561 -12.167 -43.740 1.00 30.05 68 VAL B C 1
ATOM 2450 O O . VAL B 1 69 ? -5.976 -12.982 -44.459 1.00 31.65 68 VAL B O 1
ATOM 2454 N N . ALA B 1 70 ? -6.011 -11.003 -43.371 1.00 28.04 69 ALA B N 1
ATOM 2455 C CA . ALA B 1 70 ? -4.690 -10.625 -43.854 1.00 28.66 69 ALA B CA 1
ATOM 2456 C C . ALA B 1 70 ? -3.590 -11.412 -43.172 1.00 28.59 69 ALA B C 1
ATOM 2457 O O . ALA B 1 70 ? -2.491 -11.539 -43.734 1.00 29.42 69 ALA B O 1
ATOM 2459 N N . CYS B 1 71 ? -3.883 -11.971 -42.004 1.00 27.70 70 CYS B N 1
ATOM 2460 C CA . CYS B 1 71 ? -2.910 -12.701 -41.201 1.00 26.21 70 CYS B CA 1
ATOM 2461 C C . CYS B 1 71 ? -2.674 -14.087 -41.789 1.00 28.70 70 CYS B C 1
ATOM 2462 O O . CYS B 1 71 ? -3.616 -14.867 -41.941 1.00 28.37 70 CYS B O 1
ATOM 2465 N N . ASN B 1 72 ? -1.411 -14.413 -42.093 1.00 26.83 71 ASN B N 1
ATOM 2466 C CA . ASN B 1 72 ? -1.121 -15.751 -42.603 1.00 29.07 71 ASN B CA 1
ATOM 2467 C C . ASN B 1 72 ? -1.341 -16.820 -41.540 1.00 29.43 71 ASN B C 1
ATOM 2468 O O . ASN B 1 72 ? -1.701 -17.966 -41.868 1.00 28.41 71 ASN B O 1
ATOM 2473 N N . THR B 1 73 ? -1.097 -16.485 -40.272 1.00 27.45 72 THR B N 1
ATOM 2474 C CA . THR B 1 73 ? -1.265 -17.474 -39.214 1.00 28.56 72 THR B CA 1
ATOM 2475 C C . THR B 1 73 ? -2.740 -17.812 -39.038 1.00 29.93 72 THR B C 1
ATOM 2476 O O . THR B 1 73 ? -3.116 -18.988 -38.974 1.00 29.05 72 THR B O 1
ATOM 2480 N N . ALA B 1 74 ? -3.592 -16.787 -38.940 1.00 28.30 73 ALA B N 1
ATOM 2481 C CA . ALA B 1 74 ? -5.026 -17.038 -38.850 1.00 29.65 73 ALA B CA 1
ATOM 2482 C C . ALA B 1 74 ? -5.540 -17.721 -40.113 1.00 31.80 73 ALA B C 1
ATOM 2483 O O . ALA B 1 74 ? -6.389 -18.616 -40.042 1.00 30.87 73 ALA B O 1
ATOM 2485 N N . SER B 1 75 ? -5.019 -17.336 -41.284 1.00 27.47 74 SER B N 1
ATOM 2486 C CA . SER B 1 75 ? -5.418 -18.027 -42.508 1.00 30.87 74 SER B CA 1
ATOM 2487 C C . SER B 1 75 ? -5.081 -19.506 -42.434 1.00 32.90 74 SER B C 1
ATOM 2488 O O . SER B 1 75 ? -5.832 -20.347 -42.941 1.00 33.15 74 SER B O 1
ATOM 2491 N N . ALA B 1 76 ? -3.923 -19.836 -41.872 1.00 28.77 75 ALA B N 1
ATOM 2492 C CA . ALA B 1 76 ? -3.463 -21.219 -41.865 1.00 29.71 75 ALA B CA 1
ATOM 2493 C C . ALA B 1 76 ? -4.220 -22.080 -40.861 1.00 33.58 75 ALA B C 1
ATOM 2494 O O . ALA B 1 76 ? -4.376 -23.291 -41.084 1.00 35.03 75 ALA B O 1
ATOM 2496 N N . LEU B 1 77 ? -4.679 -21.495 -39.755 1.00 31.37 76 LEU B N 1
ATOM 2497 C CA . LEU B 1 77 ? -5.241 -22.261 -38.646 1.00 30.63 76 LEU B CA 1
ATOM 2498 C C . LEU B 1 77 ? -6.740 -22.082 -38.452 1.00 38.52 76 LEU B C 1
ATOM 2499 O O . LEU B 1 77 ? -7.402 -23.025 -38.003 1.00 41.86 76 LEU B O 1
ATOM 2504 N N . ALA B 1 78 ? -7.295 -20.903 -38.747 1.00 35.06 77 ALA B N 1
ATOM 2505 C CA . ALA B 1 78 ? -8.658 -20.580 -38.333 1.00 35.21 77 ALA B CA 1
ATOM 2506 C C . ALA B 1 78 ? -9.640 -20.366 -39.477 1.00 36.99 77 ALA B C 1
ATOM 2507 O O . ALA B 1 78 ? -10.833 -20.173 -39.212 1.00 38.53 77 ALA B O 1
ATOM 2509 N N . LEU B 1 79 ? -9.188 -20.381 -40.727 1.00 34.62 78 LEU B N 1
ATOM 2510 C CA . LEU B 1 79 ? -10.058 -19.942 -41.812 1.00 37.65 78 LEU B CA 1
ATOM 2511 C C . LEU B 1 79 ? -11.249 -20.880 -41.996 1.00 37.49 78 LEU B C 1
ATOM 2512 O O . LEU B 1 79 ? -12.374 -20.420 -42.238 1.00 36.74 78 LEU B O 1
ATOM 2517 N N . GLU B 1 80 ? -11.020 -22.194 -41.920 1.00 40.45 79 GLU B N 1
ATOM 2518 C CA . GLU B 1 80 ? -12.119 -23.135 -42.116 1.00 42.59 79 GLU B CA 1
ATOM 2519 C C . GLU B 1 80 ? -13.194 -22.952 -41.057 1.00 39.93 79 GLU B C 1
ATOM 2520 O O . GLU B 1 80 ? -14.391 -22.924 -41.372 1.00 40.68 79 GLU B O 1
ATOM 2526 N N . GLU B 1 81 ? -12.780 -22.820 -39.790 1.00 37.51 80 GLU B N 1
ATOM 2527 C CA . GLU B 1 81 ? -13.740 -22.632 -38.710 1.00 42.38 80 GLU B CA 1
ATOM 2528 C C . GLU B 1 81 ? -14.475 -21.310 -38.860 1.00 40.47 80 GLU B C 1
ATOM 2529 O O . GLU B 1 81 ? -15.683 -21.231 -38.616 1.00 42.02 80 GLU B O 1
ATOM 2531 N N . MET B 1 82 ? -13.754 -20.258 -39.251 1.00 38.48 81 MET B N 1
ATOM 2532 C CA . MET B 1 82 ? -14.385 -18.962 -39.461 1.00 36.47 81 MET B CA 1
ATOM 2533 C C . MET B 1 82 ? -15.434 -19.037 -40.567 1.00 40.84 81 MET B C 1
ATOM 2534 O O . MET B 1 82 ? -16.531 -18.487 -40.428 1.00 40.34 81 MET B O 1
ATOM 2539 N N . GLN B 1 83 ? -15.123 -19.725 -41.671 1.00 39.72 82 GLN B N 1
ATOM 2540 C CA . GLN B 1 83 ? -16.068 -19.793 -42.784 1.00 41.53 82 GLN B CA 1
ATOM 2541 C C . GLN B 1 83 ? -17.305 -20.604 -42.413 1.00 46.16 82 GLN B C 1
ATOM 2542 O O . GLN B 1 83 ? -18.405 -20.326 -42.909 1.00 47.75 82 GLN B O 1
ATOM 2548 N N . LYS B 1 84 ? -17.137 -21.594 -41.535 1.00 44.56 83 LYS B N 1
ATOM 2549 C CA . LYS B 1 84 ? -18.255 -22.394 -41.044 1.00 51.16 83 LYS B CA 1
ATOM 2550 C C . LYS B 1 84 ? -19.260 -21.554 -40.267 1.00 52.74 83 LYS B C 1
ATOM 2551 O O . LYS B 1 84 ? -20.474 -21.738 -40.404 1.00 56.49 83 LYS B O 1
ATOM 2557 N N . TYR B 1 85 ? -18.777 -20.645 -39.428 1.00 52.13 84 TYR B N 1
ATOM 2558 C CA . TYR B 1 85 ? -19.649 -19.925 -38.513 1.00 55.61 84 TYR B CA 1
ATOM 2559 C C . TYR B 1 85 ? -20.018 -18.534 -38.998 1.00 53.98 84 TYR B C 1
ATOM 2560 O O . TYR B 1 85 ? -20.714 -17.812 -38.279 1.00 58.57 84 TYR B O 1
ATOM 2569 N N . SER B 1 86 ? -19.590 -18.147 -40.195 1.00 53.12 85 SER B N 1
ATOM 2570 C CA . SER B 1 86 ? -19.852 -16.820 -40.733 1.00 56.35 85 SER B CA 1
ATOM 2571 C C . SER B 1 86 ? -20.761 -16.913 -41.948 1.00 55.35 85 SER B C 1
ATOM 2572 O O . SER B 1 86 ? -20.622 -17.818 -42.776 1.00 57.77 85 SER B O 1
ATOM 2575 N N . LYS B 1 87 ? -21.685 -15.955 -42.045 1.00 57.49 86 LYS B N 1
ATOM 2576 C CA . LYS B 1 87 ? -22.602 -15.847 -43.169 1.00 59.17 86 LYS B CA 1
ATOM 2577 C C . LYS B 1 87 ? -21.996 -15.109 -44.355 1.00 58.37 86 LYS B C 1
ATOM 2578 O O . LYS B 1 87 ? -22.534 -15.202 -45.462 1.00 58.99 86 LYS B O 1
ATOM 2584 N N . ILE B 1 88 ? -20.904 -14.376 -44.157 1.00 56.33 87 ILE B N 1
ATOM 2585 C CA . ILE B 1 88 ? -20.321 -13.567 -45.227 1.00 54.31 87 ILE B CA 1
ATOM 2586 C C . ILE B 1 88 ? -19.064 -14.245 -45.760 1.00 51.14 87 ILE B C 1
ATOM 2587 O O . ILE B 1 88 ? -18.384 -14.964 -45.010 1.00 50.94 87 ILE B O 1
ATOM 2592 N N . PRO B 1 89 ? -18.715 -14.047 -47.032 1.00 46.85 88 PRO B N 1
ATOM 2593 C CA . PRO B 1 89 ? -17.508 -14.684 -47.572 1.00 45.24 88 PRO B CA 1
ATOM 2594 C C . PRO B 1 89 ? -16.243 -14.197 -46.875 1.00 41.56 88 PRO B C 1
ATOM 2595 O O . PRO B 1 89 ? -16.082 -13.010 -46.584 1.00 40.52 88 PRO B O 1
ATOM 2599 N N . ILE B 1 90 ? -15.340 -15.142 -46.628 1.00 37.65 89 ILE B N 1
ATOM 2600 C CA . ILE B 1 90 ? -14.050 -14.897 -45.997 1.00 39.01 89 ILE B CA 1
ATOM 2601 C C . ILE B 1 90 ? -12.970 -15.405 -46.939 1.00 34.87 89 ILE B C 1
ATOM 2602 O O . ILE B 1 90 ? -13.071 -16.518 -47.469 1.00 39.43 89 ILE B O 1
ATOM 2607 N N . VAL B 1 91 ? -11.966 -14.577 -47.188 1.00 34.05 90 VAL B N 1
ATOM 2608 C CA . VAL B 1 91 ? -10.831 -14.928 -48.032 1.00 33.57 90 VAL B CA 1
ATOM 2609 C C . VAL B 1 91 ? -9.584 -14.735 -47.188 1.00 32.55 90 VAL B C 1
ATOM 2610 O O . VAL B 1 91 ? -9.425 -13.686 -46.556 1.00 34.78 90 VAL B O 1
ATOM 2614 N N . GLY B 1 92 ? -8.722 -15.750 -47.143 1.00 33.58 91 GLY B N 1
ATOM 2615 C CA . GLY B 1 92 ? -7.438 -15.639 -46.487 1.00 32.06 91 GLY B CA 1
ATOM 2616 C C . GLY B 1 92 ? -6.324 -15.387 -47.488 1.00 31.66 91 GLY B C 1
ATOM 2617 O O . GLY B 1 92 ? -6.545 -15.237 -48.691 1.00 32.71 91 GLY B O 1
ATOM 2618 N N . VAL B 1 93 ? -5.092 -15.394 -46.977 1.00 30.80 92 VAL B N 1
ATOM 2619 C CA . VAL B 1 93 ? -3.956 -15.025 -47.803 1.00 29.33 92 VAL B CA 1
ATOM 2620 C C . VAL B 1 93 ? -3.135 -16.218 -48.253 1.00 31.69 92 VAL B C 1
ATOM 2621 O O . VAL B 1 93 ? -2.122 -16.020 -48.932 1.00 35.05 92 VAL B O 1
ATOM 2625 N N . ILE B 1 94 ? -3.528 -17.444 -47.910 1.00 31.68 93 ILE B N 1
ATOM 2626 C CA . ILE B 1 94 ? -2.749 -18.603 -48.354 1.00 32.64 93 ILE B CA 1
ATOM 2627 C C . ILE B 1 94 ? -3.176 -19.049 -49.753 1.00 31.78 93 ILE B C 1
ATOM 2628 O O . ILE B 1 94 ? -2.366 -19.088 -50.682 1.00 29.31 93 ILE B O 1
ATOM 2633 N N . GLU B 1 95 ? -4.464 -19.309 -49.960 1.00 32.75 94 GLU B N 1
ATOM 2634 C CA . GLU B 1 95 ? -4.902 -19.792 -51.269 1.00 37.56 94 GLU B CA 1
ATOM 2635 C C . GLU B 1 95 ? -4.588 -18.830 -52.420 1.00 32.06 94 GLU B C 1
ATOM 2636 O O . GLU B 1 95 ? -4.134 -19.306 -53.478 1.00 32.31 94 GLU B O 1
ATOM 2642 N N . PRO B 1 96 ? -4.790 -17.510 -52.316 1.00 31.53 95 PRO B N 1
ATOM 2643 C CA . PRO B 1 96 ? -4.387 -16.641 -53.437 1.00 32.40 95 PRO B CA 1
ATOM 2644 C C . PRO B 1 96 ? -2.910 -16.736 -53.765 1.00 31.29 95 PRO B C 1
ATOM 2645 O O . PRO B 1 96 ? -2.533 -16.540 -54.923 1.00 31.49 95 PRO B O 1
ATOM 2649 N N . SER B 1 97 ? -2.055 -17.023 -52.785 1.00 30.10 96 SER B N 1
ATOM 2650 C CA . SER B 1 97 ? -0.643 -17.177 -53.104 1.00 28.91 96 SER B CA 1
ATOM 2651 C C . SER B 1 97 ? -0.390 -18.467 -53.871 1.00 30.78 96 SER B C 1
ATOM 2652 O O . SER B 1 97 ? 0.558 -18.535 -54.657 1.00 32.40 96 SER B O 1
ATOM 2655 N N . ILE B 1 98 ? -1.207 -19.496 -53.638 1.00 28.57 97 ILE B N 1
ATOM 2656 C CA . ILE B 1 98 ? -1.073 -20.730 -54.417 1.00 29.42 97 ILE B CA 1
ATOM 2657 C C . ILE B 1 98 ? -1.413 -20.458 -55.873 1.00 31.26 97 ILE B C 1
ATOM 2658 O O . ILE B 1 98 ? -0.751 -20.967 -56.789 1.00 33.47 97 ILE B O 1
ATOM 2663 N N . LEU B 1 99 ? -2.460 -19.668 -56.113 1.00 30.83 98 LEU B N 1
ATOM 2664 C CA . LEU B 1 99 ? -2.808 -19.292 -57.478 1.00 33.82 98 LEU B CA 1
ATOM 2665 C C . LEU B 1 99 ? -1.690 -18.483 -58.122 1.00 35.36 98 LEU B C 1
ATOM 2666 O O . LEU B 1 99 ? -1.341 -18.704 -59.291 1.00 34.59 98 LEU B O 1
ATOM 2671 N N . ALA B 1 100 ? -1.101 -17.548 -57.365 1.00 32.11 99 ALA B N 1
ATOM 2672 C CA . ALA B 1 100 ? 0.016 -16.769 -57.881 1.00 33.79 99 ALA B CA 1
ATOM 2673 C C . ALA B 1 100 ? 1.179 -17.668 -58.277 1.00 31.87 99 ALA B C 1
ATOM 2674 O O . ALA B 1 100 ? 1.789 -17.475 -59.335 1.00 35.77 99 ALA B O 1
ATOM 2676 N N . ILE B 1 101 ? 1.500 -18.658 -57.451 1.00 30.71 100 ILE B N 1
ATOM 2677 C CA . ILE B 1 101 ? 2.606 -19.551 -57.790 1.00 30.68 100 ILE B CA 1
ATOM 2678 C C . ILE B 1 101 ? 2.282 -20.342 -59.050 1.00 33.25 100 ILE B C 1
ATOM 2679 O O . ILE B 1 101 ? 3.138 -20.518 -59.922 1.00 33.56 100 ILE B O 1
ATOM 2684 N N . LYS B 1 102 ? 1.044 -20.827 -59.161 1.00 31.72 101 LYS B N 1
ATOM 2685 C CA . LYS B 1 102 ? 0.646 -21.583 -60.352 1.00 35.03 101 LYS B CA 1
ATOM 2686 C C . LYS B 1 102 ? 0.841 -20.765 -61.623 1.00 36.79 101 LYS B C 1
ATOM 2687 O O . LYS B 1 102 ? 1.248 -21.301 -62.667 1.00 39.95 101 LYS B O 1
ATOM 2693 N N . ARG B 1 103 ? 0.521 -19.477 -61.574 1.00 34.33 102 ARG B N 1
ATOM 2694 C CA . ARG B 1 103 ? 0.711 -18.631 -62.747 1.00 35.82 102 ARG B CA 1
ATOM 2695 C C . ARG B 1 103 ? 2.181 -18.327 -63.005 1.00 41.66 102 ARG B C 1
ATOM 2696 O O . ARG B 1 103 ? 2.605 -18.233 -64.165 1.00 42.48 102 ARG B O 1
ATOM 2704 N N . GLN B 1 104 ? 2.968 -18.141 -61.948 1.00 35.13 103 GLN B N 1
ATOM 2705 C CA . GLN B 1 104 ? 4.318 -17.612 -62.080 1.00 37.78 103 GLN B CA 1
ATOM 2706 C C . GLN B 1 104 ? 5.408 -18.676 -62.081 1.00 39.44 103 GLN B C 1
ATOM 2707 O O . GLN B 1 104 ? 6.555 -18.354 -62.410 1.00 42.23 103 GLN B O 1
ATOM 2713 N N . VAL B 1 105 ? 5.092 -19.922 -61.729 1.00 35.98 104 VAL B N 1
ATOM 2714 C CA . VAL B 1 105 ? 6.094 -20.974 -61.542 1.00 36.11 104 VAL B CA 1
ATOM 2715 C C . VAL B 1 105 ? 5.617 -22.185 -62.325 1.00 36.98 104 VAL B C 1
ATOM 2716 O O . VAL B 1 105 ? 4.917 -23.065 -61.796 1.00 38.67 104 VAL B O 1
ATOM 2720 N N . GLU B 1 106 ? 6.018 -22.272 -63.585 1.00 40.16 105 GLU B N 1
ATOM 2721 C CA . GLU B 1 106 ? 5.515 -23.342 -64.428 1.00 44.14 105 GLU B CA 1
ATOM 2722 C C . GLU B 1 106 ? 6.263 -24.653 -64.222 1.00 41.82 105 GLU B C 1
ATOM 2723 O O . GLU B 1 106 ? 5.717 -25.716 -64.526 1.00 44.80 105 GLU B O 1
ATOM 2729 N N . ASP B 1 107 ? 7.470 -24.613 -63.669 1.00 38.85 106 ASP B N 1
ATOM 2730 C CA . ASP B 1 107 ? 8.275 -25.813 -63.453 1.00 39.66 106 ASP B CA 1
ATOM 2731 C C . ASP B 1 107 ? 7.883 -26.464 -62.128 1.00 39.63 106 ASP B C 1
ATOM 2732 O O . ASP B 1 107 ? 8.156 -25.916 -61.050 1.00 39.35 106 ASP B O 1
ATOM 2737 N N . LYS B 1 108 ? 7.265 -27.646 -62.201 1.00 36.81 107 LYS B N 1
ATOM 2738 C CA . LYS B 1 108 ? 6.796 -28.286 -60.980 1.00 37.47 107 LYS B CA 1
ATOM 2739 C C . LYS B 1 108 ? 7.942 -28.775 -60.101 1.00 36.32 107 LYS B C 1
ATOM 2740 O O . LYS B 1 108 ? 7.721 -29.070 -58.924 1.00 34.14 107 LYS B O 1
ATOM 2746 N N . ASN B 1 109 ? 9.168 -28.796 -60.619 1.00 34.44 108 ASN B N 1
ATOM 2747 C CA . ASN B 1 109 ? 10.335 -29.161 -59.842 1.00 34.62 108 ASN B CA 1
ATOM 2748 C C . ASN B 1 109 ? 11.097 -27.965 -59.282 1.00 32.85 108 ASN B C 1
ATOM 2749 O O . ASN B 1 109 ? 12.111 -28.172 -58.610 1.00 35.86 108 ASN B O 1
ATOM 2754 N N . ALA B 1 110 ? 10.644 -26.743 -59.526 1.00 35.80 109 ALA B N 1
ATOM 2755 C CA . ALA B 1 110 ? 11.350 -25.570 -59.005 1.00 35.87 109 ALA B CA 1
ATOM 2756 C C . ALA B 1 110 ? 11.387 -25.618 -57.479 1.00 34.00 109 ALA B C 1
ATOM 2757 O O . ALA B 1 110 ? 10.350 -25.866 -56.846 1.00 34.90 109 ALA B O 1
ATOM 2759 N N . PRO B 1 111 ? 12.550 -25.417 -56.853 1.00 34.12 110 PRO B N 1
ATOM 2760 C CA . PRO B 1 111 ? 12.603 -25.420 -55.381 1.00 32.18 110 PRO B CA 1
ATOM 2761 C C . PRO B 1 111 ? 11.913 -24.193 -54.798 1.00 31.42 110 PRO B C 1
ATOM 2762 O O . PRO B 1 111 ? 12.310 -23.045 -55.046 1.00 31.75 110 PRO B O 1
ATOM 2766 N N . ILE B 1 112 ? 10.862 -24.451 -54.029 1.00 31.38 111 ILE B N 1
ATOM 2767 C CA . ILE B 1 112 ? 10.060 -23.425 -53.370 1.00 29.95 111 ILE B CA 1
ATOM 2768 C C . ILE B 1 112 ? 10.356 -23.485 -51.879 1.00 28.66 111 ILE B C 1
ATOM 2769 O O . ILE B 1 112 ? 10.292 -24.564 -51.280 1.00 30.83 111 ILE B O 1
ATOM 2774 N N . LEU B 1 113 ? 10.666 -22.330 -51.278 1.00 27.89 112 LEU B N 1
ATOM 2775 C CA . LEU B 1 113 ? 10.866 -22.217 -49.838 1.00 28.02 112 LEU B CA 1
ATOM 2776 C C . LEU B 1 113 ? 9.743 -21.385 -49.236 1.00 28.23 112 LEU B C 1
ATOM 2777 O O . LEU B 1 113 ? 9.497 -20.261 -49.685 1.00 28.70 112 LEU B O 1
ATOM 2782 N N . VAL B 1 114 ? 9.043 -21.957 -48.249 1.00 28.12 113 VAL B N 1
ATOM 2783 C CA . VAL B 1 114 ? 7.977 -21.264 -47.523 1.00 27.93 113 VAL B CA 1
ATOM 2784 C C . VAL B 1 114 ? 8.567 -20.699 -46.228 1.00 27.70 113 VAL B C 1
ATOM 2785 O O . VAL B 1 114 ? 9.145 -21.449 -45.435 1.00 28.69 113 VAL B O 1
ATOM 2789 N N . LEU B 1 115 ? 8.446 -19.382 -46.018 1.00 26.69 114 LEU B N 1
ATOM 2790 C CA . LEU B 1 115 ? 8.793 -18.767 -44.736 1.00 27.14 114 LEU B CA 1
ATOM 2791 C C . LEU B 1 115 ? 7.524 -18.366 -44.001 1.00 26.99 114 LEU B C 1
ATOM 2792 O O . LEU B 1 115 ? 6.607 -17.815 -44.612 1.00 28.34 114 LEU B O 1
ATOM 2797 N N . GLY B 1 116 ? 7.482 -18.593 -42.691 1.00 25.47 115 GLY B N 1
ATOM 2798 C CA . GLY B 1 116 ? 6.313 -18.174 -41.940 1.00 29.50 115 GLY B CA 1
ATOM 2799 C C . GLY B 1 116 ? 6.580 -18.221 -40.454 1.00 27.39 115 GLY B C 1
ATOM 2800 O O . GLY B 1 116 ? 7.698 -18.497 -40.008 1.00 26.84 115 GLY B O 1
ATOM 2801 N N . THR B 1 117 ? 5.525 -17.948 -39.685 1.00 26.70 116 THR B N 1
ATOM 2802 C CA . THR B 1 117 ? 5.598 -18.147 -38.238 1.00 25.13 116 THR B CA 1
ATOM 2803 C C . THR B 1 117 ? 5.655 -19.633 -37.889 1.00 26.73 116 THR B C 1
ATOM 2804 O O . THR B 1 117 ? 5.391 -20.517 -38.715 1.00 27.15 116 THR B O 1
ATOM 2808 N N . LYS B 1 118 ? 5.970 -19.899 -36.620 1.00 27.31 117 LYS B N 1
ATOM 2809 C CA . LYS B 1 118 ? 6.001 -21.276 -36.150 1.00 27.86 117 LYS B CA 1
ATOM 2810 C C . LYS B 1 118 ? 4.669 -21.970 -36.407 1.00 27.53 117 LYS B C 1
ATOM 2811 O O . LYS B 1 118 ? 4.636 -23.098 -36.898 1.00 28.92 117 LYS B O 1
ATOM 2817 N N . ALA B 1 119 ? 3.554 -21.305 -36.091 1.00 27.26 118 ALA B N 1
ATOM 2818 C CA . ALA B 1 119 ? 2.257 -21.956 -36.264 1.00 27.93 118 ALA B CA 1
ATOM 2819 C C . ALA B 1 119 ? 1.915 -22.152 -37.735 1.00 30.13 118 ALA B C 1
ATOM 2820 O O . ALA B 1 119 ? 1.367 -23.193 -38.121 1.00 28.00 118 ALA B O 1
ATOM 2822 N N . THR B 1 120 ? 2.226 -21.166 -38.577 1.00 26.50 119 THR B N 1
ATOM 2823 C CA . THR B 1 120 ? 1.929 -21.332 -39.998 1.00 26.38 119 THR B CA 1
ATOM 2824 C C . THR B 1 120 ? 2.690 -22.507 -40.588 1.00 30.18 119 THR B C 1
ATOM 2825 O O . THR B 1 120 ? 2.124 -23.320 -41.332 1.00 28.33 119 THR B O 1
ATOM 2829 N N . ILE B 1 121 ? 3.968 -22.627 -40.243 1.00 27.89 120 ILE B N 1
ATOM 2830 C CA . ILE B 1 121 ? 4.790 -23.708 -40.792 1.00 29.10 120 ILE B CA 1
ATOM 2831 C C . ILE B 1 121 ? 4.345 -25.055 -40.234 1.00 32.04 120 ILE B C 1
ATOM 2832 O O . ILE B 1 121 ? 4.227 -26.045 -40.975 1.00 32.20 120 ILE B O 1
ATOM 2837 N N . GLN B 1 122 ? 4.062 -25.113 -38.931 1.00 29.07 121 GLN B N 1
ATOM 2838 C CA . GLN B 1 122 ? 3.648 -26.379 -38.325 1.00 32.91 121 GLN B CA 1
ATOM 2839 C C . GLN B 1 122 ? 2.348 -26.891 -38.934 1.00 34.21 121 GLN B C 1
ATOM 2840 O O . GLN B 1 122 ? 2.144 -28.114 -39.033 1.00 34.58 121 GLN B O 1
ATOM 2846 N N . SER B 1 123 ? 1.475 -25.981 -39.378 1.00 32.07 122 SER B N 1
ATOM 2847 C CA . SER B 1 123 ? 0.209 -26.382 -39.978 1.00 31.62 122 SER B CA 1
ATOM 2848 C C . SER B 1 123 ? 0.378 -27.078 -41.321 1.00 32.67 122 SER B C 1
ATOM 2849 O O . SER B 1 123 ? -0.555 -27.753 -41.761 1.00 32.55 122 SER B O 1
ATOM 2852 N N . ASN B 1 124 ? 1.526 -26.923 -41.985 1.00 31.67 123 ASN B N 1
ATOM 2853 C CA . ASN B 1 124 ? 1.726 -27.409 -43.354 1.00 33.02 123 ASN B CA 1
ATOM 2854 C C . ASN B 1 124 ? 0.672 -26.906 -44.334 1.00 32.55 123 ASN B C 1
ATOM 2855 O O . ASN B 1 124 ? 0.497 -27.493 -45.409 1.00 31.98 123 ASN B O 1
ATOM 2860 N N . ALA B 1 125 ? -0.019 -25.804 -44.030 1.00 30.54 124 ALA B N 1
ATOM 2861 C CA . ALA B 1 125 ? -1.040 -25.304 -44.947 1.00 31.43 124 ALA B CA 1
ATOM 2862 C C . ALA B 1 125 ? -0.462 -25.047 -46.334 1.00 32.64 124 ALA B C 1
ATOM 2863 O O . ALA B 1 125 ? -1.055 -25.428 -47.352 1.00 31.49 124 ALA B O 1
ATOM 2865 N N . TYR B 1 126 ? 0.698 -24.385 -46.405 1.00 29.52 125 TYR B N 1
ATOM 2866 C CA . TYR B 1 126 ? 1.287 -24.106 -47.712 1.00 28.97 125 TYR B CA 1
ATOM 2867 C C . TYR B 1 126 ? 1.732 -25.388 -48.403 1.00 31.10 125 TYR B C 1
ATOM 2868 O O . TYR B 1 126 ? 1.444 -25.589 -49.586 1.00 31.25 125 TYR B O 1
ATOM 2877 N N . ASP B 1 127 ? 2.469 -26.251 -47.691 1.00 31.28 126 ASP B N 1
ATOM 2878 C CA . ASP B 1 127 ? 2.956 -27.480 -48.327 1.00 33.81 126 ASP B CA 1
ATOM 2879 C C . ASP B 1 127 ? 1.810 -28.315 -48.874 1.00 34.61 126 ASP B C 1
ATOM 2880 O O . ASP B 1 127 ? 1.869 -28.788 -50.016 1.00 34.72 126 ASP B O 1
ATOM 2885 N N . ASN B 1 128 ? 0.749 -28.486 -48.090 1.00 32.18 127 ASN B N 1
ATOM 2886 C CA . ASN B 1 128 ? -0.372 -29.302 -48.555 1.00 33.55 127 ASN B CA 1
ATOM 2887 C C . ASN B 1 128 ? -1.011 -28.714 -49.809 1.00 35.23 127 ASN B C 1
ATOM 2888 O O . ASN B 1 128 ? -1.325 -29.449 -50.755 1.00 35.50 127 ASN B O 1
ATOM 2893 N N . ALA B 1 129 ? -1.204 -27.386 -49.846 1.00 32.24 128 ALA B N 1
ATOM 2894 C CA . ALA B 1 129 ? -1.844 -26.770 -50.999 1.00 31.82 128 ALA B CA 1
ATOM 2895 C C . ALA B 1 129 ? -0.958 -26.866 -52.232 1.00 33.53 128 ALA B C 1
ATOM 2896 O O . ALA B 1 129 ? -1.455 -27.054 -53.345 1.00 34.61 128 ALA B O 1
ATOM 2898 N N . LEU B 1 130 ? 0.355 -26.725 -52.045 1.00 31.17 129 LEU B N 1
ATOM 2899 C CA . LEU B 1 130 ? 1.280 -26.792 -53.170 1.00 31.56 129 LEU B CA 1
ATOM 2900 C C . LEU B 1 130 ? 1.394 -28.216 -53.698 1.00 31.95 129 LEU B C 1
ATOM 2901 O O . LEU B 1 130 ? 1.460 -28.428 -54.919 1.00 34.19 129 LEU B O 1
ATOM 2906 N N . LYS B 1 131 ? 1.434 -29.192 -52.797 1.00 31.14 130 LYS B N 1
ATOM 2907 C CA . LYS B 1 131 ? 1.504 -30.586 -53.236 1.00 35.00 130 LYS B CA 1
ATOM 2908 C C . LYS B 1 131 ? 0.273 -30.964 -54.051 1.00 36.07 130 LYS B C 1
ATOM 2909 O O . LYS B 1 131 ? 0.373 -31.713 -55.037 1.00 36.24 130 LYS B O 1
ATOM 2915 N N . GLN B 1 132 ? -0.897 -30.458 -53.657 1.00 36.64 131 GLN B N 1
ATOM 2916 C CA . GLN B 1 132 ? -2.119 -30.749 -54.400 1.00 37.25 131 GLN B CA 1
ATOM 2917 C C . GLN B 1 132 ? -2.084 -30.177 -55.809 1.00 39.01 131 GLN B C 1
ATOM 2918 O O . GLN B 1 132 ? -2.803 -30.671 -56.681 1.00 42.04 131 GLN B O 1
ATOM 2924 N N . GLN B 1 133 ? -1.262 -29.159 -56.054 1.00 33.81 132 GLN B N 1
ATOM 2925 C CA . GLN B 1 133 ? -1.106 -28.569 -57.372 1.00 35.35 132 GLN B CA 1
ATOM 2926 C C . GLN B 1 133 ? 0.022 -29.199 -58.164 1.00 34.19 132 GLN B C 1
ATOM 2927 O O . GLN B 1 133 ? 0.316 -28.729 -59.272 1.00 39.70 132 GLN B O 1
ATOM 2933 N N . GLY B 1 134 ? 0.674 -30.214 -57.613 1.00 37.32 133 GLY B N 1
ATOM 2934 C CA . GLY B 1 134 ? 1.692 -30.946 -58.336 1.00 37.60 133 GLY B CA 1
ATOM 2935 C C . GLY B 1 134 ? 3.108 -30.471 -58.129 1.00 38.83 133 GLY B C 1
ATOM 2936 O O . GLY B 1 134 ? 4.007 -30.937 -58.837 1.00 37.51 133 GLY B O 1
ATOM 2937 N N . TYR B 1 135 ? 3.351 -29.549 -57.204 1.00 34.01 134 TYR B N 1
ATOM 2938 C CA . TYR B 1 135 ? 4.722 -29.140 -56.951 1.00 34.52 134 TYR B CA 1
ATOM 2939 C C . TYR B 1 135 ? 5.450 -30.199 -56.138 1.00 37.11 134 TYR B C 1
ATOM 2940 O O . TYR B 1 135 ? 4.912 -30.756 -55.174 1.00 38.56 134 TYR B O 1
ATOM 2949 N N . LEU B 1 136 ? 6.679 -30.500 -56.552 1.00 35.94 135 LEU B N 1
ATOM 2950 C CA . LEU B 1 136 ? 7.408 -31.653 -56.064 1.00 36.94 135 LEU B CA 1
ATOM 2951 C C . LEU B 1 136 ? 8.605 -31.310 -55.190 1.00 38.05 135 LEU B C 1
ATOM 2952 O O . LEU B 1 136 ? 9.254 -32.222 -54.675 1.00 37.37 135 LEU B O 1
ATOM 2957 N N . ASN B 1 137 ? 8.908 -30.029 -54.983 1.00 35.56 136 ASN B N 1
ATOM 2958 C CA . ASN B 1 137 ? 10.187 -29.636 -54.405 1.00 32.19 136 ASN B CA 1
ATOM 2959 C C . ASN B 1 137 ? 9.939 -28.461 -53.450 1.00 31.40 136 ASN B C 1
ATOM 2960 O O . ASN B 1 137 ? 10.236 -27.318 -53.769 1.00 32.90 136 ASN B O 1
ATOM 2965 N N . ILE B 1 138 ? 9.382 -28.769 -52.281 1.00 32.55 137 ILE B N 1
ATOM 2966 C CA . ILE B 1 138 ? 8.915 -27.765 -51.328 1.00 32.58 137 ILE B CA 1
ATOM 2967 C C . ILE B 1 138 ? 9.682 -27.920 -50.028 1.00 32.07 137 ILE B C 1
ATOM 2968 O O . ILE B 1 138 ? 9.760 -29.024 -49.474 1.00 35.93 137 ILE B O 1
ATOM 2973 N N . SER B 1 139 ? 10.219 -26.810 -49.521 1.00 29.68 138 SER B N 1
ATOM 2974 C CA . SER B 1 139 ? 10.862 -26.734 -48.225 1.00 28.02 138 SER B CA 1
ATOM 2975 C C . SER B 1 139 ? 10.171 -25.663 -47.396 1.00 29.23 138 SER B C 1
ATOM 2976 O O . SER B 1 139 ? 9.555 -24.742 -47.940 1.00 30.45 138 SER B O 1
ATOM 2979 N N . HIS B 1 140 ? 10.270 -25.790 -46.075 1.00 30.28 139 HIS B N 1
ATOM 2980 C CA . HIS B 1 140 ? 9.641 -24.798 -45.218 1.00 30.87 139 HIS B CA 1
ATOM 2981 C C . HIS B 1 140 ? 10.538 -24.458 -44.039 1.00 30.47 139 HIS B C 1
ATOM 2982 O O . HIS B 1 140 ? 11.337 -25.277 -43.577 1.00 34.06 139 HIS B O 1
ATOM 2989 N N . LEU B 1 141 ? 10.394 -23.226 -43.553 1.00 27.42 140 LEU B N 1
ATOM 2990 C CA . LEU B 1 141 ? 11.249 -22.743 -42.478 1.00 28.94 140 LEU B CA 1
ATOM 2991 C C . LEU B 1 141 ? 10.475 -21.727 -41.654 1.00 29.31 140 LEU B C 1
ATOM 2992 O O . LEU B 1 141 ? 9.993 -20.728 -42.196 1.00 28.54 140 LEU B O 1
ATOM 2997 N N . ALA B 1 142 ? 10.306 -22.012 -40.364 1.00 29.43 141 ALA B N 1
ATOM 2998 C CA . ALA B 1 142 ? 9.770 -21.006 -39.455 1.00 28.06 141 ALA B CA 1
ATOM 2999 C C . ALA B 1 142 ? 10.875 -20.017 -39.117 1.00 33.88 141 ALA B C 1
ATOM 3000 O O . ALA B 1 142 ? 11.982 -20.415 -38.739 1.00 35.40 141 ALA B O 1
ATOM 3002 N N . THR B 1 143 ? 10.598 -18.733 -39.301 1.00 28.67 142 THR B N 1
ATOM 3003 C CA . THR B 1 143 ? 11.569 -17.680 -38.993 1.00 28.99 142 THR B CA 1
ATOM 3004 C C . THR B 1 143 ? 10.945 -16.726 -37.978 1.00 29.39 142 THR B C 1
ATOM 3005 O O . THR B 1 143 ? 10.727 -15.540 -38.271 1.00 29.50 142 THR B O 1
ATOM 3009 N N . SER B 1 144 ? 10.708 -17.250 -36.770 1.00 28.56 143 SER B N 1
ATOM 3010 C CA . SER B 1 144 ? 9.894 -16.574 -35.761 1.00 28.76 143 SER B CA 1
ATOM 3011 C C . SER B 1 144 ? 10.425 -15.187 -35.428 1.00 30.74 143 SER B C 1
ATOM 3012 O O . SER B 1 144 ? 9.647 -14.230 -35.307 1.00 29.19 143 SER B O 1
ATOM 3015 N N . LEU B 1 145 ? 11.738 -15.058 -35.248 1.00 30.10 144 LEU B N 1
ATOM 3016 C CA . LEU B 1 145 ? 12.260 -13.787 -34.745 1.00 29.40 144 LEU B CA 1
ATOM 3017 C C . LEU B 1 145 ? 12.181 -12.647 -35.749 1.00 30.59 144 LEU B C 1
ATOM 3018 O O . LEU B 1 145 ? 12.338 -11.483 -35.344 1.00 28.63 144 LEU B O 1
ATOM 3023 N N . PHE B 1 146 ? 11.954 -12.933 -37.036 1.00 28.49 145 PHE B N 1
ATOM 3024 C CA . PHE B 1 146 ? 11.740 -11.843 -37.980 1.00 26.85 145 PHE B CA 1
ATOM 3025 C C . PHE B 1 146 ? 10.585 -10.950 -37.528 1.00 28.22 145 PHE B C 1
ATOM 3026 O O . PHE B 1 146 ? 10.616 -9.737 -37.757 1.00 28.27 145 PHE B O 1
ATOM 3034 N N . VAL B 1 147 ? 9.559 -11.520 -36.893 1.00 26.90 146 VAL B N 1
ATOM 3035 C CA . VAL B 1 147 ? 8.382 -10.721 -36.531 1.00 27.95 146 VAL B CA 1
ATOM 3036 C C . VAL B 1 147 ? 8.746 -9.643 -35.508 1.00 28.30 146 VAL B C 1
ATOM 3037 O O . VAL B 1 147 ? 8.527 -8.451 -35.774 1.00 28.79 146 VAL B O 1
ATOM 3041 N N . PRO B 1 148 ? 9.280 -9.982 -34.333 1.00 27.69 147 PRO B N 1
ATOM 3042 C CA . PRO B 1 148 ? 9.627 -8.907 -33.384 1.00 28.96 147 PRO B CA 1
ATOM 3043 C C . PRO B 1 148 ? 10.701 -7.976 -33.913 1.00 29.07 147 PRO B C 1
ATOM 3044 O O . PRO B 1 148 ? 10.676 -6.781 -33.599 1.00 28.91 147 PRO B O 1
ATOM 3048 N N . LEU B 1 149 ? 11.661 -8.481 -34.690 1.00 28.74 148 LEU B N 1
ATOM 3049 C CA . LEU B 1 149 ? 12.659 -7.581 -35.270 1.00 29.89 148 LEU B CA 1
ATOM 3050 C C . LEU B 1 149 ? 11.999 -6.518 -36.138 1.00 30.10 148 LEU B C 1
ATOM 3051 O O . LEU B 1 149 ? 12.285 -5.326 -36.000 1.00 30.60 148 LEU B O 1
ATOM 3056 N N . ILE B 1 150 ? 11.100 -6.933 -37.032 1.00 26.27 149 ILE B N 1
ATOM 3057 C CA . ILE B 1 150 ? 10.452 -5.987 -37.936 1.00 29.05 149 ILE B CA 1
ATOM 3058 C C . ILE B 1 150 ? 9.573 -5.008 -37.163 1.00 31.30 149 ILE B C 1
ATOM 3059 O O . ILE B 1 150 ? 9.541 -3.812 -37.476 1.00 31.70 149 ILE B O 1
ATOM 3064 N N . GLU B 1 151 ? 8.873 -5.478 -36.121 1.00 30.64 150 GLU B N 1
ATOM 3065 C CA . GLU B 1 151 ? 8.056 -4.564 -35.327 1.00 31.21 150 GLU B CA 1
ATOM 3066 C C . GLU B 1 151 ? 8.903 -3.548 -34.573 1.00 33.61 150 GLU B C 1
ATOM 3067 O O . GLU B 1 151 ? 8.399 -2.469 -34.240 1.00 37.38 150 GLU B O 1
ATOM 3073 N N . GLU B 1 152 ? 10.167 -3.865 -34.292 1.00 31.91 151 GLU B N 1
ATOM 3074 C CA . GLU B 1 152 ? 11.073 -2.886 -33.696 1.00 35.44 151 GLU B CA 1
ATOM 3075 C C . GLU B 1 152 ? 11.723 -1.985 -34.740 1.00 36.80 151 GLU B C 1
ATOM 3076 O O . GLU B 1 152 ? 12.547 -1.133 -34.380 1.00 39.19 151 GLU B O 1
ATOM 3082 N N . SER B 1 153 ? 11.401 -2.176 -36.017 1.00 33.30 152 SER B N 1
ATOM 3083 C CA . SER B 1 153 ? 11.966 -1.402 -37.111 1.00 33.82 152 SER B CA 1
ATOM 3084 C C . SER B 1 153 ? 13.434 -1.725 -37.358 1.00 35.45 152 SER B C 1
ATOM 3085 O O . SER B 1 153 ? 14.192 -0.852 -37.794 1.00 39.54 152 SER B O 1
ATOM 3088 N N . ILE B 1 154 ? 13.846 -2.959 -37.070 1.00 35.19 153 ILE B N 1
ATOM 3089 C CA . ILE B 1 154 ? 15.181 -3.449 -37.424 1.00 35.49 153 ILE B CA 1
ATOM 3090 C C . ILE B 1 154 ? 15.060 -4.007 -38.841 1.00 35.82 153 ILE B C 1
ATOM 3091 O O . ILE B 1 154 ? 14.818 -5.203 -39.051 1.00 35.76 153 ILE B O 1
ATOM 3096 N N . LEU B 1 155 ? 15.207 -3.128 -39.835 1.00 34.40 154 LEU B N 1
ATOM 3097 C CA . LEU B 1 155 ? 15.034 -3.511 -41.234 1.00 36.80 154 LEU B CA 1
ATOM 3098 C C . LEU B 1 155 ? 16.347 -3.517 -42.012 1.00 36.26 154 LEU B C 1
ATOM 3099 O O . LEU B 1 155 ? 16.336 -3.709 -43.236 1.00 37.34 154 LEU B O 1
ATOM 3104 N N . GLU B 1 156 ? 17.474 -3.354 -41.329 1.00 39.23 155 GLU B N 1
ATOM 3105 C CA . GLU B 1 156 ? 18.791 -3.343 -41.950 1.00 40.58 155 GLU B CA 1
ATOM 3106 C C . GLU B 1 156 ? 19.807 -3.477 -40.828 1.00 40.95 155 GLU B C 1
ATOM 3107 O O . GLU B 1 156 ? 19.451 -3.456 -39.648 1.00 41.11 155 GLU B O 1
ATOM 3113 N N . GLY B 1 157 ? 21.073 -3.651 -41.201 1.00 39.46 156 GLY B N 1
ATOM 3114 C CA . GLY B 1 157 ? 22.134 -3.677 -40.206 1.00 42.18 156 GLY B CA 1
ATOM 3115 C C . GLY B 1 157 ? 22.506 -5.066 -39.721 1.00 42.20 156 GLY B C 1
ATOM 3116 O O . GLY B 1 157 ? 21.975 -6.094 -40.154 1.00 39.89 156 GLY B O 1
ATOM 3117 N N . GLU B 1 158 ? 23.442 -5.072 -38.764 1.00 42.61 157 GLU B N 1
ATOM 3118 C CA . GLU B 1 158 ? 24.094 -6.307 -38.323 1.00 45.08 157 GLU B CA 1
ATOM 3119 C C . GLU B 1 158 ? 23.131 -7.247 -37.605 1.00 42.62 157 GLU B C 1
ATOM 3120 O O . GLU B 1 158 ? 23.265 -8.472 -37.699 1.00 39.70 157 GLU B O 1
ATOM 3126 N N . LEU B 1 159 ? 22.196 -6.704 -36.829 1.00 40.31 158 LEU B N 1
ATOM 3127 C CA . LEU B 1 159 ? 21.278 -7.571 -36.098 1.00 37.95 158 LEU B CA 1
ATOM 3128 C C . LEU B 1 159 ? 20.363 -8.328 -37.060 1.00 38.45 158 LEU B C 1
ATOM 3129 O O . LEU B 1 159 ? 20.175 -9.547 -36.927 1.00 36.82 158 LEU B O 1
ATOM 3134 N N . LEU B 1 160 ? 19.809 -7.631 -38.059 1.00 37.72 159 LEU B N 1
ATOM 3135 C CA . LEU B 1 160 ? 18.982 -8.318 -39.047 1.00 36.80 159 LEU B CA 1
ATOM 3136 C C . LEU B 1 160 ? 19.807 -9.316 -39.850 1.00 37.40 159 LEU B C 1
ATOM 3137 O O . LEU B 1 160 ? 19.367 -10.444 -40.094 1.00 34.88 159 LEU B O 1
ATOM 3142 N N . GLU B 1 161 ? 21.001 -8.917 -40.288 1.00 35.83 160 GLU B N 1
ATOM 3143 C CA . GLU B 1 161 ? 21.828 -9.842 -41.059 1.00 38.11 160 GLU B CA 1
ATOM 3144 C C . GLU B 1 161 ? 22.171 -11.093 -40.247 1.00 37.91 160 GLU B C 1
ATOM 3145 O O . GLU B 1 161 ? 22.116 -12.219 -40.765 1.00 37.61 160 GLU B O 1
ATOM 3151 N N . THR B 1 162 ? 22.511 -10.922 -38.964 1.00 36.47 161 THR B N 1
ATOM 3152 C CA . THR B 1 162 ? 22.842 -12.072 -38.129 1.00 36.27 161 THR B CA 1
ATOM 3153 C C . THR B 1 162 ? 21.624 -12.961 -37.916 1.00 36.50 161 THR B C 1
ATOM 3154 O O . THR B 1 162 ? 21.747 -14.187 -37.881 1.00 36.12 161 THR B O 1
ATOM 3158 N N . CYS B 1 163 ? 20.437 -12.358 -37.784 1.00 34.67 162 CYS B N 1
ATOM 3159 C CA . CYS B 1 163 ? 19.214 -13.153 -37.664 1.00 31.68 162 CYS B CA 1
ATOM 3160 C C . CYS B 1 163 ? 18.932 -13.936 -38.944 1.00 33.68 162 CYS B C 1
ATOM 3161 O O . CYS B 1 163 ? 18.548 -15.115 -38.891 1.00 32.60 162 CYS B O 1
ATOM 3164 N N . MET B 1 164 ? 19.078 -13.294 -40.105 1.00 34.54 163 MET B N 1
ATOM 3165 C CA . MET B 1 164 ? 18.910 -14.035 -41.353 1.00 33.40 163 MET B CA 1
ATOM 3166 C C . MET B 1 164 ? 19.919 -15.171 -41.455 1.00 34.96 163 MET B C 1
ATOM 3167 O O . MET B 1 164 ? 19.561 -16.301 -41.805 1.00 34.68 163 MET B O 1
ATOM 3172 N N . HIS B 1 165 ? 21.184 -14.903 -41.127 1.00 34.48 164 HIS B N 1
ATOM 3173 C CA . HIS B 1 165 ? 22.181 -15.970 -41.146 1.00 37.16 164 HIS B CA 1
ATOM 3174 C C . HIS B 1 165 ? 21.782 -17.114 -40.218 1.00 37.12 164 HIS B C 1
ATOM 3175 O O . HIS B 1 165 ? 21.954 -18.292 -40.557 1.00 38.96 164 HIS B O 1
ATOM 3182 N N . TYR B 1 166 ? 21.247 -16.783 -39.040 1.00 34.29 165 TYR B N 1
ATOM 3183 C CA . TYR B 1 166 ? 20.851 -17.802 -38.081 1.00 36.69 165 TYR B CA 1
ATOM 3184 C C . TYR B 1 166 ? 19.832 -18.757 -38.687 1.00 34.64 165 TYR B C 1
ATOM 3185 O O . TYR B 1 166 ? 19.954 -19.974 -38.538 1.00 35.89 165 TYR B O 1
ATOM 3194 N N . TYR B 1 167 ? 18.835 -18.225 -39.403 1.00 33.25 166 TYR B N 1
ATOM 3195 C CA . TYR B 1 167 ? 17.756 -19.074 -39.903 1.00 33.35 166 TYR B CA 1
ATOM 3196 C C . TYR B 1 167 ? 18.112 -19.760 -41.218 1.00 34.75 166 TYR B C 1
ATOM 3197 O O . TYR B 1 167 ? 17.681 -20.895 -41.452 1.00 34.58 166 TYR B O 1
ATOM 3206 N N . PHE B 1 168 ? 18.894 -19.105 -42.068 1.00 33.61 167 PHE B N 1
ATOM 3207 C CA . PHE B 1 168 ? 19.098 -19.572 -43.436 1.00 35.71 167 PHE B CA 1
ATOM 3208 C C . PHE B 1 168 ? 20.311 -20.481 -43.586 1.00 40.87 167 PHE B C 1
ATOM 3209 O O . PHE B 1 168 ? 20.350 -21.297 -44.515 1.00 39.01 167 PHE B O 1
ATOM 3217 N N . THR B 1 169 ? 21.304 -20.360 -42.708 1.00 40.21 168 THR B N 1
ATOM 3218 C CA . THR B 1 169 ? 22.502 -21.187 -42.852 1.00 42.93 168 THR B CA 1
ATOM 3219 C C . THR B 1 169 ? 22.201 -22.681 -42.885 1.00 44.37 168 THR B C 1
ATOM 3220 O O . THR B 1 169 ? 22.778 -23.377 -43.738 1.00 46.46 168 THR B O 1
ATOM 3224 N N . PRO B 1 170 ? 21.329 -23.235 -42.037 1.00 42.76 169 PRO B N 1
ATOM 3225 C CA . PRO B 1 170 ? 21.060 -24.681 -42.109 1.00 44.35 169 PRO B CA 1
ATOM 3226 C C . PRO B 1 170 ? 20.310 -25.122 -43.360 1.00 45.56 169 PRO B C 1
ATOM 3227 O O . PRO B 1 170 ? 20.100 -26.330 -43.522 1.00 43.09 169 PRO B O 1
ATOM 3231 N N . LEU B 1 171 ? 19.908 -24.211 -44.247 1.00 40.28 170 LEU B N 1
ATOM 3232 C CA . LEU B 1 171 ? 19.117 -24.612 -45.406 1.00 42.73 170 LEU B CA 1
ATOM 3233 C C . LEU B 1 171 ? 19.926 -25.518 -46.318 1.00 45.56 170 LEU B C 1
ATOM 3234 O O . LEU B 1 171 ? 21.090 -25.244 -46.619 1.00 44.19 170 LEU B O 1
ATOM 3239 N N . GLU B 1 172 ? 19.287 -26.582 -46.785 1.00 43.76 171 GLU B N 1
ATOM 3240 C CA . GLU B 1 172 ? 19.944 -27.502 -47.700 1.00 49.81 171 GLU B CA 1
ATOM 3241 C C . GLU B 1 172 ? 19.660 -27.182 -49.164 1.00 49.48 171 GLU B C 1
ATOM 3242 O O . GLU B 1 172 ? 20.458 -27.553 -50.036 1.00 51.31 171 GLU B O 1
ATOM 3248 N N . ILE B 1 173 ? 18.543 -26.504 -49.462 1.00 43.68 172 ILE B N 1
ATOM 3249 C CA . ILE B 1 173 ? 18.176 -26.191 -50.836 1.00 42.25 172 ILE B CA 1
ATOM 3250 C C . ILE B 1 173 ? 18.457 -24.720 -51.098 1.00 40.68 172 ILE B C 1
ATOM 3251 O O . ILE B 1 173 ? 18.304 -23.865 -50.221 1.00 40.48 172 ILE B O 1
ATOM 3256 N N . LEU B 1 174 ? 18.833 -24.423 -52.335 1.00 40.56 173 LEU B N 1
ATOM 3257 C CA . LEU B 1 174 ? 18.902 -23.053 -52.816 1.00 40.77 173 LEU B CA 1
ATOM 3258 C C . LEU B 1 174 ? 17.577 -22.727 -53.494 1.00 40.49 173 LEU B C 1
ATOM 3259 O O . LEU B 1 174 ? 17.283 -23.294 -54.550 1.00 39.42 173 LEU B O 1
ATOM 3264 N N . PRO B 1 175 ? 16.751 -21.845 -52.935 1.00 35.54 174 PRO B N 1
ATOM 3265 C CA . PRO B 1 175 ? 15.402 -21.661 -53.483 1.00 34.70 174 PRO B CA 1
ATOM 3266 C C . PRO B 1 175 ? 15.373 -20.870 -54.778 1.00 33.14 174 PRO B C 1
ATOM 3267 O O . PRO B 1 175 ? 16.110 -19.898 -54.956 1.00 37.34 174 PRO B O 1
ATOM 3271 N N . GLU B 1 176 ? 14.455 -21.267 -55.661 1.00 32.55 175 GLU B N 1
ATOM 3272 C CA . GLU B 1 176 ? 14.104 -20.496 -56.843 1.00 34.25 175 GLU B CA 1
ATOM 3273 C C . GLU B 1 176 ? 12.947 -19.546 -56.559 1.00 33.17 175 GLU B C 1
ATOM 3274 O O . GLU B 1 176 ? 12.826 -18.503 -57.207 1.00 33.65 175 GLU B O 1
ATOM 3280 N N . VAL B 1 177 ? 12.106 -19.908 -55.589 1.00 31.37 176 VAL B N 1
ATOM 3281 C CA . VAL B 1 177 ? 10.905 -19.177 -55.198 1.00 29.63 176 VAL B CA 1
ATOM 3282 C C . VAL B 1 177 ? 10.869 -19.143 -53.672 1.00 27.33 176 VAL B C 1
ATOM 3283 O O . VAL B 1 177 ? 11.094 -20.171 -53.033 1.00 29.18 176 VAL B O 1
ATOM 3287 N N . ILE B 1 178 ? 10.571 -17.980 -53.085 1.00 28.15 177 ILE B N 1
ATOM 3288 C CA . ILE B 1 178 ? 10.411 -17.845 -51.634 1.00 25.87 177 ILE B CA 1
ATOM 3289 C C . ILE B 1 178 ? 9.046 -17.238 -51.368 1.00 27.61 177 ILE B C 1
ATOM 3290 O O . ILE B 1 178 ? 8.748 -16.140 -51.854 1.00 29.96 177 ILE B O 1
ATOM 3295 N N . ILE B 1 179 ? 8.223 -17.940 -50.599 1.00 28.86 178 ILE B N 1
ATOM 3296 C CA . ILE B 1 179 ? 6.905 -17.437 -50.235 1.00 26.02 178 ILE B CA 1
ATOM 3297 C C . ILE B 1 179 ? 7.039 -16.643 -48.941 1.00 27.25 178 ILE B C 1
ATOM 3298 O O . ILE B 1 179 ? 7.501 -17.175 -47.924 1.00 27.94 178 ILE B O 1
ATOM 3303 N N . LEU B 1 180 ? 6.665 -15.365 -48.985 1.00 26.81 179 LEU B N 1
ATOM 3304 C CA . LEU B 1 180 ? 6.681 -14.525 -47.786 1.00 25.86 179 LEU B CA 1
ATOM 3305 C C . LEU B 1 180 ? 5.386 -14.797 -47.036 1.00 27.41 179 LEU B C 1
ATOM 3306 O O . LEU B 1 180 ? 4.441 -13.999 -47.051 1.00 30.11 179 LEU B O 1
ATOM 3311 N N . GLY B 1 181 ? 5.364 -15.942 -46.341 1.00 26.58 180 GLY B N 1
ATOM 3312 C CA . GLY B 1 181 ? 4.139 -16.435 -45.749 1.00 27.57 180 GLY B CA 1
ATOM 3313 C C . GLY B 1 181 ? 3.842 -15.856 -44.376 1.00 25.70 180 GLY B C 1
ATOM 3314 O O . GLY B 1 181 ? 3.412 -16.590 -43.487 1.00 27.31 180 GLY B O 1
ATOM 3315 N N . CYS B 1 182 ? 4.050 -14.546 -44.228 1.00 25.80 181 CYS B N 1
ATOM 3316 C CA . CYS B 1 182 ? 3.828 -13.806 -42.985 1.00 25.82 181 CYS B CA 1
ATOM 3317 C C . CYS B 1 182 ? 3.663 -12.329 -43.348 1.00 25.85 181 CYS B C 1
ATOM 3318 O O . CYS B 1 182 ? 4.369 -11.819 -44.224 1.00 28.42 181 CYS B O 1
ATOM 3321 N N . THR B 1 183 ? 2.701 -11.658 -42.692 1.00 26.04 182 THR B N 1
ATOM 3322 C CA . THR B 1 183 ? 2.411 -10.251 -42.991 1.00 26.38 182 THR B CA 1
ATOM 3323 C C . THR B 1 183 ? 3.642 -9.361 -42.894 1.00 27.31 182 THR B C 1
ATOM 3324 O O . THR B 1 183 ? 3.721 -8.326 -43.578 1.00 27.53 182 THR B O 1
ATOM 3328 N N . HIS B 1 184 ? 4.559 -9.690 -41.988 1.00 26.26 183 HIS B N 1
ATOM 3329 C CA . HIS B 1 184 ? 5.673 -8.793 -41.714 1.00 29.07 183 HIS B CA 1
ATOM 3330 C C . HIS B 1 184 ? 6.779 -8.883 -42.757 1.00 29.33 183 HIS B C 1
ATOM 3331 O O . HIS B 1 184 ? 7.541 -7.928 -42.912 1.00 27.75 183 HIS B O 1
ATOM 3338 N N . PHE B 1 185 ? 6.883 -9.989 -43.479 1.00 28.12 184 PHE B N 1
ATOM 3339 C CA . PHE B 1 185 ? 8.123 -10.259 -44.206 1.00 27.59 184 PHE B CA 1
ATOM 3340 C C . PHE B 1 185 ? 8.326 -9.393 -45.456 1.00 29.38 184 PHE B C 1
ATOM 3341 O O . PHE B 1 185 ? 9.479 -9.196 -45.853 1.00 29.88 184 PHE B O 1
ATOM 3349 N N . PRO B 1 186 ? 7.289 -8.835 -46.098 1.00 27.70 185 PRO B N 1
ATOM 3350 C CA . PRO B 1 186 ? 7.571 -7.890 -47.192 1.00 28.97 185 PRO B CA 1
ATOM 3351 C C . PRO B 1 186 ? 8.498 -6.755 -46.777 1.00 29.86 185 PRO B C 1
ATOM 3352 O O . PRO B 1 186 ? 9.210 -6.212 -47.633 1.00 30.45 185 PRO B O 1
ATOM 3356 N N . LEU B 1 187 ? 8.505 -6.367 -45.497 1.00 28.11 186 LEU B N 1
ATOM 3357 C CA . LEU B 1 187 ? 9.336 -5.228 -45.113 1.00 26.97 186 LEU B CA 1
ATOM 3358 C C . LEU B 1 187 ? 10.826 -5.554 -45.118 1.00 30.10 186 LEU B C 1
ATOM 3359 O O . LEU B 1 187 ? 11.640 -4.618 -45.063 1.00 32.35 186 LEU B O 1
ATOM 3364 N N . ILE B 1 188 ? 11.211 -6.830 -45.206 1.00 30.32 187 ILE B N 1
ATOM 3365 C CA . ILE B 1 188 ? 12.616 -7.176 -45.392 1.00 30.00 187 ILE B CA 1
ATOM 3366 C C . ILE B 1 188 ? 12.834 -7.946 -46.691 1.00 31.05 187 ILE B C 1
ATOM 3367 O O . ILE B 1 188 ? 13.817 -8.652 -46.826 1.00 30.61 187 ILE B O 1
ATOM 3372 N N . ALA B 1 189 ? 11.942 -7.779 -47.673 1.00 30.76 188 ALA B N 1
ATOM 3373 C CA . ALA B 1 189 ? 12.032 -8.603 -48.878 1.00 31.17 188 ALA B CA 1
ATOM 3374 C C . ALA B 1 189 ? 13.339 -8.346 -49.626 1.00 29.52 188 ALA B C 1
ATOM 3375 O O . ALA B 1 189 ? 14.021 -9.286 -50.041 1.00 32.44 188 ALA B O 1
ATOM 3377 N N . GLN B 1 190 ? 13.731 -7.086 -49.729 1.00 30.03 189 GLN B N 1
ATOM 3378 C CA . GLN B 1 190 ? 14.999 -6.748 -50.419 1.00 34.99 189 GLN B CA 1
ATOM 3379 C C . GLN B 1 190 ? 16.198 -7.341 -49.670 1.00 34.10 189 GLN B C 1
ATOM 3380 O O . GLN B 1 190 ? 17.137 -7.788 -50.327 1.00 35.40 189 GLN B O 1
ATOM 3386 N N . LYS B 1 191 ? 16.165 -7.321 -48.343 1.00 30.21 190 LYS B N 1
ATOM 3387 C CA . LYS B 1 191 ? 17.254 -7.920 -47.570 1.00 33.68 190 LYS B CA 1
ATOM 3388 C C . LYS B 1 191 ? 17.313 -9.431 -47.743 1.00 33.53 190 LYS B C 1
ATOM 3389 O O . LYS B 1 191 ? 18.401 -10.017 -47.744 1.00 33.01 190 LYS B O 1
ATOM 3395 N N . ILE B 1 192 ? 16.156 -10.090 -47.831 1.00 30.98 191 ILE B N 1
ATOM 3396 C CA . ILE B 1 192 ? 16.148 -11.530 -48.058 1.00 30.80 191 ILE B CA 1
ATOM 3397 C C . ILE B 1 192 ? 16.714 -11.842 -49.438 1.00 33.87 191 ILE B C 1
ATOM 3398 O O . ILE B 1 192 ? 17.563 -12.728 -49.595 1.00 36.32 191 ILE B O 1
ATOM 3403 N N . GLU B 1 193 ? 16.258 -11.105 -50.450 1.00 32.97 192 GLU B N 1
ATOM 3404 C CA . GLU B 1 193 ? 16.816 -11.226 -51.796 1.00 36.10 192 GLU B CA 1
ATOM 3405 C C . GLU B 1 193 ? 18.329 -11.082 -51.760 1.00 37.20 192 GLU B C 1
ATOM 3406 O O . GLU B 1 193 ? 19.063 -11.920 -52.301 1.00 37.92 192 GLU B O 1
ATOM 3412 N N . GLY B 1 194 ? 18.807 -10.030 -51.085 1.00 36.92 193 GLY B N 1
ATOM 3413 C CA . GLY B 1 194 ? 20.234 -9.760 -51.020 1.00 40.38 193 GLY B CA 1
ATOM 3414 C C . GLY B 1 194 ? 21.006 -10.825 -50.272 1.00 41.57 193 GLY B C 1
ATOM 3415 O O . GLY B 1 194 ? 22.176 -11.074 -50.575 1.00 43.02 193 GLY B O 1
ATOM 3416 N N . TYR B 1 195 ? 20.373 -11.474 -49.291 1.00 37.70 194 TYR B N 1
ATOM 3417 C CA . TYR B 1 195 ? 21.045 -12.568 -48.596 1.00 38.38 194 TYR B CA 1
ATOM 3418 C C . TYR B 1 195 ? 21.366 -13.707 -49.554 1.00 40.01 194 TYR B C 1
ATOM 3419 O O . TYR B 1 195 ? 22.496 -14.205 -49.606 1.00 41.15 194 TYR B O 1
ATOM 3428 N N . PHE B 1 196 ? 20.368 -14.163 -50.297 1.00 37.41 195 PHE B N 1
ATOM 3429 C CA . PHE B 1 196 ? 20.584 -15.318 -51.153 1.00 40.26 195 PHE B CA 1
ATOM 3430 C C . PHE B 1 196 ? 21.456 -14.974 -52.345 1.00 43.77 195 PHE B C 1
ATOM 3431 O O . PHE B 1 196 ? 22.212 -15.823 -52.833 1.00 44.62 195 PHE B O 1
ATOM 3439 N N . MET B 1 197 ? 21.372 -13.735 -52.802 1.00 42.42 196 MET B N 1
ATOM 3440 C CA . MET B 1 197 ? 22.109 -13.307 -53.978 1.00 46.50 196 MET B CA 1
ATOM 3441 C C . MET B 1 197 ? 23.594 -13.244 -53.671 1.00 50.60 196 MET B C 1
ATOM 3442 O O . MET B 1 197 ? 24.418 -13.749 -54.442 1.00 50.80 196 MET B O 1
ATOM 3447 N N . GLY B 1 198 ? 23.938 -12.669 -52.521 1.00 49.25 197 GLY B N 1
ATOM 3448 C CA . GLY B 1 198 ? 25.311 -12.618 -52.072 1.00 54.04 197 GLY B CA 1
ATOM 3449 C C . GLY B 1 198 ? 25.812 -13.993 -51.700 1.00 53.28 197 GLY B C 1
ATOM 3450 O O . GLY B 1 198 ? 26.744 -14.524 -52.315 1.00 55.45 197 GLY B O 1
ATOM 3451 N N . HIS B 1 199 ? 25.175 -14.607 -50.707 1.00 48.62 198 HIS B N 1
ATOM 3452 C CA . HIS B 1 199 ? 25.702 -15.858 -50.189 1.00 51.89 198 HIS B CA 1
ATOM 3453 C C . HIS B 1 199 ? 25.753 -16.971 -51.236 1.00 50.76 198 HIS B C 1
ATOM 3454 O O . HIS B 1 199 ? 26.377 -18.002 -50.969 1.00 53.39 198 HIS B O 1
ATOM 3461 N N . PHE B 1 200 ? 25.165 -16.792 -52.441 1.00 50.50 199 PHE B N 1
ATOM 3462 C CA . PHE B 1 200 ? 25.074 -17.919 -53.370 1.00 49.82 199 PHE B CA 1
ATOM 3463 C C . PHE B 1 200 ? 25.386 -17.581 -54.829 1.00 47.79 199 PHE B C 1
ATOM 3464 O O . PHE B 1 200 ? 25.058 -18.380 -55.725 1.00 46.16 199 PHE B O 1
ATOM 3472 N N . ALA B 1 201 ? 26.010 -16.437 -55.088 1.00 45.14 200 ALA B N 1
ATOM 3473 C CA . ALA B 1 201 ? 26.468 -16.051 -56.429 1.00 41.26 200 ALA B CA 1
ATOM 3474 C C . ALA B 1 201 ? 25.366 -16.191 -57.479 1.00 40.01 200 ALA B C 1
ATOM 3475 O O . ALA B 1 201 ? 25.614 -16.580 -58.625 1.00 41.89 200 ALA B O 1
ATOM 3477 N N . LEU B 1 202 ? 24.138 -15.842 -57.094 1.00 38.52 201 LEU B N 1
ATOM 3478 C CA . LEU B 1 202 ? 23.018 -15.882 -58.025 1.00 38.37 201 LEU B CA 1
ATOM 3479 C C . LEU B 1 202 ? 23.090 -14.713 -59.001 1.00 39.84 201 LEU B C 1
ATOM 3480 O O . LEU B 1 202 ? 23.371 -13.583 -58.593 1.00 40.11 201 LEU B O 1
ATOM 3485 N N . PRO B 1 203 ? 22.804 -14.951 -60.283 1.00 39.37 202 PRO B N 1
ATOM 3486 C CA . PRO B 1 203 ? 22.723 -13.828 -61.227 1.00 42.54 202 PRO B CA 1
ATOM 3487 C C . PRO B 1 203 ? 21.474 -12.989 -61.038 1.00 40.76 202 PRO B C 1
ATOM 3488 O O . PRO B 1 203 ? 21.483 -11.800 -61.382 1.00 40.78 202 PRO B O 1
ATOM 3492 N N . THR B 1 204 ? 20.403 -13.570 -60.510 1.00 35.92 203 THR B N 1
ATOM 3493 C CA . THR B 1 204 ? 19.159 -12.858 -60.259 1.00 35.18 203 THR B CA 1
ATOM 3494 C C . THR B 1 204 ? 18.614 -13.371 -58.932 1.00 33.25 203 THR B C 1
ATOM 3495 O O . THR B 1 204 ? 18.991 -14.456 -58.487 1.00 36.50 203 THR B O 1
ATOM 3499 N N . PRO B 1 205 ? 17.749 -12.612 -58.271 1.00 35.03 204 PRO B N 1
ATOM 3500 C CA . PRO B 1 205 ? 17.248 -13.053 -56.955 1.00 33.70 204 PRO B CA 1
ATOM 3501 C C . PRO B 1 205 ? 16.168 -14.111 -57.106 1.00 32.28 204 PRO B C 1
ATOM 3502 O O . PRO B 1 205 ? 15.513 -14.201 -58.154 1.00 33.59 204 PRO B O 1
ATOM 3506 N N . PRO B 1 206 ? 15.947 -14.929 -56.076 1.00 31.03 205 PRO B N 1
ATOM 3507 C CA . PRO B 1 206 ? 14.765 -15.796 -56.072 1.00 32.32 205 PRO B CA 1
ATOM 3508 C C . PRO B 1 206 ? 13.502 -14.966 -56.253 1.00 29.65 205 PRO B C 1
ATOM 3509 O O . PRO B 1 206 ? 13.439 -13.792 -55.874 1.00 33.61 205 PRO B O 1
ATOM 3513 N N . LEU B 1 207 ? 12.476 -15.594 -56.816 1.00 31.40 206 LEU B N 1
ATOM 3514 C CA . LEU B 1 207 ? 11.175 -14.949 -56.956 1.00 32.61 206 LEU B CA 1
ATOM 3515 C C . LEU B 1 207 ? 10.514 -14.917 -55.584 1.00 30.57 206 LEU B C 1
ATOM 3516 O O . LEU B 1 207 ? 10.327 -15.969 -54.986 1.00 30.59 206 LEU B O 1
ATOM 3521 N N . LEU B 1 208 ? 10.146 -13.730 -55.091 1.00 31.81 207 LEU B N 1
ATOM 3522 C CA . LEU B 1 208 ? 9.457 -13.625 -53.807 1.00 31.11 207 LEU B CA 1
ATOM 3523 C C . LEU B 1 208 ? 7.962 -13.453 -54.048 1.00 31.19 207 LEU B C 1
ATOM 3524 O O . LEU B 1 208 ? 7.553 -12.619 -54.862 1.00 35.73 207 LEU B O 1
ATOM 3529 N N . ILE B 1 209 ? 7.153 -14.247 -53.352 1.00 29.73 208 ILE B N 1
ATOM 3530 C CA . ILE B 1 209 ? 5.699 -14.162 -53.439 1.00 29.52 208 ILE B CA 1
ATOM 3531 C C . ILE B 1 209 ? 5.199 -13.346 -52.247 1.00 27.95 208 ILE B C 1
ATOM 3532 O O . ILE B 1 209 ? 5.426 -13.717 -51.091 1.00 29.66 208 ILE B O 1
ATOM 3537 N N . HIS B 1 210 ? 4.529 -12.228 -52.541 1.00 28.16 209 HIS B N 1
ATOM 3538 C CA . HIS B 1 210 ? 4.031 -11.268 -51.558 1.00 29.03 209 HIS B CA 1
ATOM 3539 C C . HIS B 1 210 ? 2.538 -11.533 -51.347 1.00 29.50 209 HIS B C 1
ATOM 3540 O O . HIS B 1 210 ? 1.766 -11.497 -52.307 1.00 31.21 209 HIS B O 1
ATOM 3547 N N . SER B 1 211 ? 2.136 -11.846 -50.108 1.00 30.16 210 SER B N 1
ATOM 3548 C CA . SER B 1 211 ? 0.741 -12.231 -49.852 1.00 30.17 210 SER B CA 1
ATOM 3549 C C . SER B 1 211 ? -0.235 -11.130 -50.256 1.00 31.80 210 SER B C 1
ATOM 3550 O O . SER B 1 211 ? -1.343 -11.409 -50.739 1.00 32.98 210 SER B O 1
ATOM 3553 N N . GLY B 1 212 ? 0.136 -9.876 -50.023 1.00 31.82 211 GLY B N 1
ATOM 3554 C CA . GLY B 1 212 ? -0.761 -8.784 -50.350 1.00 31.35 211 GLY B CA 1
ATOM 3555 C C . GLY B 1 212 ? -0.963 -8.637 -51.845 1.00 34.74 211 GLY B C 1
ATOM 3556 O O . GLY B 1 212 ? -2.090 -8.451 -52.315 1.00 33.38 211 GLY B O 1
ATOM 3557 N N . ASP B 1 213 ? 0.120 -8.720 -52.622 1.00 33.04 212 ASP B N 1
ATOM 3558 C CA . ASP B 1 213 ? -0.053 -8.580 -54.061 1.00 33.53 212 ASP B CA 1
ATOM 3559 C C . ASP B 1 213 ? -0.805 -9.773 -54.628 1.00 34.41 212 ASP B C 1
ATOM 3560 O O . ASP B 1 213 ? -1.628 -9.613 -55.536 1.00 35.87 212 ASP B O 1
ATOM 3565 N N . ALA B 1 214 ? -0.575 -10.964 -54.065 1.00 32.17 213 ALA B N 1
ATOM 3566 C CA . ALA B 1 214 ? -1.291 -12.150 -54.528 1.00 31.53 213 ALA B CA 1
ATOM 3567 C C . ALA B 1 214 ? -2.784 -12.028 -54.262 1.00 36.69 213 ALA B C 1
ATOM 3568 O O . ALA B 1 214 ? -3.605 -12.406 -55.113 1.00 34.63 213 ALA B O 1
ATOM 3570 N N . ILE B 1 215 ? -3.168 -11.498 -53.093 1.00 31.48 214 ILE B N 1
ATOM 3571 C CA . ILE B 1 215 ? -4.603 -11.436 -52.837 1.00 34.51 214 ILE B CA 1
ATOM 3572 C C . ILE B 1 215 ? -5.253 -10.339 -53.671 1.00 33.53 214 ILE B C 1
ATOM 3573 O O . ILE B 1 215 ? -6.402 -10.497 -54.096 1.00 34.72 214 ILE B O 1
ATOM 3578 N N . VAL B 1 216 ? -4.541 -9.233 -53.954 1.00 31.76 215 VAL B N 1
ATOM 3579 C CA . VAL B 1 216 ? -5.059 -8.234 -54.901 1.00 34.37 215 VAL B CA 1
ATOM 3580 C C . VAL B 1 216 ? -5.344 -8.875 -56.257 1.00 39.92 215 VAL B C 1
ATOM 3581 O O . VAL B 1 216 ? -6.405 -8.662 -56.857 1.00 35.96 215 VAL B O 1
ATOM 3585 N N . GLU B 1 217 ? -4.381 -9.640 -56.776 1.00 35.04 216 GLU B N 1
ATOM 3586 C CA . GLU B 1 217 ? -4.573 -10.310 -58.062 1.00 39.32 216 GLU B CA 1
ATOM 3587 C C . GLU B 1 217 ? -5.797 -11.211 -58.040 1.00 40.39 216 GLU B C 1
ATOM 3588 O O . GLU B 1 217 ? -6.584 -11.239 -58.997 1.00 42.15 216 GLU B O 1
ATOM 3594 N N . TYR B 1 218 ? -5.960 -11.972 -56.963 1.00 35.22 217 TYR B N 1
ATOM 3595 C CA . TYR B 1 218 ? -7.095 -12.876 -56.852 1.00 35.16 217 TYR B CA 1
ATOM 3596 C C . TYR B 1 218 ? -8.408 -12.102 -56.828 1.00 40.74 217 TYR B C 1
ATOM 3597 O O . TYR B 1 218 ? -9.348 -12.427 -57.566 1.00 39.34 217 TYR B O 1
ATOM 3606 N N . LEU B 1 219 ? -8.486 -11.065 -55.991 1.00 35.76 218 LEU B N 1
ATOM 3607 C CA . LEU B 1 219 ? -9.734 -10.317 -55.861 1.00 35.79 218 LEU B CA 1
ATOM 3608 C C . LEU B 1 219 ? -10.114 -9.632 -57.164 1.00 41.07 218 LEU B C 1
ATOM 3609 O O . LEU B 1 219 ? -11.302 -9.480 -57.460 1.00 41.70 218 LEU B O 1
ATOM 3614 N N . GLN B 1 220 ? -9.128 -9.218 -57.955 1.00 38.66 219 GLN B N 1
ATOM 3615 C CA . GLN B 1 220 ? -9.433 -8.663 -59.268 1.00 42.40 219 GLN B CA 1
ATOM 3616 C C . GLN B 1 220 ? -10.036 -9.708 -60.208 1.00 44.10 219 GLN B C 1
ATOM 3617 O O . GLN B 1 220 ? -10.846 -9.361 -61.075 1.00 47.99 219 GLN B O 1
ATOM 3623 N N . GLN B 1 221 ? -9.676 -10.983 -60.052 1.00 44.13 220 GLN B N 1
ATOM 3624 C CA . GLN B 1 221 ? -10.271 -12.018 -60.896 1.00 48.09 220 GLN B CA 1
ATOM 3625 C C . GLN B 1 221 ? -11.665 -12.424 -60.444 1.00 50.84 220 GLN B C 1
ATOM 3626 O O . GLN B 1 221 ? -12.359 -13.125 -61.188 1.00 51.19 220 GLN B O 1
ATOM 3632 N N . LYS B 1 222 ? -12.085 -12.026 -59.246 1.00 46.87 221 LYS B N 1
ATOM 3633 C CA . LYS B 1 222 ? -13.414 -12.349 -58.746 1.00 48.10 221 LYS B CA 1
ATOM 3634 C C . LYS B 1 222 ? -14.380 -11.177 -58.858 1.00 47.93 221 LYS B C 1
ATOM 3635 O O . LYS B 1 222 ? -15.537 -11.368 -59.242 1.00 48.20 221 LYS B O 1
ATOM 3641 N N . TYR B 1 223 ? -13.936 -9.968 -58.536 1.00 46.76 222 TYR B N 1
ATOM 3642 C CA . TYR B 1 223 ? -14.814 -8.806 -58.428 1.00 49.89 222 TYR B CA 1
ATOM 3643 C C . TYR B 1 223 ? -14.375 -7.697 -59.383 1.00 55.24 222 TYR B C 1
ATOM 3644 O O . TYR B 1 223 ? -14.359 -6.515 -59.031 1.00 65.46 222 TYR B O 1
ATOM 3653 N N . ALA B 1 224 ? -14.027 -8.083 -60.611 1.00 56.44 223 ALA B N 1
ATOM 3654 C CA . ALA B 1 224 ? -13.528 -7.172 -61.649 1.00 57.21 223 ALA B CA 1
ATOM 3655 C C . ALA B 1 224 ? -14.135 -5.774 -61.586 1.00 60.50 223 ALA B C 1
ATOM 3656 O O . ALA B 1 224 ? -15.345 -5.608 -61.718 1.00 64.00 223 ALA B O 1
ATOM 3658 N N . PRO B 1 233 ? -12.355 6.957 -51.371 1.00 59.66 232 PRO B N 1
ATOM 3659 C CA . PRO B 1 233 ? -12.096 5.725 -50.611 1.00 57.13 232 PRO B CA 1
ATOM 3660 C C . PRO B 1 233 ? -12.047 6.005 -49.118 1.00 57.04 232 PRO B C 1
ATOM 3661 O O . PRO B 1 233 ? -11.526 7.050 -48.724 1.00 57.76 232 PRO B O 1
ATOM 3665 N N . LYS B 1 234 ? -12.581 5.096 -48.302 1.00 52.37 233 LYS B N 1
ATOM 3666 C CA . LYS B 1 234 ? -12.610 5.268 -46.858 1.00 48.73 233 LYS B CA 1
ATOM 3667 C C . LYS B 1 234 ? -11.945 4.076 -46.189 1.00 44.35 233 LYS B C 1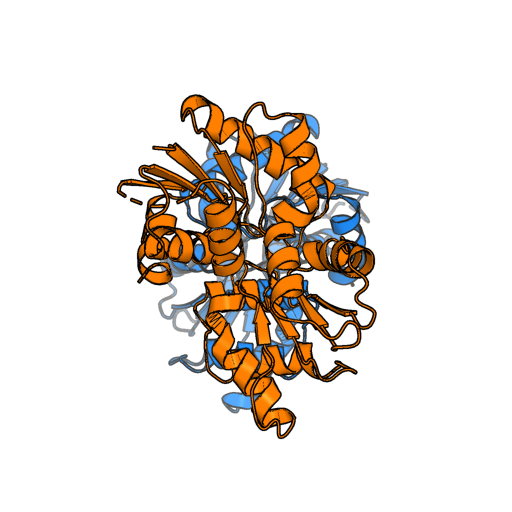
ATOM 3668 O O . LYS B 1 234 ? -12.133 2.934 -46.612 1.00 44.72 233 LYS B O 1
ATOM 3674 N N . VAL B 1 235 ? -11.167 4.357 -45.147 1.00 42.36 234 VAL B N 1
ATOM 3675 C CA . VAL B 1 235 ? -10.539 3.345 -44.309 1.00 38.56 234 VAL B CA 1
ATOM 3676 C C . VAL B 1 235 ? -10.759 3.732 -42.854 1.00 36.75 234 VAL B C 1
ATOM 3677 O O . VAL B 1 235 ? -10.492 4.876 -42.474 1.00 39.88 234 VAL B O 1
ATOM 3681 N N . GLU B 1 236 ? -11.217 2.793 -42.033 1.00 33.82 235 GLU B N 1
ATOM 3682 C CA . GLU B 1 236 ? -11.183 3.017 -40.599 1.00 34.85 235 GLU B CA 1
ATOM 3683 C C . GLU B 1 236 ? -10.322 1.987 -39.893 1.00 34.97 235 GLU B C 1
ATOM 3684 O O . GLU B 1 236 ? -10.232 0.822 -40.310 1.00 35.58 235 GLU B O 1
ATOM 3690 N N . PHE B 1 237 ? -9.674 2.459 -38.829 1.00 33.23 236 PHE B N 1
ATOM 3691 C CA . PHE B 1 237 ? -8.706 1.687 -38.060 1.00 34.11 236 PHE B CA 1
ATOM 3692 C C . PHE B 1 237 ? -9.266 1.360 -36.686 1.00 34.82 236 PHE B C 1
ATOM 3693 O O . PHE B 1 237 ? -9.642 2.264 -35.932 1.00 36.97 236 PHE B O 1
ATOM 3701 N N . HIS B 1 238 ? -9.316 0.067 -36.365 1.00 30.93 237 HIS B N 1
ATOM 3702 C CA . HIS B 1 238 ? -9.774 -0.411 -35.066 1.00 30.25 237 HIS B CA 1
ATOM 3703 C C . HIS B 1 238 ? -8.756 -1.374 -34.475 1.00 32.07 237 HIS B C 1
ATOM 3704 O O . HIS B 1 238 ? -8.054 -2.074 -35.209 1.00 31.27 237 HIS B O 1
ATOM 3711 N N . ALA B 1 239 ? -8.723 -1.450 -33.146 1.00 30.19 238 ALA B N 1
ATOM 3712 C CA . ALA B 1 239 ? -7.717 -2.257 -32.466 1.00 29.48 238 ALA B CA 1
ATOM 3713 C C . ALA B 1 239 ? -8.255 -2.757 -31.133 1.00 31.21 238 ALA B C 1
ATOM 3714 O O . ALA B 1 239 ? -9.062 -2.086 -30.479 1.00 32.15 238 ALA B O 1
ATOM 3716 N N . SER B 1 240 ? -7.779 -3.934 -30.720 1.00 30.58 239 SER B N 1
ATOM 3717 C CA . SER B 1 240 ? -8.078 -4.394 -29.370 1.00 29.90 239 SER B CA 1
ATOM 3718 C C . SER B 1 240 ? -7.160 -3.748 -28.336 1.00 30.12 239 SER B C 1
ATOM 3719 O O . SER B 1 240 ? -7.555 -3.595 -27.175 1.00 34.71 239 SER B O 1
ATOM 3722 N N . GLY B 1 241 ? -5.938 -3.391 -28.719 1.00 30.26 240 GLY B N 1
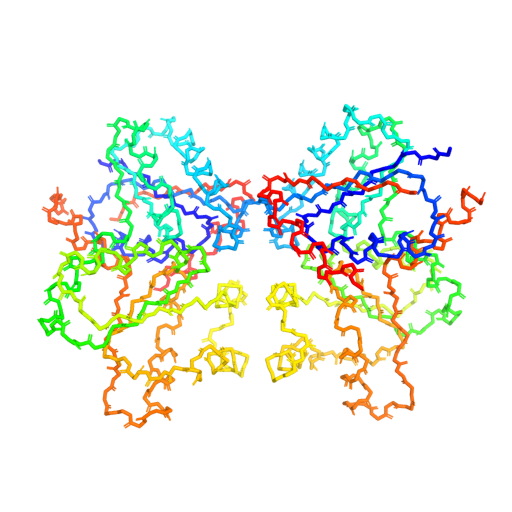ATOM 3723 C CA . GLY B 1 241 ? -5.098 -2.524 -27.920 1.00 29.45 240 GLY B CA 1
ATOM 3724 C C . GLY B 1 241 ? -5.401 -1.062 -28.212 1.00 30.39 240 GLY B C 1
ATOM 3725 O O . GLY B 1 241 ? -6.424 -0.717 -28.807 1.00 32.27 240 GLY B O 1
ATOM 3726 N N . ASP B 1 242 ? -4.485 -0.189 -27.809 1.00 29.67 241 ASP B N 1
ATOM 3727 C CA . ASP B 1 242 ? -4.712 1.250 -27.989 1.00 31.12 241 ASP B CA 1
ATOM 3728 C C . ASP B 1 242 ? -4.796 1.620 -29.471 1.00 33.21 241 ASP B C 1
ATOM 3729 O O . ASP B 1 242 ? -3.905 1.290 -30.260 1.00 31.17 241 ASP B O 1
ATOM 3734 N N . VAL B 1 243 ? -5.874 2.309 -29.855 1.00 30.36 242 VAL B N 1
ATOM 3735 C CA . VAL B 1 243 ? -6.083 2.586 -31.277 1.00 31.38 242 VAL B CA 1
ATOM 3736 C C . VAL B 1 243 ? -5.116 3.643 -31.806 1.00 31.90 242 VAL B C 1
ATOM 3737 O O . VAL B 1 243 ? -4.709 3.579 -32.971 1.00 31.02 242 VAL B O 1
ATOM 3741 N N . ILE B 1 244 ? -4.734 4.638 -30.992 1.00 29.32 243 ILE B N 1
ATOM 3742 C CA . ILE B 1 244 ? -3.750 5.602 -31.479 1.00 29.64 243 ILE B CA 1
ATOM 3743 C C . ILE B 1 244 ? -2.387 4.943 -31.687 1.00 30.04 243 ILE B C 1
ATOM 3744 O O . ILE B 1 244 ? -1.652 5.308 -32.611 1.00 27.95 243 ILE B O 1
ATOM 3749 N N . TRP B 1 245 ? -2.027 3.951 -30.867 1.00 30.70 244 TRP B N 1
ATOM 3750 C CA . TRP B 1 245 ? -0.774 3.248 -31.128 1.00 29.09 244 TRP B CA 1
ATOM 3751 C C . TRP B 1 245 ? -0.832 2.539 -32.473 1.00 30.25 244 TRP B C 1
ATOM 3752 O O . TRP B 1 245 ? 0.139 2.551 -33.239 1.00 28.65 244 TRP B O 1
ATOM 3763 N N . LEU B 1 246 ? -1.981 1.957 -32.799 1.00 27.49 245 LEU B N 1
ATOM 3764 C CA . LEU B 1 246 ? -2.119 1.241 -34.090 1.00 28.05 245 LEU B CA 1
ATOM 3765 C C . LEU B 1 246 ? -2.100 2.251 -35.241 1.00 28.07 245 LEU B C 1
ATOM 3766 O O . LEU B 1 246 ? -1.471 1.972 -36.255 1.00 29.33 245 LEU B O 1
ATOM 3771 N N . GLU B 1 247 ? -2.780 3.380 -35.062 1.00 27.64 246 GLU B N 1
ATOM 3772 C CA . GLU B 1 247 ? -2.769 4.414 -36.093 1.00 30.10 246 GLU B CA 1
ATOM 3773 C C . GLU B 1 247 ? -1.363 4.928 -36.352 1.00 28.68 246 GLU B C 1
ATOM 3774 O O . GLU B 1 247 ? -0.999 5.200 -37.498 1.00 29.33 246 GLU B O 1
ATOM 3780 N N . ARG B 1 248 ? -0.578 5.124 -35.293 1.00 29.00 247 ARG B N 1
ATOM 3781 C CA . ARG B 1 248 ? 0.792 5.592 -35.487 1.00 28.07 247 ARG B CA 1
ATOM 3782 C C . ARG B 1 248 ? 1.568 4.603 -36.338 1.00 29.42 247 ARG B C 1
ATOM 3783 O O . ARG B 1 248 ? 2.347 4.994 -37.217 1.00 30.63 247 ARG B O 1
ATOM 3791 N N . GLN B 1 249 ? 1.354 3.306 -36.092 1.00 29.11 248 GLN B N 1
ATOM 3792 C CA . GLN B 1 249 ? 1.963 2.289 -36.940 1.00 31.54 248 GLN B CA 1
ATOM 3793 C C . GLN B 1 249 ? 1.418 2.341 -38.361 1.00 29.02 248 GLN B C 1
ATOM 3794 O O . GLN B 1 249 ? 2.185 2.227 -39.323 1.00 30.46 248 GLN B O 1
ATOM 3800 N N . ALA B 1 250 ? 0.097 2.492 -38.522 1.00 26.67 249 ALA B N 1
ATOM 3801 C CA . ALA B 1 250 ? -0.481 2.567 -39.863 1.00 28.90 249 ALA B CA 1
ATOM 3802 C C . ALA B 1 250 ? 0.212 3.618 -40.717 1.00 31.19 249 ALA B C 1
ATOM 3803 O O . ALA B 1 250 ? 0.515 3.386 -41.887 1.00 29.93 249 ALA B O 1
ATOM 3805 N N . LYS B 1 251 ? 0.467 4.801 -40.149 1.00 29.63 250 LYS B N 1
ATOM 3806 C CA . LYS B 1 251 ? 1.113 5.839 -40.936 1.00 29.48 250 LYS B CA 1
ATOM 3807 C C . LYS B 1 251 ? 2.463 5.375 -41.459 1.00 32.61 250 LYS B C 1
ATOM 3808 O O . LYS B 1 251 ? 2.798 5.604 -42.629 1.00 33.99 250 LYS B O 1
ATOM 3814 N N . GLU B 1 252 ? 3.237 4.689 -40.615 1.00 32.77 251 GLU B N 1
ATOM 3815 C CA . GLU B 1 252 ? 4.575 4.251 -41.011 1.00 33.67 251 GLU B CA 1
ATOM 3816 C C . GLU B 1 252 ? 4.515 3.093 -42.011 1.00 36.25 251 GLU B C 1
ATOM 3817 O O . GLU B 1 252 ? 5.258 3.079 -42.999 1.00 35.67 251 GLU B O 1
ATOM 3823 N N . TRP B 1 253 ? 3.646 2.106 -41.769 1.00 31.65 252 TRP B N 1
ATOM 3824 C CA . TRP B 1 253 ? 3.596 0.941 -42.658 1.00 30.61 252 TRP B CA 1
ATOM 3825 C C . TRP B 1 253 ? 2.987 1.272 -44.011 1.00 32.78 252 TRP B C 1
ATOM 3826 O O . TRP B 1 253 ? 3.337 0.639 -45.018 1.00 34.00 252 TRP B O 1
ATOM 3837 N N . LEU B 1 254 ? 2.042 2.209 -44.058 1.00 31.98 253 LEU B N 1
ATOM 3838 C CA . LEU B 1 254 ? 1.321 2.512 -45.286 1.00 30.53 253 LEU B CA 1
ATOM 3839 C C . LEU B 1 254 ? 1.995 3.580 -46.131 1.00 36.60 253 LEU B C 1
ATOM 3840 O O . LEU B 1 254 ? 1.529 3.845 -47.246 1.00 40.25 253 LEU B O 1
ATOM 3845 N N . LYS B 1 255 ? 3.061 4.205 -45.640 1.00 35.20 254 LYS B N 1
ATOM 3846 C CA . LYS B 1 255 ? 3.707 5.280 -46.397 1.00 36.54 254 LYS B CA 1
ATOM 3847 C C . LYS B 1 255 ? 4.162 4.796 -47.777 1.00 45.03 254 LYS B C 1
ATOM 3848 O O . LYS B 1 255 ? 4.543 3.641 -47.942 1.00 46.88 254 LYS B O 1
#

GO terms:
  GO:0008881 glutamate racemase activity (F, EXP)
  GO:0042802 identical protein binding (F, IPI)

Solvent-accessible surface area: 20792 Å² total

InterPro domains:
  IPR001920 Asp/Glu racemase [G3DSA:3.40.50.1860] (3-242)
  IPR001920 Asp/Glu racemase [G3DSA:3.40.50.1860] (92-209)
  IPR001920 Asp/Glu racemase [SSF53681] (1-100)
  IPR001920 Asp/Glu racemase [SSF53681] (110-254)
  IPR004391 Glutamate racemase [MF_00258] (1-255)
  IPR004391 Glutamate racemase [TIGR00067] (3-254)
  IPR015942 Asp/Glu/hydantoin racemase [PF01177] (27-216)
  IPR018187 Asp/Glu racemase, active site 1 [PS00923] (67-75)
  IPR033134 Asp/Glu racemase, active site 2 [PS00924] (177-187)

Radius of gyration: 24.03 Å; Cα contacts (8 Å, |Δi|>4): 958; chains: 2; bounding box: 61×42×73 Å

Secondary structure (DSSP, 8-state):
-EEEEEESSSTTHHHHHHHHTTT--SEEEEEE-TTT---TTS-HHHHHHHHHHHHHHHGGG--SEEEE--HHHHHHTHHHHHHH-SS-EEESSHHHHHHHHHH---TTS-EEEEE-HHHHHHTHHHHHHHHTT---EEEEE-TTHHHHHHTT--SSHHHHHHHHHHHTT--S--SEEEEESTTGGGGHHHHHHHHHHHHT-SSPPEEEEHHHHHHHHHHHHS-----EEEEEESS-HHHHHTTHHHHT-/--EEEEEESSSTTHHHHHHHHHHT--SEEEEEE-TTT---TTS-HHHHHHHHHHHHHHHGGG--SEEEE--HHHHHHTHHHHHHH-SS-EEESSHHHHHHHHHH---TTS-EEEEE-HHHHHTTHHHHHHHHTT---EEEEE-TTHHHHHHTT--SSHHHHHHHHHHHTT--S--SEEEEESTTGGGGHHHHHHHHHHHHT-SSPPEEEEHHHHHHHHHHHH---EEEEEESS-HHHHHHHHHHHH-

B-factor: mean 40.94, std 10.44, range [24.5, 83.3]